Protein 5VN4 (pdb70)

Sequence (468 aa):
HHMSLVVEVLPNYFTLSKDSPLRKKFEKVVYKWYSPAFSSSPHDDVPRFAEVGNITENPEVMRGIRDFFVDDRYKNLQQPITHILGFDDSSRGFLLGPMIAVVELNVPFVLIRKAANNKKIAGVIIKSEPYTKEYAAESEECMTVRRFGSFDKNSRRVVLIDDVIATGGTMLAGVQLVDACGATLVEVAGILGLTFLKKGTQQPAHTFAGGRYSNVPFVTLVDETVLSDENCGDPLHHKGSRIISCAEAKKKLIMSLVEVLPNYFTLSKDSPLRKKFEKVVYKWYSSPAFSPHDVPRFAEVGNITENPEVMRGIRDFFVDDRYKNLQQPITHIILGFDSSRGFLLGPMIAVVELNVPFVLIIRKKAANNKKIAGVIIKKSEPYTKEYEECMTVRFGSSFDKNSRVVLIDDVIATGGTMLAGVQLVDACGATLVEVAGILGLTFLKGTQPAHTFAGGRRYSNNVPFVTLVDETVLSDENCGDPLHHKGSRIISCAEAKKKLI

B-factor: mean 21.16, std 9.77, range [7.42, 69.48]

GO terms:
  GO:0005737 cytoplasm (C, HTP)
  GO:0031981 nuclear lumen (C, IDA)
  GO:0097014 ciliary plasm (C, IDA)
  GO:0005737 cytoplasm (C, IDA)
  GO:0020015 glycosome (C, IDA)

Organism: Trypanosoma brucei brucei (strain 927/4 GUTat10.1) (NCBI:txid185431)

InterPro domains:
  IPR000836 Phosphoribosyltransferase domain [PF00156] (45-173)
  IPR000836 Phosphoribosyltransferase domain [cd06223] (60-183)
  IPR029057 Phosphoribosyltransferase-like [G3DSA:3.40.50.2020] (1-235)
  IPR029057 Phosphoribosyltransferase-like [SSF53271] (11-213)
  IPR050120 Adenine pho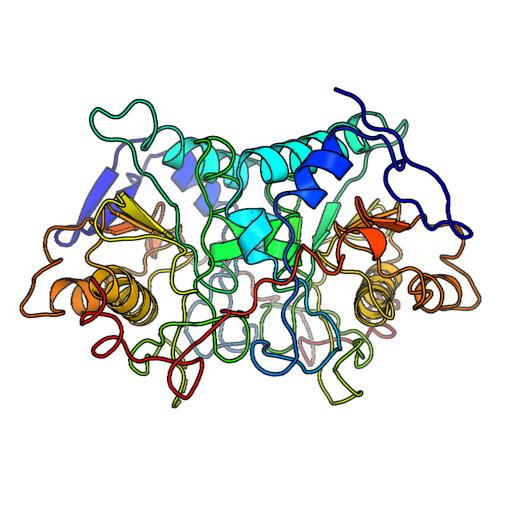sphoribosyltransferase [PTHR11776] (32-186)

Nearest PDB structures (foldseek):
  5vn4-assembly1_B  TM=1.004E+00  e=3.340E-50  Trypanosoma brucei brucei TREU927
  5vn4-assembly1_A  TM=9.985E-01  e=5.752E-47  Trypanosoma brucei brucei TREU927
  4x45-assembly1_A  TM=8.970E-01  e=2.352E-16  Homo sapiens
  5vjn-assembly1_A  TM=8.859E-01  e=2.498E-16  Saccharomyces cerevisiae
  5yw5-assembly1_D  TM=8.803E-01  e=6.807E-15  Francisella tularensis

Foldseek 3Di:
DAFDWDCPDQLEIATDPPTPLVVVLLVQWFWAAPQQDPFHDGTHTDCVSQLVDVVSLVVLLVHLLVVQVPDPDHFAEEEEEPDQRVSRPPSNCVSVVHYYWYWYKDCPDDDDKDWFQFFADPRGDGDRITIITHPPSDALAGEYEYEGAEQELLRVVLSVLRRCVVRNHHDAEYEYAEYACVNVNVVSSCPPPNRPCVVHHYYHHYYCVSHDPVRHPDDPDDPDHPDDDPVRVVVVD/DDWDCPDQLEIADDPPDPLLVVLLVQWAWEAPQQDPFHDGTHTDCVSQLVDVVSLVVLLVVVLVVQPPDPQHAAEEEEEPDQRVSRRPSNCVSRVHYYWYWYKDPPDDDAKDWFPDFDDPGVIIIITHPPPDALAGEYEYEHAEQALLRVVLRVLRRCVVRNHHDAAYEYAEYACVNVNLVSNCPPPNRPCVPHHYYHHYYPVSHDPPRHPDPPPDDDHPDDDPVRVVVVD

Solvent-accessible surface area: 18808 Å² total; per-residue (Å²): 124,158,39,56,41,65,99,65,54,112,34,0,43,2,1,15,178,107,4,76,6,7,92,74,0,51,145,30,0,59,25,10,25,59,75,33,12,10,48,117,15,101,85,10,8,2,2,1,23,0,1,30,39,19,93,1,2,68,18,0,27,51,18,0,9,63,73,6,119,122,61,189,103,82,9,51,24,1,0,0,0,9,7,39,0,1,0,0,0,6,3,0,3,3,59,26,89,14,31,1,1,5,0,7,46,39,102,56,4,0,4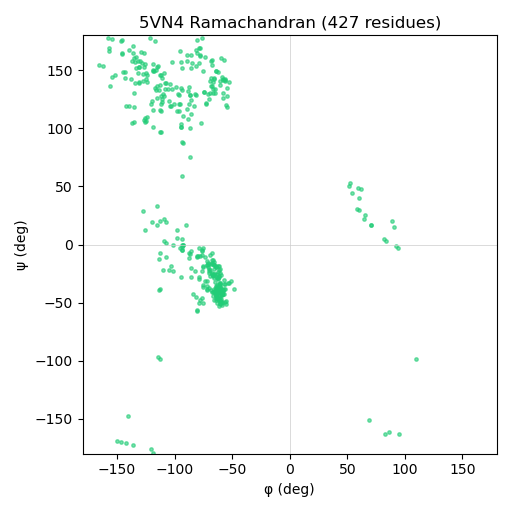,20,2,0,90,5,112,48,24,56,54,65,75,33,94,116,65,164,80,13,0,5,0,48,78,54,8,9,76,104,116,5,57,0,0,0,3,12,5,34,4,13,47,4,6,16,3,45,1,0,0,18,0,0,7,1,9,37,7,65,11,26,9,0,0,0,0,1,0,11,17,123,58,114,0,12,109,36,1,25,85,50,45,86,24,137,17,58,122,4,32,0,0,0,0,0,15,46,90,0,14,30,110,142,12,48,24,30,40,186,169,59,195,70,71,27,81,15,41,28,66,91,2,98,176,112,100,81,74,46,69,96,58,46,109,38,0,43,3,2,16,83,107,2,88,23,10,100,70,0,64,174,26,0,65,25,11,30,61,83,36,10,25,41,124,6,102,85,11,8,2,1,3,18,0,2,29,42,19,92,0,4,71,19,0,28,65,24,1,23,91,86,14,98,141,64,176,106,83,9,48,24,1,0,0,1,10,10,38,0,0,1,0,0,4,2,1,1,5,73,29,88,16,32,1,1,6,0,4,60,70,80,61,3,0,3,19,3,0,80,5,109,79,24,104,67,55,97,135,50,14,0,6,0,29,80,59,8,9,76,116,115,4,70,0,0,0,2,13,5,31,4,16,43,4,11,16,3,41,0,0,0,18,0,0,18,1,11,35,7,56,13,40,10,0,0,0,0,1,0,12,17,122,55,116,0,13,49,38,2,24,95,50,61,87,22,151,11,54,104,7,33,0,0,0,0,0,12,41,100,2,11,46,110,150,6,42,23,23,38,157,156,60,167,71,77,30,69,15,33,23,64,92,1,82,176,113,96

Radius of gyration: 21.44 Å; Cα contacts (8 Å, |Δi|>4): 1131; chains: 2; bounding box: 55×48×58 Å

Secondary structure (DSSP, 8-state):
----EEEEETTEEEE-TT-HHHHHHHHH--EE-GGGSSS-SSSEE-THHHHT-HHHHHHHHHHHHHHHHT-SS---EEEEETTTGGGTHHHHHHHHT--EEEEB-SS---SSEEE-SPP-BTTB---S---EEETTSS-TT-EEEEE-SEESSSHHHHHHHHHHHHTT-EEEEEEEEEE-GGG-THHHHHHGGGGTTTT--EEEEEEGGGS-GGGB-S-SS--S-SEEEHHHHHTT-/--EEEEETTEEEE-TT-HHHHHHHHH--EE-GGGSSS-SSSEE-THHHHT-HHHHHHHHHHHHHHHSS-SS---EEEEETTTGGGTHHHHHHHHT--EEEEB-SS---SSEEE------------EEETTSS-TT-EEEEE-SEESSSHHHHHHHHHHHHTT-EEEEEEEEEE-GGG-THHHHHHGGGGTTTTPPEEEEEEGGG--GGGB---TT--S-SEEEHHHHHTT-

Structure (mmCIF, N/CA/C/O backbone):
data_5VN4
#
_entry.id   5VN4
#
_cell.length_a   72.840
_cell.length_b   72.850
_cell.length_c   85.610
_cell.angle_alpha   90.000
_cell.angle_beta   90.000
_cell.angle_gamma   90.000
#
_symmetry.space_group_name_H-M   'P 21 21 21'
#
loop_
_entity.id
_entity.type
_entity.pdbx_description
1 polymer 'Adenine phosphoribosyltransferase, putative'
2 non-polymer ADENINE
3 non-polymer 5-O-phosphono-alpha-D-ribofuranose
4 non-polymer PYROPHOSPHATE
5 non-polymer 'MAGNESIUM ION'
6 water water
#
loop_
_atom_site.group_PDB
_atom_site.id
_atom_site.type_symbol
_atom_site.label_atom_id
_atom_site.label_alt_id
_atom_site.label_comp_id
_atom_site.label_asym_id
_atom_site.label_entity_id
_atom_site.label_seq_id
_atom_site.pdbx_PDB_ins_code
_atom_site.Cartn_x
_atom_site.Cartn_y
_atom_site.Cartn_z
_atom_site.occupancy
_atom_site.B_iso_or_equiv
_atom_site.auth_seq_id
_atom_site.auth_comp_id
_atom_site.auth_asym_id
_atom_site.auth_atom_id
_atom_site.pdbx_PDB_model_num
ATOM 1 N N . HIS A 1 7 ? 13.958 -11.352 27.536 1.00 36.23 -1 HIS A N 1
ATOM 2 C CA . HIS A 1 7 ? 13.512 -9.980 27.733 1.00 35.05 -1 HIS A CA 1
ATOM 3 C C . HIS A 1 7 ? 12.683 -9.518 26.545 1.00 32.39 -1 HIS A C 1
ATOM 4 O O . HIS A 1 7 ? 12.460 -8.323 26.368 1.00 32.05 -1 HIS A O 1
ATOM 6 N N . HIS A 1 8 ? 12.235 -10.468 25.727 1.00 30.29 0 HIS A N 1
ATOM 7 C CA . HIS A 1 8 ? 11.427 -10.125 24.565 1.00 27.77 0 HIS A CA 1
ATOM 8 C C . HIS A 1 8 ? 10.060 -9.608 24.999 1.00 26.40 0 HIS A C 1
ATOM 9 O O . HIS A 1 8 ? 9.424 -10.169 25.895 1.00 27.79 0 HIS A O 1
ATOM 16 N N . MET A 1 9 ? 9.617 -8.526 24.358 1.00 23.77 1 MET A N 1
ATOM 17 C CA . MET A 1 9 ? 8.281 -7.972 24.534 1.00 21.07 1 MET A CA 1
ATOM 18 C C . MET A 1 9 ? 7.484 -8.140 23.245 1.00 20.53 1 MET A C 1
ATOM 19 O O . MET A 1 9 ? 8.033 -8.049 22.145 1.00 22.12 1 MET A O 1
ATOM 24 N N . SER A 1 10 ? 6.180 -8.369 23.388 1.00 17.24 2 SER A N 1
ATOM 25 C CA . SER A 1 10 ? 5.324 -8.778 22.278 1.00 16.43 2 SER A CA 1
ATOM 26 C C . SER A 1 10 ? 4.398 -7.658 21.830 1.00 14.88 2 SER A C 1
ATOM 27 O O . SER A 1 10 ? 3.810 -6.947 22.656 1.00 15.28 2 SER A O 1
ATOM 30 N N . LEU A 1 11 ? 4.251 -7.536 20.517 1.00 14.75 3 LEU A N 1
ATOM 31 C CA . LEU A 1 11 ? 3.391 -6.549 19.888 1.00 13.22 3 LEU A CA 1
ATOM 32 C C . LEU A 1 11 ? 2.099 -7.192 19.415 1.00 13.91 3 LEU A C 1
ATOM 33 O O . LEU A 1 11 ? 2.027 -8.399 19.172 1.00 17.37 3 LEU A O 1
ATOM 38 N N . VAL A 1 12 ? 1.076 -6.351 19.276 1.00 13.38 4 VAL A N 1
ATOM 39 C CA A VAL A 1 12 ? -0.181 -6.739 18.657 0.55 13.73 4 VAL A CA 1
ATOM 40 C CA B VAL A 1 12 ? -0.210 -6.717 18.695 0.45 13.77 4 VAL A CA 1
ATOM 41 C C . VAL A 1 12 ? -0.541 -5.693 17.617 1.00 12.34 4 VAL A C 1
ATOM 42 O O . VAL A 1 12 ? -0.294 -4.492 17.799 1.00 12.30 4 VAL A O 1
ATOM 49 N N . GLU A 1 13 ? -1.092 -6.160 16.504 1.00 12.48 5 GLU A N 1
ATOM 50 C CA . GLU A 1 13 ? -1.484 -5.284 15.408 1.00 12.95 5 GLU A CA 1
ATOM 51 C C . GLU A 1 13 ? -2.910 -4.816 15.670 1.00 13.36 5 GLU A C 1
ATOM 52 O O . GLU A 1 13 ? -3.859 -5.598 15.545 1.00 15.40 5 GLU A O 1
ATOM 58 N N . VAL A 1 14 ? -3.065 -3.545 16.040 1.00 13.69 6 VAL A N 1
ATOM 59 C CA . VAL A 1 14 ? -4.379 -3.046 16.451 1.00 14.21 6 VAL A CA 1
ATOM 60 C C . VAL A 1 14 ? -5.151 -2.398 15.298 1.00 15.33 6 VAL A C 1
ATOM 61 O O . VAL A 1 14 ? -6.386 -2.381 15.318 1.00 17.96 6 VAL A O 1
ATOM 65 N N . LEU A 1 15 ? -4.450 -1.848 14.304 1.00 14.27 7 LEU A N 1
ATOM 66 C CA . LEU A 1 15 ? -4.989 -1.388 13.030 1.00 13.65 7 LEU A CA 1
ATOM 67 C C . LEU A 1 15 ? -4.015 -1.895 11.973 1.00 12.55 7 LEU A C 1
ATOM 68 O O . LEU A 1 15 ? -2.900 -2.308 12.323 1.00 12.30 7 LEU A O 1
ATOM 73 N N . PRO A 1 16 ? -4.375 -1.899 10.689 1.00 12.19 8 PRO A N 1
ATOM 74 C CA . PRO A 1 16 ? -3.437 -2.412 9.672 1.00 11.39 8 PRO A CA 1
ATOM 75 C C . PRO A 1 16 ? -2.094 -1.693 9.723 1.00 11.09 8 PRO A C 1
ATOM 76 O O . PRO A 1 16 ? -2.010 -0.470 9.575 1.00 12.93 8 PRO A O 1
ATOM 80 N N . ASN A 1 17 ? -1.038 -2.474 9.967 1.00 10.46 9 ASN A N 1
ATOM 81 C CA . ASN A 1 17 ? 0.331 -1.972 10.088 1.00 11.09 9 ASN A CA 1
ATOM 82 C C . ASN A 1 17 ? 0.497 -0.928 11.195 1.00 10.83 9 ASN A C 1
ATOM 83 O O . ASN A 1 17 ? 1.364 -0.056 11.117 1.00 11.51 9 ASN A O 1
ATOM 88 N N . TYR A 1 18 ? -0.307 -1.028 12.252 1.00 10.57 10 TYR A N 1
ATOM 89 C CA . TYR A 1 18 ? -0.161 -0.197 13.448 1.00 10.30 10 TYR A CA 1
ATOM 90 C C . TYR A 1 18 ? -0.050 -1.153 14.627 1.00 10.95 10 TYR A C 1
ATOM 91 O O . TYR A 1 18 ? -1.043 -1.779 15.012 1.00 11.79 10 TYR A O 1
ATOM 100 N N . PHE A 1 19 ? 1.161 -1.290 15.167 1.00 10.56 11 PHE A N 1
ATOM 101 C CA . PHE A 1 19 ? 1.477 -2.253 16.215 1.00 10.82 11 PHE A CA 1
ATOM 102 C C . PHE A 1 19 ? 1.776 -1.536 17.524 1.00 10.93 11 PHE A C 1
ATOM 103 O O . PHE A 1 19 ? 2.396 -0.470 17.525 1.00 11.33 11 PHE A O 1
ATOM 111 N N . THR A 1 20 ? 1.352 -2.143 18.633 1.00 11.00 12 THR A N 1
ATOM 112 C CA . THR A 1 20 ? 1.641 -1.626 19.961 1.00 11.02 12 THR A CA 1
ATOM 113 C C . THR A 1 20 ? 1.826 -2.815 20.899 1.00 10.89 12 THR A C 1
ATOM 114 O O . THR A 1 20 ? 1.471 -3.944 20.565 1.00 11.73 12 THR A O 1
ATOM 118 N N . LEU A 1 21 ? 2.413 -2.574 22.070 1.00 11.04 13 LEU A N 1
ATOM 119 C CA . LEU A 1 21 ? 2.643 -3.687 22.983 1.00 11.84 13 LEU A CA 1
ATOM 120 C C . LEU A 1 21 ? 1.321 -4.322 23.406 1.00 12.01 13 LEU A C 1
ATOM 121 O O . LEU A 1 21 ? 0.290 -3.651 23.511 1.00 12.58 13 LEU A O 1
ATOM 126 N N . SER A 1 22 ? 1.360 -5.630 23.661 1.00 13.20 14 SER A N 1
ATOM 127 C CA . SER A 1 22 ? 0.189 -6.316 24.190 1.00 13.91 14 SER A CA 1
ATOM 128 C C . SER A 1 22 ? -0.259 -5.672 25.504 1.00 14.22 14 SER A C 1
ATOM 129 O O . SER A 1 22 ? 0.506 -4.992 26.190 1.00 13.75 14 SER A O 1
ATOM 132 N N . LYS A 1 23 ? -1.526 -5.898 25.853 1.00 14.92 15 LYS A N 1
ATOM 133 C CA . LYS A 1 23 ? -2.084 -5.282 27.055 1.00 15.40 15 LYS A CA 1
ATOM 134 C C . LYS A 1 23 ? -1.356 -5.728 28.316 1.00 15.89 15 LYS A C 1
ATOM 135 O O . LYS A 1 23 ? -1.218 -4.943 29.265 1.00 16.75 15 LYS A O 1
ATOM 141 N N . ASP A 1 24 ? -0.894 -6.975 28.348 1.00 15.95 16 ASP A N 1
ATOM 142 C CA . ASP A 1 24 ? -0.263 -7.560 29.521 1.00 16.66 16 ASP A CA 1
ATOM 143 C C . ASP A 1 24 ? 1.253 -7.405 29.531 1.00 16.07 16 ASP A C 1
ATOM 144 O O . ASP A 1 24 ? 1.889 -7.855 30.487 1.00 17.76 16 ASP A O 1
ATOM 149 N N . SER A 1 25 ? 1.842 -6.789 28.505 1.00 14.21 17 SER A N 1
ATOM 150 C CA . SER A 1 25 ? 3.296 -6.743 28.384 1.00 13.78 17 SER A CA 1
ATOM 151 C C . SER A 1 25 ? 3.922 -6.079 29.608 1.00 13.82 17 SER A C 1
ATOM 152 O O . SER A 1 25 ? 3.490 -4.990 30.006 1.00 13.72 17 SER A O 1
ATOM 155 N N . PRO A 1 26 ? 4.941 -6.689 30.223 1.00 14.70 18 PRO A N 1
ATOM 156 C CA . PRO A 1 26 ? 5.595 -6.038 31.369 1.00 14.43 18 PRO A CA 1
ATOM 157 C C . PRO A 1 26 ? 6.120 -4.646 31.063 1.00 13.83 18 PRO A C 1
ATOM 158 O O . PRO A 1 26 ? 6.079 -3.774 31.941 1.00 14.68 18 PRO A O 1
ATOM 162 N N . LEU A 1 27 ? 6.589 -4.397 29.838 1.00 13.75 19 LEU A N 1
ATOM 163 C CA . LEU A 1 27 ? 7.080 -3.064 29.509 1.00 13.99 19 LEU A CA 1
ATOM 164 C C . LEU A 1 27 ? 5.934 -2.062 29.446 1.00 12.57 19 LEU A C 1
ATOM 165 O O . LEU A 1 27 ? 6.086 -0.912 29.879 1.00 12.86 19 LEU A O 1
ATOM 170 N N . ARG A 1 28 ? 4.773 -2.482 28.930 1.00 12.62 20 ARG A N 1
ATOM 171 C CA . ARG A 1 28 ? 3.601 -1.612 28.983 1.00 11.66 20 ARG A CA 1
ATOM 172 C C . ARG A 1 28 ? 3.236 -1.262 30.425 1.00 11.80 20 ARG A C 1
ATOM 173 O O . ARG A 1 28 ? 2.925 -0.107 30.729 1.00 12.26 20 ARG A O 1
ATOM 181 N N . LYS A 1 29 ? 3.264 -2.248 31.325 1.00 12.32 21 LYS A N 1
ATOM 182 C CA . LYS A 1 29 ? 2.928 -1.976 32.719 1.00 13.23 21 LYS A CA 1
ATOM 183 C C . LYS A 1 29 ? 3.881 -0.954 33.331 1.00 12.86 21 LYS A C 1
ATOM 184 O O . LYS A 1 29 ? 3.464 -0.117 34.140 1.00 14.44 21 LYS A O 1
ATOM 190 N N . LYS A 1 30 ? 5.167 -1.006 32.965 1.00 13.32 22 LYS A N 1
ATOM 191 C CA . LYS A 1 30 ? 6.105 0.007 33.448 1.00 13.16 22 LYS A CA 1
ATOM 192 C C . LYS A 1 30 ? 5.749 1.397 32.926 1.00 12.14 22 LYS A C 1
ATOM 193 O O . LYS A 1 30 ? 5.784 2.376 33.679 1.00 12.89 22 LYS A O 1
ATOM 199 N N . PHE A 1 31 ? 5.418 1.508 31.632 1.00 11.54 23 PHE A N 1
ATOM 200 C CA . PHE A 1 31 ? 4.965 2.784 31.080 1.00 11.30 23 PHE A CA 1
ATOM 201 C C . PHE A 1 31 ? 3.732 3.293 31.817 1.00 11.62 23 PHE A C 1
ATOM 202 O O . PHE A 1 31 ? 3.596 4.500 32.055 1.00 12.85 23 PHE A O 1
ATOM 210 N N . GLU A 1 32 ? 2.811 2.390 32.172 1.00 11.09 24 GLU A N 1
ATOM 211 C CA . GLU A 1 32 ? 1.565 2.819 32.804 1.00 12.24 24 GLU A CA 1
ATOM 212 C C . GLU A 1 32 ? 1.811 3.493 34.145 1.00 12.63 24 GLU A C 1
ATOM 213 O O . GLU A 1 32 ? 0.998 4.313 34.580 1.00 14.10 24 GLU A O 1
ATOM 219 N N . LYS A 1 33 ? 2.920 3.176 34.810 1.00 12.35 25 LYS A N 1
ATOM 220 C CA . LYS A 1 33 ? 3.212 3.784 36.100 1.00 13.29 25 LYS A CA 1
ATOM 221 C C . LYS A 1 33 ? 3.972 5.099 35.993 1.00 14.02 25 LYS A C 1
ATOM 222 O O . LYS A 1 33 ? 4.066 5.819 36.992 1.00 18.38 25 LYS A O 1
ATOM 228 N N . VAL A 1 34 ? 4.491 5.448 34.815 1.00 12.28 26 VAL A N 1
ATOM 229 C CA A VAL A 1 34 ? 5.333 6.630 34.699 0.59 13.14 26 VAL A CA 1
ATOM 230 C CA B VAL A 1 34 ? 5.376 6.595 34.651 0.41 12.56 26 VAL A CA 1
ATOM 231 C C . VAL A 1 34 ? 4.800 7.654 33.711 1.00 11.22 26 VAL A C 1
ATOM 232 O O . VAL A 1 34 ? 4.994 8.856 33.923 1.00 11.59 26 VAL A O 1
ATOM 239 N N . TYR A 1 35 ? 4.113 7.230 32.646 1.00 11.03 27 TYR A N 1
ATOM 240 C CA . TYR A 1 35 ? 3.617 8.200 31.673 1.00 11.16 27 TYR A CA 1
ATOM 241 C C . TYR A 1 35 ? 2.495 9.008 32.317 1.00 12.78 27 TYR A C 1
ATOM 242 O O . TYR A 1 35 ? 1.552 8.439 32.880 1.00 16.45 27 TYR A O 1
ATOM 251 N N . LYS A 1 36 ? 2.638 10.325 32.310 1.00 11.11 28 LYS A N 1
ATOM 252 C CA . LYS A 1 36 ? 1.600 11.228 32.784 1.00 11.73 28 LYS A CA 1
ATOM 253 C C . LYS A 1 36 ? 1.131 12.116 31.642 1.00 11.33 28 LYS A C 1
ATOM 254 O O . LYS A 1 36 ? 1.899 12.466 30.735 1.00 12.44 28 LYS A O 1
ATOM 260 N N . TRP A 1 37 ? -0.134 12.498 31.703 1.00 11.60 29 TRP A N 1
ATOM 261 C CA . TRP A 1 37 ? -0.670 13.467 30.766 1.00 11.92 29 TRP A CA 1
ATOM 262 C C . TRP A 1 37 ? -1.070 14.740 31.494 1.00 11.22 29 TRP A C 1
ATOM 263 O O . TRP A 1 37 ? -1.388 14.730 32.689 1.00 11.89 29 TRP A O 1
ATOM 274 N N . TYR A 1 38 ? -1.055 15.840 30.756 1.00 10.63 30 TYR A N 1
ATOM 275 C CA . TYR A 1 38 ? -1.369 17.145 31.307 1.00 10.92 30 TYR A CA 1
ATOM 276 C C . TYR A 1 38 ? -2.499 17.767 30.506 1.00 10.86 30 TYR A C 1
ATOM 277 O O . TYR A 1 38 ? -2.552 17.641 29.277 1.00 11.23 30 TYR A O 1
ATOM 286 N N . SER A 1 39 ? -3.410 18.423 31.208 1.00 11.19 31 SER A N 1
ATOM 287 C CA . SER A 1 39 ? -4.524 19.093 30.561 1.00 11.80 31 SER A CA 1
ATOM 288 C C . SER A 1 39 ? -4.036 20.409 29.968 1.00 12.27 31 SER A C 1
ATOM 289 O O . SER A 1 39 ? -2.915 20.853 30.237 1.00 12.69 31 SER A O 1
ATOM 292 N N . PRO A 1 40 ? -4.855 21.065 29.148 1.00 14.31 32 PRO A N 1
ATOM 293 C CA . PRO A 1 40 ? -4.408 22.333 28.550 1.00 14.38 32 PRO A CA 1
ATOM 294 C C . PRO A 1 40 ? -3.914 23.350 29.562 1.00 15.41 32 PRO A C 1
ATOM 295 O O . PRO A 1 40 ? -2.970 24.093 29.266 1.00 17.05 32 PRO A O 1
ATOM 299 N N . ALA A 1 41 ? -4.492 23.374 30.765 1.00 15.71 33 ALA A N 1
ATOM 300 C CA . ALA A 1 41 ? -4.061 24.316 31.793 1.00 15.43 33 ALA A CA 1
ATOM 301 C C . ALA A 1 41 ? -2.606 24.118 32.203 1.00 15.47 33 ALA A C 1
ATOM 302 O O . ALA A 1 41 ? -1.986 25.049 32.730 1.00 15.76 33 ALA A O 1
ATOM 304 N N . PHE A 1 42 ? -2.042 22.939 31.972 1.00 14.54 34 PHE A N 1
ATOM 305 C CA . PHE A 1 42 ? -0.670 22.675 32.390 1.00 12.24 34 PHE A CA 1
ATOM 306 C C . PHE A 1 42 ? 0.185 22.153 31.246 1.00 11.99 34 PHE A C 1
ATOM 307 O O . PHE A 1 42 ? 1.156 21.434 31.476 1.00 14.09 34 PHE A O 1
ATOM 315 N N . SER A 1 43 ? -0.130 22.524 30.014 1.00 11.98 35 SER A N 1
ATOM 316 C CA A SER A 1 43 ? 0.541 21.962 28.854 0.62 12.33 35 SER A CA 1
ATOM 317 C CA B SER A 1 43 ? 0.576 21.968 28.873 0.28 12.12 35 SER A CA 1
ATOM 318 C CA C SER A 1 43 ? 0.535 21.961 28.847 0.10 12.51 35 SER A CA 1
ATOM 319 C C . SER A 1 43 ? 0.935 23.062 27.884 1.00 12.26 35 SER A C 1
ATOM 320 O O . SER A 1 43 ? 0.280 24.110 27.825 1.00 13.55 35 SER A O 1
ATOM 327 N N . PRO A 1 44 ? 1.990 22.844 27.091 1.00 12.01 36 PRO A N 1
ATOM 328 C CA . PRO A 1 44 ? 2.351 23.813 26.050 1.00 13.68 36 PRO A CA 1
ATOM 329 C C . PRO A 1 44 ? 1.450 23.765 24.823 1.00 14.82 36 PRO A C 1
ATOM 330 O O . PRO A 1 44 ? 1.551 24.661 23.973 1.00 16.21 36 PRO A O 1
ATOM 334 N N . HIS A 1 45 ? 0.562 22.775 24.705 1.00 15.77 37 HIS A N 1
ATOM 335 C CA . HIS A 1 45 ? -0.344 22.674 23.558 1.00 18.19 37 HIS A CA 1
ATOM 336 C C . HIS A 1 45 ? -1.688 22.132 24.010 1.00 18.54 37 HIS A C 1
ATOM 337 O O . HIS A 1 45 ? -1.734 21.087 24.662 1.00 16.89 37 HIS A O 1
ATOM 344 N N A ASP A 1 46 ? -2.790 22.768 23.615 0.53 21.14 38 ASP A N 1
ATOM 345 N N B ASP A 1 46 ? -2.762 22.861 23.670 0.47 18.55 38 ASP A N 1
ATOM 346 C CA A ASP A 1 46 ? -4.052 22.464 24.307 0.53 22.28 38 ASP A CA 1
ATOM 347 C CA B ASP A 1 46 ? -4.112 22.467 24.069 0.47 17.64 38 ASP A CA 1
ATOM 348 C C A ASP A 1 46 ? -4.836 21.260 23.743 0.53 18.91 38 ASP A C 1
ATOM 349 C C B ASP A 1 46 ? -4.595 21.338 23.161 0.47 17.71 38 ASP A C 1
ATOM 350 O O A ASP A 1 46 ? -6.057 21.265 23.587 0.53 18.43 38 ASP A O 1
ATOM 351 O O B ASP A 1 46 ? -5.276 21.509 22.145 0.47 19.54 38 ASP A O 1
ATOM 360 N N . VAL A 1 47 ? -4.128 20.155 23.513 1.00 16.05 39 VAL A N 1
ATOM 361 C CA . VAL A 1 47 ? -4.766 18.891 23.175 1.00 15.86 39 VAL A CA 1
ATOM 362 C C . VAL A 1 47 ? -5.393 18.421 24.485 1.00 15.97 39 VAL A C 1
ATOM 363 O O . VAL A 1 47 ? -5.015 18.915 25.554 1.00 14.99 39 VAL A O 1
ATOM 367 N N . PRO A 1 48 ? -6.356 17.498 24.470 1.00 16.91 40 PRO A N 1
ATOM 368 C CA . PRO A 1 48 ? -6.954 17.075 25.749 1.00 17.11 40 PRO A CA 1
ATOM 369 C C . PRO A 1 48 ? -5.950 16.492 26.727 1.00 16.08 40 PRO A C 1
ATOM 370 O O . PRO A 1 48 ? -5.993 16.800 27.928 1.00 16.51 40 PRO A O 1
ATOM 374 N N . ARG A 1 49 ? -5.036 15.655 26.244 1.00 14.71 41 ARG A N 1
ATOM 375 C CA . ARG A 1 49 ? -4.111 14.930 27.117 1.00 14.51 41 ARG A CA 1
ATOM 376 C C . ARG A 1 49 ? -2.726 14.976 26.478 1.00 14.11 41 ARG A C 1
ATOM 377 O O . ARG A 1 49 ? -2.458 14.276 25.496 1.00 15.51 41 ARG A O 1
ATOM 385 N N . PHE A 1 50 ? -1.854 15.810 27.031 1.00 11.56 42 PHE A N 1
ATOM 386 C CA . PHE A 1 50 ? -0.503 15.983 26.515 1.00 10.65 42 PHE A CA 1
ATOM 387 C C . PHE A 1 50 ? 0.455 15.086 27.288 1.00 9.53 42 PHE A C 1
ATOM 388 O O . PHE A 1 50 ? 0.617 15.243 28.504 1.00 9.81 42 PHE A O 1
ATOM 396 N N . ALA A 1 51 ? 1.130 14.192 26.571 1.00 9.97 43 ALA A N 1
ATOM 397 C CA . ALA A 1 51 ? 2.003 13.189 27.182 1.00 10.72 43 ALA A CA 1
ATOM 398 C C . ALA A 1 51 ? 3.434 13.722 27.205 1.00 9.79 43 ALA A C 1
ATOM 399 O O . ALA A 1 51 ? 4.151 13.672 26.200 1.00 11.99 43 ALA A O 1
ATOM 401 N N . GLU A 1 52 ? 3.860 14.211 28.369 1.00 9.63 44 GLU A N 1
ATOM 402 C CA . GLU A 1 52 ? 5.172 14.837 28.514 1.00 9.24 44 GLU A CA 1
ATOM 403 C C . GLU A 1 52 ? 6.284 13.788 28.467 1.00 8.51 44 GLU A C 1
ATOM 404 O O . GLU A 1 52 ? 6.338 12.875 29.297 1.00 9.91 44 GLU A O 1
ATOM 410 N N . VAL A 1 53 ? 7.202 13.935 27.510 1.00 8.58 45 VAL A N 1
ATOM 411 C CA . VAL A 1 53 ? 8.265 12.942 27.355 1.00 8.42 45 VAL A CA 1
ATOM 412 C C . VAL A 1 53 ? 9.263 12.966 28.514 1.00 8.27 45 VAL A C 1
ATOM 413 O O . VAL A 1 53 ? 9.949 11.960 28.758 1.00 9.11 45 VAL A O 1
ATOM 417 N N . GLY A 1 54 ? 9.358 14.080 29.247 1.00 8.67 46 GLY A N 1
ATOM 418 C CA . GLY A 1 54 ? 10.332 14.153 30.325 1.00 9.72 46 GLY A CA 1
ATOM 419 C C . GLY A 1 54 ? 10.096 13.148 31.437 1.00 10.25 46 GLY A C 1
ATOM 420 O O . GLY A 1 54 ? 11.046 12.706 32.083 1.00 10.65 46 GLY A O 1
ATOM 421 N N . ASN A 1 55 ? 8.841 12.751 31.671 1.00 9.38 47 ASN A N 1
ATOM 422 C CA . ASN A 1 55 ? 8.612 11.718 32.679 1.00 9.85 47 ASN A CA 1
ATOM 423 C C . ASN A 1 55 ? 9.121 10.357 32.224 1.00 9.65 47 ASN A C 1
ATOM 424 O O . ASN A 1 55 ? 9.396 9.494 33.064 1.00 12.29 47 ASN A O 1
ATOM 429 N N . ILE A 1 56 ? 9.280 10.161 30.917 1.00 9.23 48 ILE A N 1
ATOM 430 C CA . ILE A 1 56 ? 9.899 8.943 30.404 1.00 9.15 48 ILE A CA 1
ATOM 431 C C . ILE A 1 56 ? 11.415 9.014 30.542 1.00 8.91 48 ILE A C 1
ATOM 432 O O . ILE A 1 56 ? 12.050 8.077 31.041 1.00 10.08 48 ILE A O 1
ATOM 437 N N . THR A 1 57 ? 12.022 10.117 30.083 1.00 8.84 49 THR A N 1
ATOM 438 C CA . THR A 1 57 ? 13.480 10.203 30.139 1.00 9.12 49 THR A CA 1
ATOM 439 C C . THR A 1 57 ? 13.984 10.220 31.576 1.00 8.92 49 THR A C 1
ATOM 440 O O . THR A 1 57 ? 15.123 9.813 31.834 1.00 9.93 49 THR A O 1
ATOM 444 N N . GLU A 1 58 ? 13.158 10.671 32.521 1.00 9.43 50 GLU A N 1
ATOM 445 C CA . GLU A 1 58 ? 13.524 10.658 33.927 1.00 9.15 50 GLU A CA 1
ATOM 446 C C . GLU A 1 58 ? 13.442 9.279 34.562 1.00 10.30 50 GLU A C 1
ATOM 447 O O . GLU A 1 58 ? 13.837 9.139 35.729 1.00 11.43 50 GLU A O 1
ATOM 453 N N . ASN A 1 59 ? 12.974 8.262 33.834 1.00 10.34 51 ASN A N 1
ATOM 454 C CA . ASN A 1 59 ? 12.900 6.910 34.375 1.00 11.03 51 ASN A CA 1
ATOM 455 C C . ASN A 1 59 ? 13.887 6.019 33.637 1.00 10.13 51 ASN A C 1
ATOM 456 O O . ASN A 1 59 ? 13.574 5.519 32.545 1.00 11.19 51 ASN A O 1
ATOM 461 N N . PRO A 1 60 ? 15.090 5.790 34.176 1.00 10.78 52 PRO A N 1
ATOM 462 C CA . PRO A 1 60 ? 16.077 5.007 33.416 1.00 11.50 52 PRO A CA 1
ATOM 463 C C . PRO A 1 60 ? 15.637 3.583 33.129 1.00 11.71 52 PRO A C 1
ATOM 464 O O . PRO A 1 60 ? 16.044 3.026 32.103 1.00 12.18 52 PRO A O 1
ATOM 468 N N . GLU A 1 61 ? 14.821 2.970 33.994 1.00 12.11 53 GLU A N 1
ATOM 469 C CA . GLU A 1 61 ? 14.340 1.619 33.711 1.00 12.87 53 GLU A CA 1
ATOM 470 C C . GLU A 1 61 ? 13.508 1.579 32.430 1.00 12.29 53 GLU A C 1
ATOM 471 O O . GLU A 1 61 ? 13.692 0.693 31.587 1.00 12.74 53 GLU A O 1
ATOM 477 N N . VAL A 1 62 ? 12.578 2.527 32.265 1.00 11.34 54 VAL A N 1
ATOM 478 C CA . VAL A 1 62 ? 11.789 2.562 31.033 1.00 11.39 54 VAL A CA 1
ATOM 479 C C . VAL A 1 62 ? 12.664 2.922 29.834 1.00 10.86 54 VAL A C 1
ATOM 480 O O . VAL A 1 62 ? 12.509 2.350 28.748 1.00 11.41 54 VAL A O 1
ATOM 484 N N . MET A 1 63 ? 13.590 3.873 30.002 1.00 10.37 55 MET A N 1
ATOM 485 C CA . MET A 1 63 ? 14.492 4.206 28.900 1.00 9.94 55 MET A CA 1
ATOM 486 C C . MET A 1 63 ? 15.296 2.991 28.456 1.00 11.24 55 MET A C 1
ATOM 487 O O . MET A 1 63 ? 15.449 2.741 27.253 1.00 12.06 55 MET A O 1
ATOM 492 N N . ARG A 1 64 ? 15.804 2.217 29.417 1.00 11.39 56 ARG A N 1
ATOM 493 C CA . ARG A 1 64 ? 16.508 0.983 29.085 1.00 13.81 56 ARG A CA 1
ATOM 494 C C . ARG A 1 64 ? 15.583 -0.014 28.392 1.00 13.27 56 ARG A C 1
ATOM 495 O O . ARG A 1 64 ? 16.006 -0.722 27.473 1.00 13.92 56 ARG A O 1
ATOM 503 N N . GLY A 1 65 ? 14.317 -0.092 28.820 1.00 12.36 57 GLY A N 1
ATOM 504 C CA . GLY A 1 65 ? 13.386 -0.990 28.156 1.00 13.03 57 GLY A CA 1
ATOM 505 C C . GLY A 1 65 ? 13.114 -0.581 26.719 1.00 12.57 57 GLY A C 1
ATOM 506 O O . GLY A 1 65 ? 13.033 -1.433 25.828 1.00 13.29 57 GLY A O 1
ATOM 507 N N . ILE A 1 66 ? 12.986 0.729 26.473 1.00 11.49 58 ILE A N 1
ATOM 508 C CA . ILE A 1 66 ? 12.831 1.235 25.108 1.00 11.43 58 ILE A CA 1
ATOM 509 C C . ILE A 1 66 ? 14.050 0.873 24.272 1.00 12.16 58 ILE A C 1
ATOM 510 O O . ILE A 1 66 ? 13.937 0.340 23.159 1.00 13.12 58 ILE A O 1
ATOM 515 N N . ARG A 1 67 ? 15.237 1.215 24.779 1.00 12.45 59 ARG A N 1
ATOM 516 C CA . ARG A 1 67 ? 16.477 0.909 24.079 1.00 13.28 59 ARG A CA 1
ATOM 517 C C . ARG A 1 67 ? 16.567 -0.579 23.773 1.00 13.65 59 ARG A C 1
ATOM 518 O O . ARG A 1 67 ? 16.817 -0.980 22.628 1.00 14.98 59 ARG A O 1
ATOM 526 N N . ASP A 1 68 ? 16.357 -1.415 24.791 1.00 13.77 60 ASP A N 1
ATOM 527 C CA . ASP A 1 68 ? 16.519 -2.855 24.617 1.00 15.44 60 ASP A CA 1
ATOM 528 C C . ASP A 1 68 ? 15.520 -3.401 23.611 1.00 14.66 60 ASP A C 1
ATOM 529 O O . ASP A 1 68 ? 15.860 -4.266 22.797 1.00 15.76 60 ASP A O 1
ATOM 534 N N . PHE A 1 69 ? 14.278 -2.912 23.657 1.00 14.06 61 PHE A N 1
ATOM 535 C CA . PHE A 1 69 ? 13.267 -3.392 22.719 1.00 13.94 61 PHE A CA 1
ATOM 536 C C . PHE A 1 69 ? 13.699 -3.158 21.277 1.00 14.15 61 PHE A C 1
ATOM 537 O O . PHE A 1 69 ? 13.691 -4.084 20.453 1.00 14.66 61 PHE A O 1
ATOM 545 N N . PHE A 1 70 ? 14.080 -1.920 20.951 1.00 13.58 62 PHE A N 1
ATOM 546 C CA . PHE A 1 70 ? 14.382 -1.605 19.557 1.00 13.78 62 PHE A CA 1
ATOM 547 C C . PHE A 1 70 ? 15.732 -2.152 19.103 1.00 14.64 62 PHE A C 1
ATOM 548 O O . PHE A 1 70 ? 15.864 -2.575 17.949 1.00 15.27 62 PHE A O 1
ATOM 556 N N . VAL A 1 71 ? 16.734 -2.177 19.982 1.00 15.39 63 VAL A N 1
ATOM 557 C CA . VAL A 1 71 ? 18.001 -2.802 19.618 1.00 16.51 63 VAL A CA 1
ATOM 558 C C . VAL A 1 71 ? 17.791 -4.276 19.299 1.00 17.88 63 VAL A C 1
ATOM 559 O O . VAL A 1 71 ? 18.238 -4.771 18.258 1.00 18.62 63 VAL A O 1
ATOM 563 N N . ASP A 1 72 ? 17.075 -4.993 20.174 1.00 18.51 64 ASP 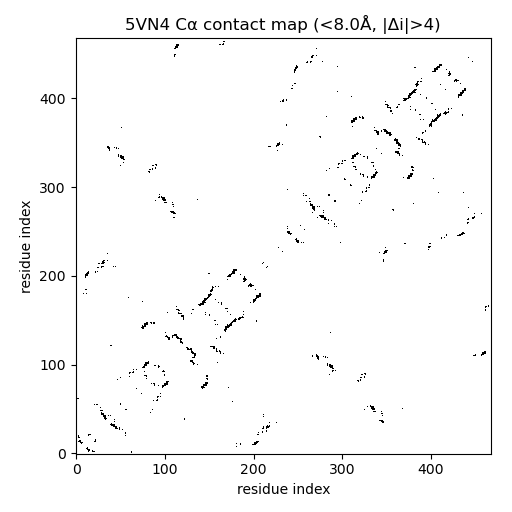A N 1
ATOM 564 C CA A ASP A 1 72 ? 16.817 -6.411 19.936 0.41 19.70 64 ASP A CA 1
ATOM 565 C CA B ASP A 1 72 ? 16.826 -6.411 19.928 0.59 19.95 64 ASP A CA 1
ATOM 566 C C . ASP A 1 72 ? 16.019 -6.619 18.656 1.00 19.27 64 ASP A C 1
ATOM 567 O O . ASP A 1 72 ? 16.290 -7.549 17.887 1.00 20.73 64 ASP A O 1
ATOM 576 N N . ARG A 1 73 ? 15.019 -5.766 18.423 1.00 18.47 65 ARG A N 1
ATOM 577 C CA . ARG A 1 73 ? 14.161 -5.911 17.254 1.00 17.87 65 ARG A CA 1
ATOM 578 C C . ARG A 1 73 ? 14.966 -5.782 15.970 1.00 18.66 65 ARG A C 1
ATOM 579 O O . ARG A 1 73 ? 14.835 -6.602 15.052 1.00 20.21 65 ARG A O 1
ATOM 587 N N . TYR A 1 74 ? 15.808 -4.752 15.889 1.00 18.92 66 TYR A N 1
ATOM 588 C CA . TYR A 1 74 ? 16.537 -4.504 14.655 1.00 19.86 66 TYR A CA 1
ATOM 589 C C . TYR A 1 74 ? 17.783 -5.370 14.523 1.00 22.43 66 TYR A C 1
ATOM 590 O O . TYR A 1 74 ? 18.230 -5.608 13.399 1.00 23.49 66 TYR A O 1
ATOM 599 N N . LYS A 1 75 ? 18.330 -5.868 15.637 1.00 23.60 67 LYS A N 1
ATOM 600 C CA . LYS A 1 75 ? 19.419 -6.836 15.552 1.00 28.63 67 LYS A CA 1
ATOM 601 C C . LYS A 1 75 ? 18.950 -8.153 14.954 1.00 31.89 67 LYS A C 1
ATOM 602 O O . LYS A 1 75 ? 19.755 -8.892 14.377 1.00 33.31 67 LYS A O 1
ATOM 608 N N . ASN A 1 76 ? 17.669 -8.477 15.104 1.00 34.34 68 ASN A N 1
ATOM 609 C CA . ASN A 1 76 ? 17.151 -9.778 14.709 1.00 37.21 68 ASN A CA 1
ATOM 610 C C . ASN A 1 76 ? 16.491 -9.770 13.334 1.00 37.03 68 ASN A C 1
ATOM 611 O O . ASN A 1 76 ? 15.934 -10.792 12.917 1.00 37.29 68 ASN A O 1
ATOM 616 N N . LEU A 1 77 ? 16.559 -8.653 12.615 1.00 36.42 69 LEU A N 1
ATOM 617 C CA . LEU A 1 77 ? 16.121 -8.633 11.227 1.00 36.55 69 LEU A CA 1
ATOM 618 C C . LEU A 1 77 ? 17.064 -9.470 10.373 1.00 38.97 69 LEU A C 1
ATOM 619 O O . LEU A 1 77 ? 18.277 -9.490 10.598 1.00 38.98 69 LEU A O 1
ATOM 624 N N . GLN A 1 78 ? 16.495 -10.167 9.386 1.00 41.49 70 GLN A N 1
ATOM 625 C CA . GLN A 1 78 ? 17.322 -10.915 8.444 1.00 43.12 70 GLN A CA 1
ATOM 626 C C . GLN A 1 78 ? 18.194 -9.986 7.610 1.00 41.89 70 GLN A C 1
ATOM 627 O O . GLN A 1 78 ? 19.310 -10.357 7.230 1.00 42.47 70 GLN A O 1
ATOM 633 N N . GLN A 1 79 ? 17.708 -8.782 7.322 1.00 40.40 71 GLN A N 1
ATOM 634 C CA . GLN A 1 79 ? 18.474 -7.776 6.599 1.00 38.97 71 GLN A CA 1
ATOM 635 C C . GLN A 1 79 ? 18.636 -6.556 7.495 1.00 35.31 71 GLN A C 1
ATOM 636 O O . GLN A 1 79 ? 17.632 -5.910 7.841 1.00 34.92 71 GLN A O 1
ATOM 642 N N . PRO A 1 80 ? 19.855 -6.205 7.895 1.00 31.91 72 PRO A N 1
ATOM 643 C CA . PRO A 1 80 ? 20.028 -5.145 8.897 1.00 29.43 72 PRO A CA 1
ATOM 644 C C . PRO A 1 80 ? 19.618 -3.780 8.368 1.00 26.79 72 PRO A C 1
ATOM 645 O O . PRO A 1 80 ? 19.632 -3.511 7.166 1.00 27.16 72 PRO A O 1
ATOM 649 N N . ILE A 1 81 ? 19.248 -2.907 9.302 1.00 22.96 73 ILE A N 1
ATOM 650 C CA . ILE A 1 81 ? 19.060 -1.500 8.972 1.00 20.84 73 ILE A CA 1
ATOM 651 C C . ILE A 1 81 ? 20.420 -0.810 8.886 1.00 19.67 73 ILE A C 1
ATOM 652 O O . ILE A 1 81 ? 21.410 -1.253 9.472 1.00 21.26 73 ILE A O 1
ATOM 657 N N . THR A 1 82 ? 20.468 0.294 8.135 1.00 18.16 74 THR A N 1
ATOM 658 C CA . THR A 1 82 ? 21.700 1.047 7.944 1.00 17.55 74 THR A CA 1
ATOM 659 C C . THR A 1 82 ? 21.708 2.406 8.633 1.00 15.95 74 THR A C 1
ATOM 660 O O . THR A 1 82 ? 22.792 2.938 8.893 1.00 17.42 74 THR A O 1
ATOM 664 N N . HIS A 1 83 ? 20.540 2.978 8.931 1.00 16.44 75 HIS A N 1
ATOM 665 C CA . HIS A 1 83 ? 20.451 4.308 9.517 1.00 16.32 75 HIS A CA 1
ATOM 666 C C . HIS A 1 83 ? 19.186 4.401 10.354 1.00 14.04 75 HIS A C 1
ATOM 667 O O . HIS A 1 83 ? 18.158 3.816 10.010 1.00 14.26 75 HIS A O 1
ATOM 674 N N . ILE A 1 84 ? 19.265 5.167 11.441 1.00 13.56 76 ILE A N 1
ATOM 675 C CA . ILE A 1 84 ? 18.088 5.625 12.174 1.00 13.32 76 ILE A CA 1
ATOM 676 C C . ILE A 1 84 ? 17.984 7.130 11.984 1.00 13.41 76 ILE A C 1
ATOM 677 O O . ILE A 1 84 ? 18.963 7.857 12.198 1.00 14.09 76 ILE A O 1
ATOM 682 N N . LEU A 1 85 ? 16.810 7.590 11.551 1.00 12.98 77 LEU A N 1
ATOM 683 C CA . LEU A 1 85 ? 16.518 9.003 11.332 1.00 11.83 77 LEU A CA 1
ATOM 684 C C . LEU A 1 85 ? 15.522 9.419 12.402 1.00 11.29 77 LEU A C 1
ATOM 685 O O . LEU A 1 85 ? 14.453 8.811 12.506 1.00 12.50 77 LEU A O 1
ATOM 690 N N . GLY A 1 86 ? 15.863 10.432 13.196 1.00 10.99 78 GLY A N 1
ATOM 691 C CA . GLY A 1 86 ? 15.014 10.867 14.291 1.00 10.89 78 GLY A CA 1
ATOM 692 C C . GLY A 1 86 ? 14.662 12.340 14.211 1.00 10.16 78 GLY A C 1
ATOM 693 O O . GLY A 1 86 ? 15.464 13.163 13.762 1.00 11.65 78 GLY A O 1
ATOM 694 N N . PHE A 1 87 ? 13.456 12.672 14.681 1.00 10.97 79 PHE A N 1
ATOM 695 C CA . PHE A 1 87 ? 12.923 14.025 14.559 1.00 10.72 79 PHE A CA 1
ATOM 696 C C . PHE A 1 87 ? 13.318 14.929 15.724 1.00 11.06 79 PHE A C 1
ATOM 697 O O . PHE A 1 87 ? 13.183 14.560 16.894 1.00 11.75 79 PHE A O 1
ATOM 705 N N . ASP A 1 88 ? 13.787 16.120 15.377 1.00 11.82 80 ASP A N 1
ATOM 706 C CA A ASP A 1 88 ? 13.908 17.207 16.337 0.14 12.18 80 ASP A CA 1
ATOM 707 C CA B ASP A 1 88 ? 13.906 17.236 16.306 0.86 12.88 80 ASP A CA 1
ATOM 708 C C . ASP A 1 88 ? 12.524 17.512 16.896 1.00 12.19 80 ASP A C 1
ATOM 709 O O . ASP A 1 88 ? 11.547 17.599 16.147 1.00 13.68 80 ASP A O 1
ATOM 718 N N . SER A 1 89 ? 12.402 17.640 18.232 1.00 12.12 81 SER A N 1
ATOM 719 C CA A SER A 1 89 ? 13.497 17.480 19.182 0.36 12.73 81 SER A CA 1
ATOM 720 C CA B SER A 1 89 ? 13.464 17.516 19.229 0.64 11.76 81 SER A CA 1
ATOM 721 C C . SER A 1 89 ? 13.338 16.241 20.063 1.00 11.81 81 SER A C 1
ATOM 722 O O . SER A 1 89 ? 14.309 15.760 20.635 1.00 13.23 81 SER A O 1
ATOM 727 N N . ARG A 1 90 ? 12.122 15.713 20.185 1.00 11.24 82 ARG A N 1
ATOM 728 C CA . ARG A 1 90 ? 11.913 14.603 21.106 1.00 11.33 82 ARG A CA 1
ATOM 729 C C . ARG A 1 90 ? 12.386 13.268 20.543 1.00 11.09 82 ARG A C 1
ATOM 730 O O . ARG A 1 90 ? 12.814 12.402 21.311 1.00 11.61 82 ARG A O 1
ATOM 738 N N . GLY A 1 91 ? 12.358 13.087 19.219 1.00 11.82 83 GLY A N 1
ATOM 739 C CA . GLY A 1 91 ? 12.971 11.903 18.641 1.00 11.94 83 GLY A CA 1
ATOM 740 C C . GLY A 1 91 ? 14.464 11.821 18.914 1.00 11.14 83 GLY A C 1
ATOM 741 O O . GLY A 1 91 ? 15.033 10.721 18.969 1.00 11.60 83 GLY A O 1
ATOM 742 N N . PHE A 1 92 ? 15.113 12.979 19.099 1.00 10.65 84 PHE A N 1
ATOM 743 C CA . PHE A 1 92 ? 16.529 13.022 19.455 1.00 10.30 84 PHE A CA 1
ATOM 744 C C . PHE A 1 92 ? 16.806 12.310 20.769 1.00 10.46 84 PHE A C 1
ATOM 745 O O . PHE A 1 92 ? 17.933 11.864 20.999 1.00 11.55 84 PHE A O 1
ATOM 753 N N . LEU A 1 93 ? 15.810 12.230 21.656 1.00 10.51 85 LEU A N 1
ATOM 754 C CA . LEU A 1 93 ? 15.981 11.615 22.968 1.00 10.14 85 LEU A CA 1
ATOM 755 C C . LEU A 1 93 ? 16.037 10.097 22.908 1.00 9.75 85 LEU A C 1
ATOM 756 O O . LEU A 1 93 ? 16.517 9.467 23.863 1.00 11.70 85 LEU A O 1
ATOM 761 N N . LEU A 1 94 ? 15.564 9.499 21.817 1.00 10.78 86 LEU A N 1
ATOM 762 C CA . LEU A 1 94 ? 15.378 8.058 21.727 1.00 11.30 86 LEU A CA 1
ATOM 763 C C . LEU A 1 94 ? 16.303 7.388 20.721 1.00 11.90 86 LEU A C 1
ATOM 764 O O . LEU A 1 94 ? 16.772 6.278 20.969 1.00 12.64 86 LEU A O 1
ATOM 769 N N . GLY A 1 95 ? 16.554 8.016 19.573 1.00 11.89 87 GLY A N 1
ATOM 770 C CA . GLY A 1 95 ? 17.321 7.401 18.510 1.00 12.48 87 GLY A CA 1
ATOM 771 C C . GLY A 1 95 ? 18.768 7.066 18.837 1.00 12.43 87 GLY A C 1
ATOM 772 O O . GLY A 1 95 ? 19.228 5.946 18.586 1.00 12.32 87 GLY A O 1
ATOM 773 N N . PRO A 1 96 ? 19.525 8.029 19.382 1.00 12.65 88 PRO A N 1
ATOM 774 C CA . PRO A 1 96 ? 20.966 7.784 19.578 1.00 12.49 88 PRO A CA 1
ATOM 775 C C . PRO A 1 96 ? 21.295 6.579 20.440 1.00 12.46 88 PRO A C 1
ATOM 776 O O . PRO A 1 96 ? 22.240 5.847 20.117 1.00 14.14 88 PRO A O 1
ATOM 780 N N . MET A 1 97 ? 20.556 6.342 21.527 1.00 12.99 89 MET A N 1
ATOM 781 C CA . MET A 1 97 ? 20.889 5.201 22.379 1.00 13.70 89 MET A CA 1
ATOM 782 C C . MET A 1 97 ? 20.642 3.877 21.667 1.00 13.55 89 MET A C 1
ATOM 783 O O . MET A 1 97 ? 21.281 2.873 21.996 1.00 15.71 89 MET A O 1
ATOM 788 N N . ILE A 1 98 ? 19.727 3.855 20.699 1.00 13.08 90 ILE A N 1
ATOM 789 C CA . ILE A 1 98 ? 19.511 2.662 19.885 1.00 13.25 90 ILE A CA 1
ATOM 790 C C . ILE A 1 98 ? 20.595 2.538 18.825 1.00 14.06 90 ILE A C 1
ATOM 791 O O . ILE A 1 98 ? 21.206 1.474 18.658 1.00 14.98 90 ILE A O 1
ATOM 796 N N . ALA A 1 99 ? 20.869 3.643 18.123 1.00 14.70 91 ALA A N 1
ATOM 797 C CA . ALA A 1 99 ? 21.834 3.630 17.029 1.00 14.85 91 ALA A CA 1
ATOM 798 C C . ALA A 1 99 ? 23.228 3.227 17.498 1.00 15.55 91 ALA A C 1
ATOM 799 O O . ALA A 1 99 ? 23.951 2.529 16.778 1.00 16.55 91 ALA A O 1
ATOM 801 N N . VAL A 1 100 ? 23.638 3.666 18.694 1.00 16.33 92 VAL A N 1
ATOM 802 C CA A VAL A 1 100 ? 24.982 3.335 19.148 0.58 17.65 92 VAL A CA 1
ATOM 803 C CA B VAL A 1 100 ? 24.973 3.337 19.193 0.42 17.67 92 VAL A CA 1
ATOM 804 C C . VAL A 1 100 ? 25.132 1.831 19.353 1.00 18.63 92 VAL A C 1
ATOM 805 O O . VAL A 1 100 ? 26.174 1.257 19.018 1.00 20.17 92 VAL A O 1
ATOM 812 N N . GLU A 1 101 ? 24.099 1.164 19.873 1.00 18.27 93 GLU A N 1
ATOM 813 C CA . GLU A 1 101 ? 24.204 -0.278 20.082 1.00 20.51 93 GLU A CA 1
ATOM 814 C C . GLU A 1 101 ? 24.131 -1.049 18.774 1.00 19.97 93 GLU A C 1
ATOM 815 O O . GLU A 1 101 ? 24.715 -2.132 18.661 1.00 21.77 93 GLU A O 1
ATOM 821 N N . LEU A 1 102 ? 23.396 -0.532 17.792 1.00 20.23 94 LEU A N 1
ATOM 822 C CA . LEU A 1 102 ? 23.349 -1.151 16.477 1.00 19.59 94 LEU A CA 1
ATOM 823 C C . LEU A 1 102 ? 24.549 -0.784 15.621 1.00 20.89 94 LEU A C 1
ATOM 824 O O . LEU A 1 102 ? 24.724 -1.370 14.548 1.00 22.41 94 LEU A O 1
ATOM 829 N N . ASN A 1 103 ? 25.363 0.171 16.069 1.00 19.54 95 ASN A N 1
ATOM 830 C CA . ASN A 1 103 ? 26.515 0.651 15.310 1.00 20.45 95 ASN A CA 1
ATOM 831 C C . ASN A 1 103 ? 26.097 1.210 13.952 1.00 19.52 95 ASN A C 1
ATOM 832 O O . ASN A 1 103 ? 26.670 0.870 12.912 1.00 21.27 95 ASN A O 1
ATOM 837 N N . VAL A 1 104 ? 25.085 2.072 13.968 1.00 17.58 96 VAL A N 1
ATOM 838 C CA . VAL A 1 104 ? 24.623 2.721 12.743 1.00 16.60 96 VAL A CA 1
ATOM 839 C C . VAL A 1 104 ? 24.562 4.223 12.981 1.00 15.38 96 VAL A C 1
ATOM 840 O O . VAL A 1 104 ? 24.428 4.686 14.128 1.00 16.20 96 VAL A O 1
ATOM 844 N N . PRO A 1 105 ? 24.650 5.011 11.907 1.00 15.89 97 PRO A N 1
ATOM 845 C CA . PRO A 1 105 ? 24.441 6.458 12.029 1.00 15.43 97 PRO A CA 1
ATOM 846 C C . PRO A 1 105 ? 23.070 6.792 12.593 1.00 14.66 97 PRO A C 1
ATOM 847 O O . PRO A 1 105 ? 22.065 6.143 12.280 1.00 15.16 97 PRO A O 1
ATOM 851 N N . PHE A 1 106 ? 23.039 7.834 13.418 1.00 13.07 98 PHE A N 1
ATOM 852 C CA . PHE A 1 106 ? 21.804 8.522 13.761 1.00 12.66 98 PHE A CA 1
ATOM 853 C C . PHE A 1 106 ? 21.763 9.825 12.974 1.00 13.53 98 PHE A C 1
ATOM 854 O O . PHE A 1 106 ? 22.654 10.670 13.113 1.00 13.72 98 PHE A O 1
ATOM 862 N N . VAL A 1 107 ? 20.745 9.971 12.132 1.00 13.20 99 VAL A N 1
ATOM 863 C CA . VAL A 1 107 ? 20.612 11.089 11.203 1.00 12.84 99 VAL A CA 1
ATOM 864 C C . VAL A 1 107 ? 19.527 12.027 11.723 1.00 12.79 99 VAL A C 1
ATOM 865 O O . VAL A 1 107 ? 18.437 11.578 12.103 1.00 12.67 99 VAL A O 1
ATOM 869 N N . LEU A 1 108 ? 19.815 13.326 11.728 1.00 13.24 100 LEU A N 1
ATOM 870 C CA . LEU A 1 108 ? 18.903 14.321 12.280 1.00 13.42 100 LEU A CA 1
ATOM 871 C C . LEU A 1 108 ? 17.895 14.783 11.237 1.00 13.66 100 LEU A C 1
ATOM 872 O O . LEU A 1 108 ? 18.272 15.197 10.138 1.00 15.61 100 LEU A O 1
ATOM 877 N N . ILE A 1 109 ? 16.617 14.746 11.591 1.00 12.55 101 ILE A N 1
ATOM 878 C CA . ILE A 1 109 ? 15.583 15.437 10.829 1.00 12.44 101 ILE A CA 1
ATOM 879 C C . ILE A 1 109 ? 15.222 16.680 11.626 1.00 12.53 101 ILE A C 1
ATOM 880 O O . ILE A 1 109 ? 14.799 16.577 12.787 1.00 13.24 101 ILE A O 1
ATOM 885 N N . ARG A 1 110 ? 15.422 17.859 11.036 1.00 13.30 102 ARG A N 1
ATOM 886 C CA . ARG A 1 110 ? 15.373 19.086 11.813 1.00 14.65 102 ARG A CA 1
ATOM 887 C C . ARG A 1 110 ? 14.412 20.100 11.223 1.00 16.84 102 ARG A C 1
ATOM 888 O O . ARG A 1 110 ? 14.169 20.136 10.012 1.00 17.41 102 ARG A O 1
ATOM 896 N N . LYS A 1 111 ? 13.885 20.945 12.105 1.00 20.87 103 LYS A N 1
ATOM 897 C CA . LYS A 1 111 ? 13.071 22.064 11.678 1.00 26.03 103 LYS A CA 1
ATOM 898 C C . LYS A 1 111 ? 13.941 23.039 10.881 1.00 28.89 103 LYS A C 1
ATOM 899 O O . LYS A 1 111 ? 15.157 22.854 10.739 1.00 28.64 103 LYS A O 1
ATOM 905 N N A ALA A 1 112 ? 13.333 24.082 10.326 0.56 29.61 104 ALA A N 1
ATOM 906 N N B ALA A 1 112 ? 13.275 24.090 10.395 0.44 30.47 104 ALA A N 1
ATOM 907 C CA A ALA A 1 112 ? 14.093 24.938 9.419 0.56 29.58 104 ALA A CA 1
ATOM 908 C CA B ALA A 1 112 ? 13.753 25.001 9.365 0.44 31.23 104 ALA A CA 1
ATOM 909 C C A ALA A 1 112 ? 15.191 25.709 10.158 0.56 28.66 104 ALA A C 1
ATOM 910 C C B ALA A 1 112 ? 15.255 25.212 9.402 0.44 30.77 104 ALA A C 1
ATOM 911 O O A ALA A 1 112 ? 15.124 25.934 11.370 0.56 28.57 104 ALA A O 1
ATOM 912 O O B ALA A 1 112 ? 15.754 26.143 10.043 0.44 30.89 104 ALA A O 1
ATOM 915 N N A ASN A 1 113 ? 16.222 26.104 9.400 0.49 27.97 105 ASN A N 1
ATOM 916 N N B ASN A 1 113 ? 15.977 24.302 8.757 0.51 30.37 105 ASN A N 1
ATOM 917 C CA A ASN A 1 113 ? 17.336 26.914 9.908 0.49 27.44 105 ASN A CA 1
ATOM 918 C CA B ASN A 1 113 ? 17.331 24.536 8.285 0.51 29.24 105 ASN A CA 1
ATOM 919 C C A ASN A 1 113 ? 18.109 26.204 11.023 0.49 25.95 105 ASN A C 1
ATOM 920 C C B ASN A 1 113 ? 18.348 24.706 9.406 0.51 28.10 105 ASN A C 1
ATOM 921 O O A ASN A 1 113 ? 18.424 26.795 12.058 0.49 25.44 105 ASN A O 1
ATOM 922 O O B ASN A 1 113 ? 19.394 25.322 9.198 0.51 28.49 105 ASN A O 1
ATOM 931 N N A LYS A 1 114 ? 18.441 24.926 10.798 0.56 25.02 106 LYS A N 1
ATOM 932 N N B LYS A 1 114 ? 18.081 24.141 10.584 0.44 26.69 106 LYS A N 1
ATOM 933 C CA A LYS A 1 114 ? 19.117 24.145 11.835 0.56 24.66 106 LYS A CA 1
ATOM 934 C CA B LYS A 1 114 ? 19.046 24.142 11.679 0.44 25.96 106 LYS A CA 1
ATOM 935 C C A LYS A 1 114 ? 20.271 23.267 11.353 0.56 23.62 106 LYS A C 1
ATOM 936 C C B LYS A 1 114 ? 20.265 23.305 11.318 0.44 24.21 106 LYS A C 1
ATOM 937 O O A LYS A 1 114 ? 21.232 23.100 12.111 0.56 25.44 106 LYS A O 1
ATOM 938 O O B LYS A 1 114 ? 21.222 23.213 12.094 0.44 25.62 106 LYS A O 1
ATOM 949 N N . ILE A 1 115 ? 20.228 22.690 10.143 1.00 21.78 107 ILE A N 1
ATOM 950 C CA . ILE A 1 115 ? 21.284 21.813 9.646 1.00 21.05 107 ILE A CA 1
ATOM 951 C C . ILE A 1 115 ? 22.138 22.591 8.660 1.00 20.09 107 ILE A C 1
ATOM 952 O O . ILE A 1 115 ? 21.610 23.326 7.815 1.00 20.95 107 ILE A O 1
ATOM 957 N N . ALA A 1 116 ? 23.454 22.403 8.738 1.00 19.87 108 ALA A N 1
ATOM 958 C CA . ALA A 1 116 ? 24.397 23.046 7.835 1.00 20.49 108 ALA A CA 1
ATOM 959 C C . ALA A 1 116 ? 24.638 22.199 6.585 1.00 21.12 108 ALA A C 1
ATOM 960 O O . ALA A 1 116 ? 24.348 21.001 6.548 1.00 23.12 108 ALA A O 1
ATOM 962 N N . GLY A 1 117 ? 25.200 22.839 5.557 1.00 19.78 109 GLY A N 1
ATOM 963 C CA . GLY A 1 117 ? 25.467 22.167 4.294 1.00 19.61 109 GLY A CA 1
ATOM 964 C C . GLY A 1 117 ? 24.271 22.179 3.356 1.00 18.83 109 GLY A C 1
ATOM 965 O O . GLY A 1 117 ? 23.335 22.975 3.491 1.00 19.97 109 GLY A O 1
ATOM 966 N N . VAL A 1 118 ? 24.309 21.275 2.381 1.00 18.43 110 VAL A N 1
ATOM 967 C CA . VAL A 1 118 ? 23.187 21.102 1.463 1.00 17.70 110 VAL A CA 1
ATOM 968 C C . VAL A 1 118 ? 22.143 20.233 2.145 1.00 17.52 110 VAL A C 1
ATOM 969 O O . VAL A 1 118 ? 22.462 19.164 2.675 1.00 18.55 110 VAL A O 1
ATOM 973 N N . ILE A 1 119 ? 20.896 20.699 2.158 1.00 16.01 111 ILE A N 1
ATOM 974 C CA . ILE A 1 119 ? 19.837 20.012 2.884 1.00 16.35 111 ILE A CA 1
ATOM 975 C C . ILE A 1 119 ? 18.601 19.898 2.005 1.00 16.40 111 ILE A C 1
ATOM 976 O O . ILE A 1 119 ? 18.369 20.723 1.117 1.00 18.86 111 ILE A O 1
ATOM 981 N N . ILE A 1 120 ? 17.812 18.851 2.256 1.00 15.75 112 ILE A N 1
ATOM 982 C CA . ILE A 1 120 ? 16.556 18.600 1.556 1.00 16.07 112 ILE A CA 1
ATOM 983 C C . ILE A 1 120 ? 15.422 19.020 2.478 1.00 15.85 112 ILE A C 1
ATOM 984 O O . ILE A 1 120 ? 15.423 18.666 3.660 1.00 15.92 112 ILE A O 1
ATOM 989 N N . LYS A 1 121 ? 14.445 19.750 1.945 1.00 16.12 113 LYS A N 1
ATOM 990 C CA . LYS A 1 121 ? 13.299 20.196 2.729 1.00 16.90 113 LYS A CA 1
ATOM 991 C C . LYS A 1 121 ? 12.040 19.441 2.322 1.00 15.91 113 LYS A C 1
ATOM 992 O O . LYS A 1 121 ? 11.800 19.198 1.132 1.00 18.03 113 LYS A O 1
ATOM 998 N N . SER A 1 122 ? 11.245 19.063 3.319 1.00 15.53 114 SER A N 1
ATOM 999 C CA . SER A 1 122 ? 9.960 18.416 3.099 1.00 15.39 114 SER A CA 1
ATOM 1000 C C . SER A 1 122 ? 8.922 19.447 2.659 1.00 16.08 114 SER A C 1
ATOM 1001 O O . SER A 1 122 ? 9.186 20.649 2.596 1.00 17.75 114 SER A O 1
ATOM 1004 N N . GLU A 1 123 ? 7.710 18.975 2.371 1.00 16.55 115 GLU A N 1
ATOM 1005 C CA . GLU A 1 123 ? 6.580 19.883 2.299 1.00 16.81 115 GLU A CA 1
ATOM 1006 C C . GLU A 1 123 ? 6.263 20.419 3.696 1.00 15.99 115 GLU A C 1
ATOM 1007 O O . GLU A 1 123 ? 6.609 19.796 4.704 1.00 14.74 115 GLU A O 1
ATOM 1013 N N . PRO A 1 124 ? 5.596 21.569 3.789 1.00 16.11 116 PRO A N 1
ATOM 1014 C CA . PRO A 1 124 ? 5.207 22.071 5.115 1.00 17.41 116 PRO A CA 1
ATOM 1015 C C . PRO A 1 124 ? 4.408 21.027 5.885 1.00 17.98 116 PRO A C 1
ATOM 1016 O O . PRO A 1 124 ? 3.520 20.364 5.338 1.00 19.09 116 PRO A O 1
ATOM 1020 N N . TYR A 1 125 ? 4.747 20.852 7.157 1.00 17.33 117 TYR A N 1
ATOM 1021 C CA . TYR A 1 125 ? 4.157 19.785 7.951 1.00 17.30 117 TYR A CA 1
ATOM 1022 C C . TYR A 1 125 ? 2.960 20.282 8.756 1.00 16.24 117 TYR A C 1
ATOM 1023 O O . TYR A 1 125 ? 2.711 21.482 8.892 1.00 16.91 117 TYR A O 1
ATOM 1032 N N . THR A 1 126 ? 2.203 19.321 9.276 1.00 16.05 118 THR A N 1
ATOM 1033 C CA . THR A 1 126 ? 1.172 19.572 10.268 1.00 15.27 118 THR A CA 1
ATOM 1034 C C . THR A 1 126 ? 1.370 18.592 11.418 1.00 14.89 118 THR A C 1
ATOM 1035 O O . THR A 1 126 ? 2.011 17.547 11.264 1.00 15.45 118 THR A O 1
ATOM 1039 N N . LYS A 1 127 ? 0.841 18.954 12.589 1.00 14.53 119 LYS A N 1
ATOM 1040 C CA . LYS A 1 127 ? 0.860 18.092 13.766 1.00 13.91 119 LYS A CA 1
ATOM 1041 C C . LYS A 1 127 ? -0.516 18.145 14.413 1.00 14.05 119 LYS A C 1
ATOM 1042 O O . LYS A 1 127 ? -1.343 18.993 14.069 1.00 14.30 119 LYS A O 1
ATOM 1048 N N . GLU A 1 128 ? -0.749 17.264 15.400 1.00 14.58 120 GLU A N 1
ATOM 1049 C CA . GLU A 1 128 ? -2.020 17.293 16.128 1.00 15.28 120 GLU A CA 1
ATOM 1050 C C . GLU A 1 128 ? -2.370 18.710 16.570 1.00 16.11 120 GLU A C 1
ATOM 1051 O O . GLU A 1 128 ? -3.539 19.123 16.521 1.00 16.89 120 GLU A O 1
ATOM 1057 N N . TYR A 1 129 ? -1.362 19.482 16.978 1.00 15.50 121 TYR A N 1
ATOM 1058 C CA . TYR A 1 129 ? -1.584 20.818 17.513 1.00 16.14 121 TYR A CA 1
ATOM 1059 C C . TYR A 1 129 ? -0.988 21.927 16.653 1.00 16.92 121 TYR A C 1
ATOM 1060 O O . TYR A 1 129 ? -0.860 23.062 17.123 1.00 17.97 121 TYR A O 1
ATOM 1069 N N . ALA A 1 130 ? -0.644 21.646 15.397 1.00 16.00 122 ALA A N 1
ATOM 1070 C CA . ALA A 1 130 ? -0.027 22.661 14.547 1.00 16.38 122 ALA A CA 1
ATOM 1071 C C . ALA A 1 130 ? -0.678 22.632 13.174 1.00 17.00 122 ALA A C 1
ATOM 1072 O O . ALA A 1 130 ? -0.621 21.615 12.474 1.00 17.03 122 ALA A O 1
ATOM 1074 N N . ALA A 1 131 ? -1.302 23.745 12.797 1.00 17.51 123 ALA A N 1
ATOM 1075 C CA . ALA A 1 131 ? -1.768 23.917 11.435 1.00 18.31 123 ALA A CA 1
ATOM 1076 C C . ALA A 1 131 ? -0.580 24.176 10.513 1.00 19.42 123 ALA A C 1
ATOM 1077 O O . ALA A 1 131 ? 0.514 24.542 10.954 1.00 19.22 123 ALA A O 1
ATOM 1079 N N . GLU A 1 132 ? -0.804 23.970 9.219 1.00 22.05 124 GLU A N 1
ATOM 1080 C CA . GLU A 1 132 ? 0.250 24.185 8.238 1.00 24.38 124 GLU A CA 1
ATOM 1081 C C . GLU A 1 132 ? 0.723 25.637 8.258 1.00 25.08 124 GLU A C 1
ATOM 1082 O O . GLU A 1 132 ? -0.076 26.572 8.357 1.00 25.35 124 GLU A O 1
ATOM 1088 N N . SER A 1 133 ? 2.041 25.818 8.186 1.00 25.31 125 SER A N 1
ATOM 1089 C CA . SER A 1 133 ? 2.644 27.138 8.037 1.00 27.29 125 SER A CA 1
ATOM 1090 C C . SER A 1 133 ? 3.815 27.029 7.068 1.00 29.09 125 SER A C 1
ATOM 1091 O O . SER A 1 133 ? 3.773 26.220 6.135 1.00 28.77 125 SER A O 1
ATOM 1094 N N . GLU A 1 134 ? 4.860 27.831 7.266 1.00 30.82 126 GLU A N 1
ATOM 1095 C CA . GLU A 1 134 ? 6.054 27.711 6.440 1.00 32.27 126 GLU A CA 1
ATOM 1096 C C . GLU A 1 134 ? 7.037 26.671 6.964 1.00 29.56 126 GLU A C 1
ATOM 1097 O O . GLU A 1 134 ? 7.999 26.342 6.264 1.00 29.17 126 GLU A O 1
ATOM 1103 N N . GLU A 1 135 ? 6.802 26.127 8.156 1.00 27.15 127 GLU A N 1
ATOM 1104 C CA . GLU A 1 135 ? 7.750 25.200 8.763 1.00 25.81 127 GLU A CA 1
ATOM 1105 C C . GLU A 1 135 ? 7.760 23.862 8.032 1.00 21.74 127 GLU A C 1
ATOM 1106 O O . GLU A 1 135 ? 6.710 23.253 7.808 1.00 20.03 127 GLU A O 1
ATOM 1112 N N . CYS A 1 136 ? 8.958 23.406 7.673 1.00 19.60 128 CYS A N 1
ATOM 1113 C CA . CYS A 1 136 ? 9.181 22.107 7.059 1.00 18.37 128 CYS A CA 1
ATOM 1114 C C . CYS A 1 136 ? 10.240 21.374 7.869 1.00 17.27 128 CYS A C 1
ATOM 1115 O O . CYS A 1 136 ? 10.953 21.970 8.682 1.00 19.72 128 CYS A O 1
ATOM 1118 N N . MET A 1 137 ? 10.342 20.065 7.644 1.00 14.45 129 MET A N 1
ATOM 1119 C CA . MET A 1 137 ? 11.469 19.291 8.148 1.00 13.61 129 MET A CA 1
ATOM 1120 C C . MET A 1 137 ? 12.547 19.201 7.078 1.00 14.43 129 MET A C 1
ATOM 1121 O O . MET A 1 137 ? 12.264 19.252 5.876 1.00 15.77 129 MET A O 1
ATOM 1126 N N . THR A 1 138 ? 13.792 19.068 7.528 1.00 13.83 130 THR A N 1
ATOM 1127 C CA . THR A 1 138 ? 14.932 18.986 6.627 1.00 13.70 130 THR A CA 1
ATOM 1128 C C . THR A 1 138 ? 15.863 17.864 7.070 1.00 13.36 130 THR A C 1
ATOM 1129 O O . THR A 1 138 ? 15.840 17.425 8.221 1.00 13.99 130 THR A O 1
ATOM 1133 N N . VAL A 1 139 ? 16.698 17.415 6.134 1.00 13.89 131 VAL A N 1
ATOM 1134 C CA . VAL A 1 139 ? 17.721 16.406 6.400 1.00 14.53 131 VAL A CA 1
ATOM 1135 C C . VAL A 1 139 ? 18.936 16.734 5.544 1.00 14.71 131 VAL A C 1
ATOM 1136 O O . VAL A 1 139 ? 18.813 17.295 4.450 1.00 15.98 131 VAL A O 1
ATOM 1140 N N . ARG A 1 140 ? 20.123 16.403 6.049 1.00 15.86 132 ARG A N 1
ATOM 1141 C CA A ARG A 1 140 ? 21.356 16.682 5.324 0.66 17.30 132 ARG A CA 1
ATOM 1142 C CA B ARG A 1 140 ? 21.331 16.709 5.301 0.34 17.56 132 ARG A CA 1
ATOM 1143 C C . ARG A 1 140 ? 21.418 15.823 4.067 1.00 17.48 132 ARG A C 1
ATOM 1144 O O . ARG A 1 140 ? 21.216 14.608 4.134 1.00 17.81 132 ARG A O 1
ATOM 1159 N N . PHE A 1 141 ? 21.701 16.445 2.927 1.00 17.40 133 PHE A N 1
ATOM 1160 C CA . PHE A 1 141 ? 21.934 15.678 1.715 1.00 18.20 133 PHE A CA 1
ATOM 1161 C C . PHE A 1 141 ? 23.219 14.875 1.867 1.00 18.25 133 PHE A C 1
ATOM 1162 O O . PHE A 1 141 ? 24.237 15.392 2.340 1.00 19.92 133 PHE A O 1
ATOM 1170 N N . GLY A 1 142 ? 23.162 13.603 1.497 1.00 18.95 134 GLY A N 1
ATOM 1171 C CA . GLY A 1 142 ? 24.305 12.725 1.602 1.00 20.56 134 GLY A CA 1
ATOM 1172 C C . GLY A 1 142 ? 24.395 11.938 2.889 1.00 20.76 134 GLY A C 1
ATOM 1173 O O . GLY A 1 142 ? 25.335 11.145 3.047 1.00 23.11 134 GLY A O 1
ATOM 1174 N N . SER A 1 143 ? 23.458 12.129 3.819 1.00 19.74 135 SER A N 1
ATOM 1175 C CA . SER A 1 143 ? 23.466 11.359 5.057 1.00 18.86 135 SER A CA 1
ATOM 1176 C C . SER A 1 143 ? 22.962 9.936 4.866 1.00 17.85 135 SER A C 1
ATOM 1177 O O . SER A 1 143 ? 23.280 9.065 5.682 1.00 18.54 135 SER A O 1
ATOM 1180 N N . PHE A 1 144 ? 22.172 9.692 3.823 1.00 17.92 136 PHE A N 1
ATOM 1181 C CA . PHE A 1 144 ? 21.729 8.355 3.452 1.00 17.70 136 PHE A CA 1
ATOM 1182 C C . PHE A 1 144 ? 21.367 8.418 1.973 1.00 18.60 136 PHE A C 1
ATOM 1183 O O . PHE A 1 144 ? 21.306 9.501 1.385 1.00 19.02 136 PHE A O 1
ATOM 1191 N N . ASP A 1 145 ? 21.150 7.255 1.362 1.00 18.69 137 ASP A N 1
ATOM 1192 C CA . ASP A 1 145 ? 20.937 7.241 -0.089 1.00 19.21 137 ASP A CA 1
ATOM 1193 C C . ASP A 1 145 ? 20.031 6.074 -0.473 1.00 18.73 137 ASP A C 1
ATOM 1194 O O . ASP A 1 145 ? 19.425 5.423 0.382 1.00 18.88 137 ASP A O 1
ATOM 1199 N N . LYS A 1 146 ? 19.943 5.805 -1.781 1.00 18.74 138 LYS A N 1
ATOM 1200 C CA . LYS A 1 146 ? 18.981 4.822 -2.264 1.00 21.06 138 LYS A CA 1
ATOM 1201 C C . LYS A 1 146 ? 19.298 3.404 -1.810 1.00 21.26 138 LYS A C 1
ATOM 1202 O O . LYS A 1 146 ? 18.418 2.539 -1.866 1.00 22.66 138 LYS A O 1
ATOM 1208 N N . ASN A 1 147 ? 20.518 3.148 -1.352 1.00 20.67 139 ASN A N 1
ATOM 1209 C CA . ASN A 1 147 ? 20.891 1.831 -0.864 1.00 20.75 139 ASN A CA 1
ATOM 1210 C C . ASN A 1 147 ? 20.713 1.694 0.640 1.00 20.80 139 ASN A C 1
ATOM 1211 O O . ASN A 1 147 ? 21.058 0.650 1.205 1.00 22.46 139 ASN A O 1
ATOM 1216 N N . SER A 1 148 ? 20.171 2.712 1.297 1.00 18.39 140 SER A N 1
ATOM 1217 C CA . SER A 1 148 ? 20.000 2.692 2.738 1.00 18.24 140 SER A CA 1
ATOM 1218 C C . SER A 1 148 ? 18.696 2.002 3.122 1.00 17.91 140 SER A C 1
ATOM 1219 O O . SER A 1 148 ? 17.722 1.987 2.362 1.00 18.65 140 SER A O 1
ATOM 1222 N N . ARG A 1 149 ? 18.699 1.416 4.316 1.00 18.16 141 ARG A N 1
ATOM 1223 C CA A ARG A 1 149 ? 17.512 0.825 4.925 0.61 17.40 141 ARG A CA 1
ATOM 1224 C CA B ARG A 1 149 ? 17.515 0.820 4.929 0.39 17.91 141 ARG A CA 1
ATOM 1225 C C . ARG A 1 149 ? 17.299 1.550 6.246 1.00 16.81 141 ARG A C 1
ATOM 1226 O O . ARG A 1 149 ? 18.073 1.365 7.193 1.00 17.53 141 ARG A O 1
ATOM 1241 N N . VAL A 1 150 ? 16.266 2.387 6.305 1.00 16.37 142 VAL A N 1
ATOM 1242 C CA . VAL A 1 150 ? 16.151 3.340 7.400 1.00 15.28 142 VAL A CA 1
ATOM 1243 C C . VAL A 1 150 ? 14.937 3.079 8.286 1.00 13.67 142 VAL A C 1
ATOM 1244 O O . VAL A 1 150 ? 13.911 2.536 7.861 1.00 14.16 142 VAL A O 1
ATOM 1248 N N . VAL A 1 151 ? 15.071 3.497 9.540 1.00 13.36 143 VAL A N 1
ATOM 1249 C CA . VAL A 1 151 ? 13.969 3.559 10.493 1.00 13.06 143 VAL A CA 1
ATOM 1250 C C . VAL A 1 151 ? 13.770 5.021 10.857 1.00 11.88 143 VAL A C 1
ATOM 1251 O O . VAL A 1 151 ? 14.745 5.721 11.144 1.00 12.32 143 VAL A O 1
ATOM 1255 N N . LEU A 1 152 ? 12.518 5.483 10.832 1.00 11.49 144 LEU A N 1
ATOM 1256 C CA . LEU A 1 152 ? 12.148 6.798 11.352 1.00 10.94 144 LEU A CA 1
ATOM 1257 C C . LEU A 1 152 ? 11.697 6.640 12.798 1.00 10.28 144 LEU A C 1
ATOM 1258 O O . LEU A 1 152 ? 10.904 5.743 13.100 1.00 12.23 144 LEU A O 1
ATOM 1263 N N . ILE A 1 153 ? 12.194 7.499 13.697 1.00 10.30 145 ILE A N 1
ATOM 1264 C CA . ILE A 1 153 ? 11.837 7.407 15.110 1.00 10.36 145 ILE A CA 1
ATOM 1265 C C . ILE A 1 153 ? 11.414 8.766 15.662 1.00 9.76 145 ILE A C 1
ATOM 1266 O O . ILE A 1 153 ? 12.015 9.802 15.349 1.00 10.04 145 ILE A O 1
ATOM 1271 N N . ASP A 1 154 ? 10.360 8.750 16.479 1.00 10.20 146 ASP A N 1
ATOM 1272 C CA . ASP A 1 154 ? 9.883 9.917 17.209 1.00 9.36 146 ASP A CA 1
ATOM 1273 C C . ASP A 1 154 ? 9.343 9.428 18.547 1.00 10.23 146 ASP A C 1
ATOM 1274 O O . ASP A 1 154 ? 9.278 8.223 18.798 1.00 10.63 146 ASP A O 1
ATOM 1279 N N . ASP A 1 155 ? 8.935 10.362 19.413 1.00 10.10 147 ASP A N 1
ATOM 1280 C CA . ASP A 1 155 ? 8.288 9.914 20.645 1.00 10.31 147 ASP A CA 1
ATOM 1281 C C . ASP A 1 155 ? 6.814 9.570 20.421 1.00 8.94 147 ASP A C 1
ATOM 1282 O O . ASP A 1 155 ? 6.388 8.436 20.666 1.00 10.03 147 ASP A O 1
ATOM 1287 N N . VAL A 1 156 ? 6.029 10.525 19.923 1.00 9.25 148 VAL A N 1
ATOM 1288 C CA . VAL A 1 156 ? 4.585 10.373 19.763 1.00 10.09 148 VAL A CA 1
ATOM 1289 C C . VAL A 1 156 ? 4.256 10.349 18.279 1.00 10.16 148 VAL A C 1
ATOM 1290 O O . VAL A 1 156 ? 4.789 11.150 17.505 1.00 11.03 148 VAL A O 1
ATOM 1294 N N . ILE A 1 157 ? 3.360 9.447 17.891 1.00 8.99 149 ILE A N 1
ATOM 1295 C CA . ILE A 1 157 ? 2.691 9.490 16.593 1.00 9.62 149 ILE A CA 1
ATOM 1296 C C . ILE A 1 157 ? 1.221 9.774 16.858 1.00 9.47 149 ILE A C 1
ATOM 1297 O O . ILE A 1 157 ? 0.536 8.979 17.517 1.00 10.13 149 ILE A O 1
ATOM 1302 N N . ALA A 1 158 ? 0.753 10.934 16.387 1.00 9.77 150 ALA A N 1
ATOM 1303 C CA . ALA A 1 158 ? -0.611 11.373 16.622 1.00 10.53 150 ALA A CA 1
ATOM 1304 C C . ALA A 1 158 ? -1.307 11.403 15.267 1.00 10.55 150 ALA A C 1
ATOM 1305 O O . ALA A 1 158 ? -1.757 10.348 14.789 1.00 10.85 150 ALA A O 1
ATOM 1307 N N . THR A 1 159 ? -1.389 12.555 14.595 1.00 10.35 151 THR A N 1
ATOM 1308 C CA . THR A 1 159 ? -1.988 12.593 13.265 1.00 10.78 151 THR A CA 1
ATOM 1309 C C . THR A 1 159 ? -1.109 11.939 12.206 1.00 10.93 151 THR A C 1
ATOM 1310 O O . THR A 1 159 ? -1.606 11.630 11.115 1.00 12.20 151 THR A O 1
ATOM 1314 N N . GLY A 1 160 ? 0.180 11.742 12.473 1.00 10.92 152 GLY A N 1
ATOM 1315 C CA . GLY A 1 160 ? 1.077 11.244 11.453 1.00 10.90 152 GLY A CA 1
ATOM 1316 C C . GLY A 1 160 ? 1.597 12.298 10.504 1.00 10.20 152 GLY A C 1
ATOM 1317 O O . GLY A 1 160 ? 2.320 11.952 9.556 1.00 10.95 152 GLY A O 1
ATOM 1318 N N . GLY A 1 161 ? 1.281 13.573 10.737 1.00 10.86 153 GLY A N 1
ATOM 1319 C CA . GLY A 1 161 ? 1.834 14.626 9.897 1.00 11.55 153 GLY A CA 1
ATOM 1320 C C . GLY A 1 161 ? 3.346 14.720 9.983 1.00 11.35 153 GLY A C 1
ATOM 1321 O O . GLY A 1 161 ? 4.027 14.897 8.971 1.00 11.54 153 GLY A O 1
ATOM 1322 N N . THR A 1 162 ? 3.897 14.606 11.187 1.00 10.97 154 THR A N 1
ATOM 1323 C CA . THR A 1 162 ? 5.349 14.660 11.314 1.00 10.70 154 THR A CA 1
ATOM 1324 C C . THR A 1 162 ? 5.991 13.484 10.591 1.00 10.40 154 THR A C 1
ATOM 1325 O O . THR A 1 162 ? 6.950 13.658 9.830 1.00 11.40 154 THR A O 1
ATOM 1329 N N . MET A 1 163 ? 5.451 12.281 10.789 1.00 10.39 155 MET A N 1
ATOM 1330 C CA . MET A 1 163 ? 5.996 11.118 10.093 1.00 10.72 155 MET A CA 1
ATOM 1331 C C . MET A 1 163 ? 5.929 11.286 8.582 1.00 10.53 155 MET A C 1
ATOM 1332 O O . MET A 1 163 ? 6.854 10.876 7.873 1.00 12.30 155 MET A O 1
ATOM 1337 N N . LEU A 1 164 ? 4.847 11.889 8.069 1.00 11.19 156 LEU A N 1
ATOM 1338 C CA . LEU A 1 164 ? 4.744 12.135 6.634 1.00 12.16 156 LEU A CA 1
ATOM 1339 C C . LEU A 1 164 ? 5.912 12.975 6.131 1.00 12.58 156 LEU A C 1
ATOM 1340 O O . LEU A 1 164 ? 6.467 12.701 5.061 1.00 12.45 156 LEU A O 1
ATOM 1345 N N . ALA A 1 165 ? 6.295 14.007 6.884 1.00 12.17 157 ALA A N 1
ATOM 1346 C CA . ALA A 1 165 ? 7.441 14.817 6.492 1.00 12.26 157 ALA A CA 1
ATOM 1347 C C . ALA A 1 165 ? 8.709 13.970 6.415 1.00 11.51 157 ALA A C 1
ATOM 1348 O O . ALA A 1 165 ? 9.513 14.119 5.486 1.00 12.89 157 ALA A O 1
ATOM 1350 N N . GLY A 1 166 ? 8.896 13.060 7.374 1.00 12.53 158 GLY A N 1
ATOM 1351 C CA . GLY A 1 166 ? 10.037 12.163 7.310 1.00 13.45 158 GLY A CA 1
ATOM 1352 C C . GLY A 1 166 ? 9.968 11.224 6.124 1.00 12.47 158 GLY A C 1
ATOM 1353 O O . GLY A 1 166 ? 10.979 10.990 5.455 1.00 13.55 158 GLY A O 1
ATOM 1354 N N . VAL A 1 167 ? 8.773 10.694 5.831 1.00 12.70 159 VAL A N 1
ATOM 1355 C CA . VAL A 1 167 ? 8.601 9.828 4.664 1.00 12.95 159 VAL A CA 1
ATOM 1356 C C . VAL A 1 167 ? 8.968 10.568 3.385 1.00 13.27 159 VAL A C 1
ATOM 1357 O O . VAL A 1 167 ? 9.629 10.013 2.502 1.00 14.01 159 VAL A O 1
ATOM 1361 N N . GLN A 1 168 ? 8.560 11.835 3.271 1.00 13.09 160 GLN A N 1
ATOM 1362 C CA . GLN A 1 168 ? 8.917 12.630 2.095 1.00 13.18 160 GLN A CA 1
ATOM 1363 C C . GLN A 1 168 ? 10.428 12.747 1.941 1.00 13.37 160 GLN A C 1
ATOM 1364 O O . GLN A 1 168 ? 10.955 12.651 0.825 1.00 14.28 160 GLN A O 1
ATOM 1370 N N . LEU A 1 169 ? 11.150 12.929 3.051 1.00 12.81 161 LEU A N 1
ATOM 1371 C CA . LEU A 1 169 ? 12.602 13.064 2.988 1.00 13.20 161 LEU A CA 1
ATOM 1372 C C . LEU A 1 169 ? 13.276 11.734 2.659 1.00 13.31 161 LEU A C 1
ATOM 1373 O O . LEU A 1 169 ? 14.262 11.704 1.911 1.00 14.75 161 LEU A O 1
ATOM 1378 N N . VAL A 1 170 ? 12.766 10.626 3.207 1.00 13.56 162 VAL A N 1
ATOM 1379 C CA . VAL A 1 170 ? 13.286 9.309 2.842 1.00 13.37 162 VAL A CA 1
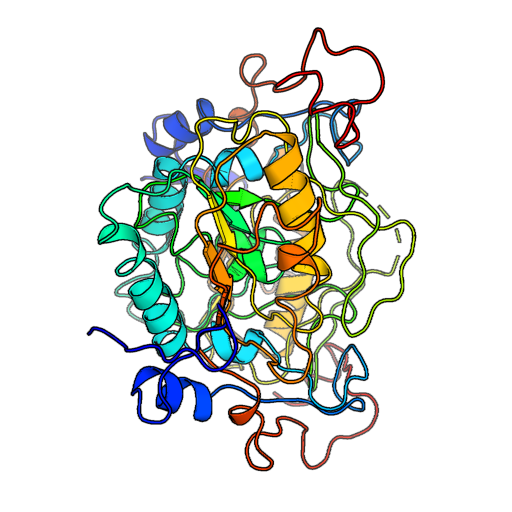ATOM 1380 C C . VAL A 1 170 ? 13.061 9.055 1.358 1.00 13.64 162 VAL A C 1
ATOM 1381 O O . VAL A 1 170 ? 13.962 8.600 0.639 1.00 15.01 162 VAL A O 1
ATOM 1385 N N . ASP A 1 171 ? 11.855 9.366 0.884 1.00 14.33 163 ASP A N 1
ATOM 1386 C CA . ASP A 1 171 ? 11.497 9.210 -0.518 1.00 14.68 163 ASP A CA 1
ATOM 1387 C C . ASP A 1 171 ? 12.387 10.058 -1.421 1.00 14.56 163 ASP A C 1
ATOM 1388 O O . ASP A 1 171 ? 12.718 9.646 -2.541 1.00 15.87 163 ASP A O 1
ATOM 1393 N N . ALA A 1 172 ? 12.801 11.233 -0.944 1.00 14.76 164 ALA A N 1
ATOM 1394 C CA . ALA A 1 172 ? 13.638 12.127 -1.737 1.00 15.70 164 ALA A CA 1
ATOM 1395 C C . ALA A 1 172 ? 15.005 11.537 -2.048 1.00 16.02 164 ALA A C 1
ATOM 1396 O O . ALA A 1 172 ? 15.664 12.007 -2.982 1.00 17.92 164 ALA A O 1
ATOM 1398 N N . CYS A 1 173 ? 15.449 10.534 -1.291 1.00 16.14 165 CYS A N 1
ATOM 1399 C CA . CYS A 1 173 ? 16.705 9.853 -1.564 1.00 17.44 165 CYS A CA 1
ATOM 1400 C C . CYS A 1 173 ? 16.512 8.435 -2.079 1.00 17.25 165 CYS A C 1
ATOM 1401 O O . CYS A 1 173 ? 17.507 7.733 -2.312 1.00 18.66 165 CYS A O 1
ATOM 1404 N N . GLY A 1 174 ? 15.270 7.998 -2.275 1.00 16.80 166 GLY A N 1
ATOM 1405 C CA . GLY A 1 174 ? 15.021 6.680 -2.824 1.00 17.32 166 GLY A CA 1
ATOM 1406 C C . GLY A 1 174 ? 15.341 5.538 -1.891 1.00 17.29 166 GLY A C 1
ATOM 1407 O O . GLY A 1 174 ? 15.458 4.397 -2.337 1.00 19.00 166 GLY A O 1
ATOM 1408 N N . ALA A 1 175 ? 15.476 5.809 -0.599 1.00 16.71 167 ALA A N 1
ATOM 1409 C CA . ALA A 1 175 ? 15.884 4.791 0.354 1.00 16.86 167 ALA A CA 1
ATOM 1410 C C . ALA A 1 175 ? 14.716 3.874 0.707 1.00 16.81 167 ALA A C 1
ATOM 1411 O O . ALA A 1 175 ? 13.544 4.189 0.476 1.00 17.39 167 ALA A O 1
ATOM 1413 N N . THR A 1 176 ? 15.050 2.722 1.281 1.00 16.52 168 THR A N 1
ATOM 1414 C CA . THR A 1 176 ? 14.040 1.792 1.771 1.00 17.17 168 THR A CA 1
ATOM 1415 C C . THR A 1 176 ? 13.652 2.184 3.190 1.00 16.69 168 THR A C 1
ATOM 1416 O O . THR A 1 176 ? 14.518 2.308 4.065 1.00 17.26 168 THR A O 1
ATOM 1420 N N . LEU A 1 177 ? 12.358 2.400 3.414 1.00 15.26 169 LEU A N 1
ATOM 1421 C CA . LEU A 1 177 ? 11.844 2.689 4.747 1.00 14.41 169 LEU A CA 1
ATOM 1422 C C . LEU A 1 177 ? 11.420 1.364 5.369 1.00 14.83 169 LEU A C 1
ATOM 1423 O O . LEU A 1 177 ? 10.459 0.732 4.915 1.00 15.57 169 LEU A O 1
ATOM 1428 N N . VAL A 1 178 ? 12.161 0.928 6.387 1.00 14.94 170 VAL A N 1
ATOM 1429 C CA . VAL A 1 178 ? 11.908 -0.374 6.994 1.00 15.48 170 VAL A CA 1
ATOM 1430 C C . VAL A 1 178 ? 10.756 -0.305 7.986 1.00 15.25 170 VAL A C 1
ATOM 1431 O O . VAL A 1 178 ? 9.877 -1.174 7.995 1.00 16.87 170 VAL A O 1
ATOM 1435 N N . GLU A 1 179 ? 10.743 0.714 8.840 1.00 13.56 171 GLU A N 1
ATOM 1436 C CA . GLU A 1 179 ? 9.785 0.770 9.927 1.00 13.12 171 GLU A CA 1
ATOM 1437 C C . GLU A 1 179 ? 9.732 2.196 10.433 1.00 11.79 171 GLU A C 1
ATOM 1438 O O . GLU A 1 179 ? 10.701 2.956 10.312 1.00 12.61 171 GLU A O 1
ATOM 1444 N N . VAL A 1 180 ? 8.584 2.534 11.009 1.00 11.34 172 VAL A N 1
ATOM 1445 C CA . VAL A 1 180 ? 8.360 3.765 11.749 1.00 11.14 172 VAL A CA 1
ATOM 1446 C C . VAL A 1 180 ? 8.214 3.377 13.215 1.00 11.54 172 VAL A C 1
ATOM 1447 O O . VAL A 1 180 ? 7.444 2.465 13.539 1.00 12.64 172 VAL A O 1
ATOM 1451 N N . ALA A 1 181 ? 8.968 4.044 14.093 1.00 11.05 173 ALA A N 1
ATOM 1452 C CA . ALA A 1 181 ? 9.055 3.674 15.504 1.00 11.33 173 ALA A CA 1
ATOM 1453 C C . ALA A 1 181 ? 8.694 4.849 16.405 1.00 10.69 173 ALA A C 1
ATOM 1454 O O . ALA A 1 181 ? 9.068 5.994 16.136 1.00 10.92 173 ALA A O 1
ATOM 1456 N N . GLY A 1 182 ? 8.002 4.550 17.505 1.00 10.72 174 GLY A N 1
ATOM 1457 C CA . GLY A 1 182 ? 7.730 5.547 18.524 1.00 10.68 174 GLY A CA 1
ATOM 1458 C C . GLY A 1 182 ? 7.444 4.886 19.856 1.00 9.60 174 GLY A C 1
ATOM 1459 O O . GLY A 1 182 ? 7.398 3.659 19.968 1.00 10.48 174 GLY A O 1
ATOM 1460 N N . ILE A 1 183 ? 7.229 5.716 20.878 1.00 9.62 175 ILE A N 1
ATOM 1461 C CA . ILE A 1 183 ? 6.840 5.179 22.178 1.00 9.61 175 ILE A CA 1
ATOM 1462 C C . ILE A 1 183 ? 5.356 5.334 22.498 1.00 9.74 175 ILE A C 1
ATOM 1463 O O . ILE A 1 183 ? 4.850 4.606 23.366 1.00 10.76 175 ILE A O 1
ATOM 1468 N N . LEU A 1 184 ? 4.641 6.230 21.809 1.00 9.87 176 LEU A N 1
ATOM 1469 C CA . LEU A 1 184 ? 3.223 6.462 22.075 1.00 9.47 176 LEU A CA 1
ATOM 1470 C C . LEU A 1 184 ? 2.508 6.701 20.755 1.00 9.99 176 LEU A C 1
ATOM 1471 O O . LEU A 1 184 ? 2.831 7.649 20.034 1.00 10.39 176 LEU A O 1
ATOM 1476 N N . GLY A 1 185 ? 1.541 5.845 20.445 1.00 9.85 177 GLY A N 1
ATOM 1477 C CA . GLY A 1 185 ? 0.727 6.013 19.255 1.00 10.63 177 GLY A CA 1
ATOM 1478 C C . GLY A 1 185 ? -0.706 6.268 19.657 1.00 11.18 177 GLY A C 1
ATOM 1479 O O . GLY A 1 185 ? -1.275 5.499 20.440 1.00 12.21 177 GLY A O 1
ATOM 1480 N N . LEU A 1 186 ? -1.299 7.358 19.171 1.00 10.32 178 LEU A N 1
ATOM 1481 C CA . LEU A 1 186 ? -2.693 7.666 19.492 1.00 11.04 178 LEU A CA 1
ATOM 1482 C C . LEU A 1 186 ? -3.514 7.071 18.356 1.00 11.37 178 LEU A C 1
ATOM 1483 O O . LEU A 1 186 ? -3.783 7.720 17.342 1.00 11.09 178 LEU A O 1
ATOM 1488 N N . THR A 1 187 ? -3.895 5.798 18.510 1.00 12.27 179 THR A N 1
ATOM 1489 C CA . THR A 1 187 ? -4.383 5.054 17.348 1.00 12.70 179 THR A CA 1
ATOM 1490 C C . THR A 1 187 ? -5.711 5.588 16.836 1.00 12.96 179 THR A C 1
ATOM 1491 O O . THR A 1 187 ? -6.012 5.433 15.650 1.00 13.36 179 THR A O 1
ATOM 1495 N N . PHE A 1 188 ? -6.501 6.234 17.697 1.00 13.20 180 PHE A N 1
ATOM 1496 C CA . PHE A 1 188 ? -7.771 6.791 17.243 1.00 14.46 180 PHE A CA 1
ATOM 1497 C C . PHE A 1 188 ? -7.581 7.887 16.201 1.00 13.61 180 PHE A C 1
ATOM 1498 O O . PHE A 1 188 ? -8.524 8.193 15.464 1.00 15.20 180 PHE A O 1
ATOM 1506 N N . LEU A 1 189 ? -6.385 8.474 16.115 1.00 12.31 181 LEU A N 1
ATOM 1507 C CA . LEU A 1 189 ? -6.075 9.465 15.092 1.00 12.62 181 LEU A CA 1
ATOM 1508 C C . LEU A 1 189 ? -5.606 8.847 13.780 1.00 12.77 181 LEU A C 1
ATOM 1509 O O . LEU A 1 189 ? -5.407 9.581 12.806 1.00 13.74 181 LEU A O 1
ATOM 1514 N N . LYS A 1 190 ? -5.414 7.528 13.735 1.00 12.72 182 LYS A N 1
ATOM 1515 C CA A LYS A 1 190 ? -5.069 6.821 12.500 0.33 13.11 182 LYS A CA 1
ATOM 1516 C CA B LYS A 1 190 ? -5.073 6.823 12.499 0.67 12.91 182 LYS A CA 1
ATOM 1517 C C . LYS A 1 190 ? -3.879 7.473 11.795 1.00 12.09 182 LYS A C 1
ATOM 1518 O O . LYS A 1 190 ? -3.914 7.785 10.601 1.00 12.87 182 LYS A O 1
ATOM 1529 N N . GLY A 1 191 ? -2.803 7.670 12.559 1.00 11.48 183 GLY A N 1
ATOM 1530 C CA . GLY A 1 191 ? -1.608 8.349 12.076 1.00 11.56 183 GLY A CA 1
ATOM 1531 C C . GLY A 1 191 ? -0.805 7.582 11.049 1.00 11.38 183 GLY A C 1
ATOM 1532 O O . GLY A 1 191 ? 0.121 8.155 10.468 1.00 11.17 183 GLY A O 1
ATOM 1533 N N . THR A 1 192 ? -1.131 6.312 10.806 1.00 11.15 184 THR A N 1
ATOM 1534 C CA . THR A 1 192 ? -0.558 5.596 9.672 1.00 11.16 184 THR A CA 1
ATOM 1535 C C . THR A 1 192 ? -1.038 6.153 8.341 1.00 12.06 184 THR A C 1
ATOM 1536 O O . THR A 1 192 ? -0.348 5.989 7.333 1.00 13.45 184 THR A O 1
ATOM 1540 N N . GLN A 1 193 ? -2.205 6.798 8.309 1.00 13.49 185 GLN A N 1
ATOM 1541 C CA A GLN A 1 193 ? -2.834 7.108 7.026 0.55 14.64 185 GLN A CA 1
ATOM 1542 C CA B GLN A 1 193 ? -2.836 7.109 7.028 0.45 15.01 185 GLN A CA 1
ATOM 1543 C C . GLN A 1 193 ? -1.989 7.993 6.122 1.00 14.31 185 GLN A C 1
ATOM 1544 O O . GLN A 1 193 ? -1.844 7.657 4.934 1.00 14.86 185 GLN A O 1
ATOM 1555 N N . PRO A 1 194 ? -1.425 9.120 6.583 1.00 13.76 186 PRO A N 1
ATOM 1556 C CA . PRO A 1 194 ? -0.652 9.956 5.644 1.00 13.57 186 PRO A CA 1
ATOM 1557 C C . PRO A 1 194 ? 0.522 9.220 5.020 1.00 13.80 186 PRO A C 1
ATOM 1558 O O . PRO A 1 194 ? 0.665 9.221 3.791 1.00 15.21 186 PRO A O 1
ATOM 1562 N N . ALA A 1 195 ? 1.335 8.539 5.832 1.00 13.44 187 ALA A N 1
ATOM 1563 C CA . ALA A 1 195 ? 2.479 7.803 5.302 1.00 14.05 187 ALA A CA 1
ATOM 1564 C C . ALA A 1 195 ? 2.037 6.685 4.370 1.00 14.61 187 ALA A C 1
ATOM 1565 O O . ALA A 1 195 ? 2.701 6.412 3.363 1.00 14.96 187 ALA A O 1
ATOM 1567 N N . HIS A 1 196 ? 0.927 6.014 4.696 1.00 13.76 188 HIS A N 1
ATOM 1568 C CA . HIS A 1 196 ? 0.486 4.856 3.926 1.00 13.84 188 HIS A CA 1
ATOM 1569 C C . HIS A 1 196 ? -0.258 5.225 2.654 1.00 15.26 188 HIS A C 1
ATOM 1570 O O . HIS A 1 196 ? -0.502 4.342 1.824 1.00 17.97 188 HIS A O 1
ATOM 1577 N N . THR A 1 197 ? -0.627 6.487 2.476 1.00 15.80 189 THR A N 1
ATOM 1578 C CA . THR A 1 197 ? -1.314 6.902 1.264 1.00 16.75 189 THR A CA 1
ATOM 1579 C C . THR A 1 197 ? -0.485 7.857 0.415 1.00 16.63 189 THR A C 1
ATOM 1580 O O . THR A 1 197 ? -0.812 8.055 -0.759 1.00 18.31 189 THR A O 1
ATOM 1584 N N . PHE A 1 198 ? 0.606 8.399 0.962 1.00 16.07 190 PHE A N 1
ATOM 1585 C CA . PHE A 1 198 ? 1.540 9.225 0.201 1.00 16.09 190 PHE A CA 1
ATOM 1586 C C . PHE A 1 198 ? 2.005 8.507 -1.063 1.00 17.86 190 PHE A C 1
ATOM 1587 O O . PHE A 1 198 ? 2.259 7.299 -1.056 1.00 18.21 190 PHE A O 1
ATOM 1595 N N . ALA A 1 199 ? 2.117 9.265 -2.157 1.00 18.84 191 ALA A N 1
ATOM 1596 C CA . ALA A 1 199 ? 2.672 8.751 -3.411 1.00 21.66 191 ALA A CA 1
ATOM 1597 C C . ALA A 1 199 ? 1.953 7.484 -3.867 1.00 23.66 191 ALA A C 1
ATOM 1598 O O . ALA A 1 199 ? 2.576 6.490 -4.251 1.00 24.78 191 ALA A O 1
ATOM 1600 N N . GLY A 1 200 ? 0.627 7.511 -3.786 1.00 23.41 192 GLY A N 1
ATOM 1601 C CA . GLY A 1 200 ? -0.181 6.399 -4.259 1.00 23.63 192 GLY A CA 1
ATOM 1602 C C . GLY A 1 200 ? -0.000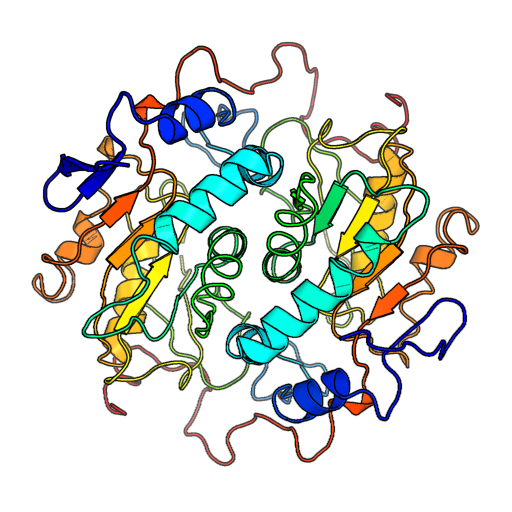 5.110 -3.489 1.00 23.44 192 GLY A C 1
ATOM 1603 O O . GLY A 1 200 ? -0.244 4.031 -4.039 1.00 25.25 192 GLY A O 1
ATOM 1604 N N . GLY A 1 201 ? 0.416 5.186 -2.227 1.00 20.80 193 GLY A N 1
ATOM 1605 C CA . GLY A 1 201 ? 0.565 3.996 -1.413 1.00 20.65 193 GLY A CA 1
ATOM 1606 C C . GLY A 1 201 ? 1.931 3.355 -1.454 1.00 19.95 193 GLY A C 1
ATOM 1607 O O . GLY A 1 201 ? 2.069 2.204 -1.022 1.00 20.96 193 GLY A O 1
ATOM 1608 N N . ARG A 1 202 ? 2.947 4.073 -1.951 1.00 19.01 194 ARG A N 1
ATOM 1609 C CA . ARG A 1 202 ? 4.312 3.557 -2.043 1.00 19.25 194 ARG A CA 1
ATOM 1610 C C . ARG A 1 202 ? 4.827 2.975 -0.727 1.00 18.73 194 ARG A C 1
ATOM 1611 O O . ARG A 1 202 ? 5.639 2.041 -0.742 1.00 20.02 194 ARG A O 1
ATOM 1619 N N . TYR A 1 203 ? 4.379 3.504 0.414 1.00 16.75 195 TYR A N 1
ATOM 1620 C CA . TYR A 1 203 ? 4.873 3.076 1.718 1.00 16.18 195 TYR A CA 1
ATOM 1621 C C . TYR A 1 203 ? 3.820 2.351 2.553 1.00 15.61 195 TYR A C 1
ATOM 1622 O O . TYR A 1 203 ? 3.959 2.259 3.774 1.00 15.11 195 TYR A O 1
ATOM 1631 N N . SER A 1 204 ? 2.766 1.822 1.921 1.00 16.07 196 SER A N 1
ATOM 1632 C CA . SER A 1 204 ? 1.713 1.162 2.685 1.00 17.50 196 SER A CA 1
ATOM 1633 C C . SER A 1 204 ? 2.184 -0.116 3.374 1.00 17.00 196 SER A C 1
ATOM 1634 O O . SER A 1 204 ? 1.517 -0.576 4.309 1.00 18.20 196 SER A O 1
ATOM 1637 N N . ASN A 1 205 ? 3.312 -0.695 2.957 1.00 16.35 197 ASN A N 1
ATOM 1638 C CA . ASN A 1 205 ? 3.830 -1.894 3.604 1.00 16.62 197 ASN A CA 1
ATOM 1639 C C . ASN A 1 205 ? 4.791 -1.597 4.762 1.00 16.41 197 ASN A C 1
ATOM 1640 O O . ASN A 1 205 ? 5.494 -2.510 5.216 1.00 19.19 197 ASN A O 1
ATOM 1645 N N . VAL A 1 206 ? 4.804 -0.370 5.279 1.00 13.54 198 VAL A N 1
ATOM 1646 C CA . VAL A 1 206 ? 5.740 0.027 6.329 1.00 12.97 198 VAL A CA 1
ATOM 1647 C C . VAL A 1 206 ? 5.022 -0.078 7.674 1.00 12.73 198 VAL A C 1
ATOM 1648 O O . VAL A 1 206 ? 4.075 0.682 7.916 1.00 12.91 198 VAL A O 1
ATOM 1652 N N . PRO A 1 207 ? 5.443 -0.964 8.571 1.00 11.88 199 PRO A N 1
ATOM 1653 C CA . PRO A 1 207 ? 4.802 -1.019 9.893 1.00 11.94 199 PRO A CA 1
ATOM 1654 C C . PRO A 1 207 ? 5.113 0.216 10.727 1.00 10.41 199 PRO A C 1
ATOM 1655 O O . PRO A 1 207 ? 6.230 0.742 10.707 1.00 11.35 199 PRO A O 1
ATOM 1659 N N . PHE A 1 208 ? 4.098 0.685 11.454 1.00 10.30 200 PHE A N 1
ATOM 1660 C CA . PHE A 1 208 ? 4.268 1.630 12.551 1.00 10.11 200 PHE A CA 1
ATOM 1661 C C . PHE A 1 208 ? 4.289 0.827 13.843 1.00 10.22 200 PHE A C 1
ATOM 1662 O O . PHE A 1 208 ? 3.389 0.020 14.085 1.00 11.18 200 PHE A O 1
ATOM 1670 N N . VAL A 1 209 ? 5.297 1.062 14.678 1.00 10.38 201 VAL A N 1
ATOM 1671 C CA . VAL A 1 209 ? 5.444 0.367 15.951 1.00 10.97 201 VAL A CA 1
ATOM 1672 C C . VAL A 1 209 ? 5.556 1.422 17.044 1.00 10.10 201 VAL A C 1
ATOM 1673 O O . VAL A 1 209 ? 6.568 2.126 17.128 1.00 11.79 201 VAL A O 1
ATOM 1677 N N . THR A 1 210 ? 4.515 1.555 17.868 1.00 10.10 202 THR A N 1
ATOM 1678 C CA . THR A 1 210 ? 4.543 2.486 18.989 1.00 10.12 202 THR A CA 1
ATOM 1679 C C . THR A 1 210 ? 4.329 1.689 20.263 1.00 10.34 202 THR A C 1
ATOM 1680 O O . THR A 1 210 ? 3.299 1.027 20.415 1.00 11.35 202 THR A O 1
ATOM 1684 N N . LEU A 1 211 ? 5.295 1.754 21.178 1.00 10.66 203 LEU A N 1
ATOM 1685 C CA . LEU A 1 211 ? 5.309 0.818 22.302 1.00 10.97 203 LEU A CA 1
ATOM 1686 C C . LEU A 1 211 ? 4.012 0.857 23.105 1.00 10.45 203 LEU A C 1
ATOM 1687 O O . LEU A 1 211 ? 3.429 -0.194 23.400 1.00 11.26 203 LEU A O 1
ATOM 1692 N N . VAL A 1 212 ? 3.552 2.050 23.490 1.00 10.06 204 VAL A N 1
ATOM 1693 C CA . VAL A 1 212 ? 2.249 2.131 24.141 1.00 10.92 204 VAL A CA 1
ATOM 1694 C C . VAL A 1 212 ? 1.302 2.991 23.309 1.00 10.90 204 VAL A C 1
ATOM 1695 O O . VAL A 1 212 ? 1.660 3.458 22.214 1.00 10.82 204 VAL A O 1
ATOM 1699 N N . ASP A 1 213 ? 0.077 3.161 23.799 1.00 11.21 205 ASP A N 1
ATOM 1700 C CA . ASP A 1 213 ? -0.999 3.776 23.038 1.00 11.33 205 ASP A CA 1
ATOM 1701 C C . ASP A 1 213 ? -1.820 4.639 23.983 1.00 11.78 205 ASP A C 1
ATOM 1702 O O . ASP A 1 213 ? -1.457 4.845 25.147 1.00 12.17 205 ASP A O 1
ATOM 1707 N N . GLU A 1 214 ? -2.960 5.118 23.477 1.00 12.03 206 GLU A N 1
ATOM 1708 C CA . GLU A 1 214 ? -3.799 6.036 24.240 1.00 13.02 206 GLU A CA 1
ATOM 1709 C C . GLU A 1 214 ? -4.324 5.440 25.545 1.00 13.02 206 GLU A C 1
ATOM 1710 O O . GLU A 1 214 ? -4.743 6.197 26.429 1.00 14.29 206 GLU A O 1
ATOM 1716 N N . THR A 1 215 ? -4.324 4.112 25.696 1.00 13.24 207 THR A N 1
ATOM 1717 C CA . THR A 1 215 ? -4.807 3.545 26.953 1.00 13.84 207 THR A CA 1
ATOM 1718 C C . THR A 1 215 ? -3.881 3.866 28.117 1.00 14.78 207 THR A C 1
ATOM 1719 O O . THR A 1 215 ? -4.295 3.728 29.272 1.00 16.41 207 THR A O 1
ATOM 1723 N N . VAL A 1 216 ? -2.640 4.280 27.843 1.00 15.03 208 VAL A N 1
ATOM 1724 C CA . VAL A 1 216 ? -1.735 4.683 28.916 1.00 15.94 208 VAL A CA 1
ATOM 1725 C C . VAL A 1 216 ? -2.155 6.010 29.536 1.00 17.22 208 VAL A C 1
ATOM 1726 O O . VAL A 1 216 ? -1.750 6.320 30.663 1.00 18.68 208 VAL A O 1
ATOM 1730 N N . LEU A 1 217 ? -2.971 6.796 28.832 1.00 17.42 209 LEU A N 1
ATOM 1731 C CA . LEU A 1 217 ? -3.375 8.130 29.283 1.00 19.91 209 LEU A CA 1
ATOM 1732 C C . LEU A 1 217 ? -4.702 8.070 30.047 1.00 20.39 209 LEU A C 1
ATOM 1733 O O . LEU A 1 217 ? -5.693 8.722 29.714 1.00 21.37 209 LEU A O 1
ATOM 1738 N N . SER A 1 218 ? -4.686 7.283 31.114 1.00 18.69 210 SER A N 1
ATOM 1739 C CA . SER A 1 218 ? -5.864 7.004 31.917 1.00 19.66 210 SER A CA 1
ATOM 1740 C C . SER A 1 218 ? -6.144 8.152 32.884 1.00 20.18 210 SER A C 1
ATOM 1741 O O . SER A 1 218 ? -5.292 9.000 33.149 1.00 19.59 210 SER A O 1
ATOM 1744 N N . ASP A 1 219 ? -7.359 8.153 33.436 1.00 21.42 211 ASP A N 1
ATOM 1745 C CA . ASP A 1 219 ? -7.747 9.202 34.377 1.00 23.92 211 ASP A CA 1
ATOM 1746 C C . ASP A 1 219 ? -6.789 9.273 35.557 1.00 25.27 211 ASP A C 1
ATOM 1747 O O . ASP A 1 219 ? -6.466 10.366 36.040 1.00 27.97 211 ASP A O 1
ATOM 1752 N N . GLU A 1 220 ? -6.319 8.125 36.032 1.00 23.25 212 GLU A N 1
ATOM 1753 C CA . GLU A 1 220 ? -5.449 8.100 37.197 1.00 24.21 212 GLU A CA 1
ATOM 1754 C C . GLU A 1 220 ? -4.030 8.549 36.887 1.00 21.49 212 GLU A C 1
ATOM 1755 O O . GLU A 1 220 ? -3.217 8.629 37.814 1.00 23.13 212 GLU A O 1
ATOM 1761 N N . ASN A 1 221 ? -3.713 8.847 35.622 1.00 16.78 213 ASN A N 1
ATOM 1762 C CA . ASN A 1 221 ? -2.363 9.203 35.202 1.00 16.41 213 ASN A CA 1
ATOM 1763 C C . ASN A 1 221 ? -2.223 10.678 34.839 1.00 14.64 213 ASN A C 1
ATOM 1764 O O . ASN A 1 221 ? -1.304 11.045 34.103 1.00 14.19 213 ASN A O 1
ATOM 1769 N N . CYS A 1 222 ? -3.104 11.535 35.340 1.00 14.96 214 CYS A N 1
ATOM 1770 C CA . CYS A 1 222 ? -2.961 12.963 35.105 1.00 14.85 214 CYS A CA 1
ATOM 1771 C C . CYS A 1 222 ? -1.830 13.518 35.960 1.00 14.19 214 CYS A C 1
ATOM 1772 O O . CYS A 1 222 ? -1.770 13.271 37.170 1.00 16.75 214 CYS A O 1
ATOM 1775 N N . GLY A 1 223 ? -0.938 14.276 35.333 1.00 12.47 215 GLY A N 1
ATOM 1776 C CA . GLY A 1 223 ? 0.162 14.904 36.028 1.00 12.75 215 GLY A CA 1
ATOM 1777 C C . GLY A 1 223 ? -0.087 16.314 36.505 1.00 13.67 215 GLY A C 1
ATOM 1778 O O . GLY A 1 223 ? 0.799 16.894 37.145 1.00 13.91 215 GLY A O 1
ATOM 1779 N N . ASP A 1 224 ? -1.259 16.883 36.218 1.00 13.01 216 ASP A N 1
ATOM 1780 C CA . ASP A 1 224 ? -1.564 18.238 36.666 1.00 12.52 216 ASP A CA 1
ATOM 1781 C C . ASP A 1 224 ? -1.407 18.319 38.184 1.00 13.35 216 ASP A C 1
ATOM 1782 O O . ASP A 1 224 ? -1.800 17.390 38.898 1.00 13.33 216 ASP A O 1
ATOM 1787 N N . PRO A 1 225 ? -0.879 19.416 38.718 1.00 13.11 217 PRO A N 1
ATOM 1788 C CA . PRO A 1 225 ? -0.915 19.590 40.174 1.00 13.23 217 PRO A CA 1
ATOM 1789 C C . PRO A 1 225 ? -2.354 19.733 40.638 1.00 13.26 217 PRO A C 1
ATOM 1790 O O . PRO A 1 225 ? -3.186 20.341 39.962 1.00 14.68 217 PRO A O 1
ATOM 1794 N N . LEU A 1 226 ? -2.643 19.171 41.812 1.00 12.67 218 LEU A N 1
ATOM 1795 C CA . LEU A 1 226 ? -4.006 19.240 42.328 1.00 12.38 218 LEU A CA 1
ATOM 1796 C C . LEU A 1 226 ? -4.355 20.649 42.789 1.00 12.66 218 LEU A C 1
ATOM 1797 O O . LEU A 1 226 ? -5.521 21.057 42.712 1.00 12.53 218 LEU A O 1
ATOM 1802 N N . HIS A 1 227 ? -3.370 21.396 43.280 1.00 13.21 219 HIS A N 1
ATOM 1803 C CA . HIS A 1 227 ? -3.513 22.823 43.523 1.00 13.89 219 HIS A CA 1
ATOM 1804 C C . HIS A 1 227 ? -2.194 23.492 43.183 1.00 13.56 219 HIS A C 1
ATOM 1805 O O . HIS A 1 227 ? -1.123 22.914 43.398 1.00 14.23 219 HIS A O 1
ATOM 1812 N N . HIS A 1 228 ? -2.279 24.693 42.620 1.00 12.32 220 HIS A N 1
ATOM 1813 C CA . HIS A 1 228 ? -1.083 25.438 42.256 1.00 12.06 220 HIS A CA 1
ATOM 1814 C C . HIS A 1 228 ? -1.434 26.917 42.208 1.00 12.93 220 HIS A C 1
ATOM 1815 O O . HIS A 1 228 ? -2.467 27.287 41.656 1.00 13.46 220 HIS A O 1
ATOM 1822 N N . LYS A 1 229 ? -0.568 27.761 42.768 1.00 13.55 221 LYS A N 1
ATOM 1823 C CA . LYS A 1 229 ? -0.827 29.199 42.786 1.00 14.32 221 LYS A CA 1
ATOM 1824 C C . LYS A 1 229 ? -0.411 29.848 41.467 1.00 14.34 221 LYS A C 1
ATOM 1825 O O . LYS A 1 229 ? 0.770 29.824 41.096 1.00 16.64 221 LYS A O 1
ATOM 1831 N N . GLY A 1 230 ? -1.382 30.446 40.772 1.00 14.35 222 GLY A N 1
ATOM 1832 C CA . GLY A 1 230 ? -1.112 31.278 39.612 1.00 14.86 222 GLY A CA 1
ATOM 1833 C C . GLY A 1 230 ? -0.589 30.505 38.414 1.00 13.42 222 GLY A C 1
ATOM 1834 O O . GLY A 1 230 ? -0.892 29.322 38.208 1.00 14.08 222 GLY A O 1
ATOM 1835 N N . SER A 1 231 ? 0.203 31.204 37.603 1.00 12.81 223 SER A N 1
ATOM 1836 C CA . SER A 1 231 ? 0.762 30.619 36.392 1.00 11.43 223 SER A CA 1
ATOM 1837 C C . SER A 1 231 ? 1.604 29.395 36.712 1.00 10.64 223 SER A C 1
ATOM 1838 O O . SER A 1 231 ? 2.317 29.356 37.718 1.00 11.42 223 SER A O 1
ATOM 1841 N N . ARG A 1 232 ? 1.546 28.396 35.825 1.00 10.20 224 ARG A N 1
ATOM 1842 C CA . ARG A 1 232 ? 2.435 27.247 35.938 1.00 10.14 224 ARG A CA 1
ATOM 1843 C C . ARG A 1 232 ? 3.898 27.605 35.704 1.00 10.09 224 ARG A C 1
ATOM 1844 O O . ARG A 1 232 ? 4.758 26.767 35.974 1.00 11.09 224 ARG A O 1
ATOM 1852 N N . ILE A 1 233 ? 4.191 28.795 35.172 1.00 10.49 225 ILE A N 1
ATOM 1853 C CA . ILE A 1 233 ? 5.554 29.239 34.899 1.00 11.54 225 ILE A CA 1
ATOM 1854 C C . ILE A 1 233 ? 6.005 30.087 36.078 1.00 12.02 225 ILE A C 1
ATOM 1855 O O . ILE A 1 233 ? 5.452 31.166 36.311 1.00 13.98 225 ILE A O 1
ATOM 1860 N N . ILE A 1 234 ? 7.017 29.613 36.813 1.00 12.17 226 ILE A N 1
ATOM 1861 C CA . ILE A 1 234 ? 7.533 30.303 37.992 1.00 13.01 226 ILE A CA 1
ATOM 1862 C C . ILE A 1 234 ? 8.977 30.732 37.753 1.00 13.14 226 ILE A C 1
ATOM 1863 O O . ILE A 1 234 ? 9.723 30.093 37.003 1.00 13.17 226 ILE A O 1
ATOM 1868 N N . SER A 1 235 ? 9.366 31.829 38.397 1.00 14.41 227 SER A N 1
ATOM 1869 C CA . SER A 1 235 ? 10.715 32.344 38.246 1.00 14.86 227 SER A CA 1
ATOM 1870 C C . SER A 1 235 ? 11.687 31.579 39.143 1.00 15.54 227 SER A C 1
ATOM 1871 O O . SER A 1 235 ? 11.292 30.820 40.032 1.00 15.75 227 SER A O 1
ATOM 1874 N N . CYS A 1 236 ? 12.985 31.792 38.902 1.00 15.59 228 CYS A N 1
ATOM 1875 C CA . CYS A 1 236 ? 13.992 31.203 39.781 1.00 17.36 228 CYS A CA 1
ATOM 1876 C C . CYS A 1 236 ? 13.817 31.678 41.216 1.00 18.47 228 CYS A C 1
ATOM 1877 O O . CYS A 1 236 ? 13.907 30.877 42.153 1.00 19.07 228 CYS A O 1
ATOM 1880 N N . ALA A 1 237 ? 13.554 32.973 41.407 1.00 19.24 229 ALA A N 1
ATOM 1881 C CA . ALA A 1 237 ? 13.370 33.495 42.759 1.00 20.24 229 ALA A CA 1
ATOM 1882 C C . ALA A 1 237 ? 12.151 32.874 43.430 1.00 20.46 229 ALA A C 1
ATOM 1883 O O . ALA A 1 237 ? 12.189 32.541 44.621 1.00 22.17 229 ALA A O 1
ATOM 1885 N N . GLU A 1 238 ? 11.056 32.711 42.680 1.00 18.92 230 GLU A N 1
ATOM 1886 C CA . GLU A 1 238 ? 9.875 32.058 43.239 1.00 19.75 230 GLU A CA 1
ATOM 1887 C C . GLU A 1 238 ? 10.174 30.605 43.588 1.00 19.46 230 GLU A C 1
ATOM 1888 O O . GLU A 1 238 ? 9.800 30.127 44.665 1.00 20.53 230 GLU A O 1
ATOM 1894 N N . ALA A 1 239 ? 10.882 29.895 42.703 1.00 18.51 231 ALA A N 1
ATOM 1895 C CA . ALA A 1 239 ? 11.219 28.500 42.974 1.00 19.10 231 ALA A CA 1
ATOM 1896 C C . ALA A 1 239 ? 12.094 28.359 44.220 1.00 20.65 231 ALA A C 1
ATOM 1897 O O . ALA A 1 239 ? 11.930 27.409 44.996 1.00 20.02 231 ALA A O 1
ATOM 1899 N N . LYS A 1 240 ? 13.023 29.297 44.436 1.00 22.54 232 LYS A N 1
ATOM 1900 C CA A LYS A 1 240 ? 13.920 29.187 45.584 0.57 25.08 232 LYS A CA 1
ATOM 1901 C CA B LYS A 1 240 ? 13.920 29.198 45.585 0.43 24.81 232 LYS A CA 1
ATOM 1902 C C . LYS A 1 240 ? 13.165 29.232 46.905 1.00 26.01 232 LYS A C 1
ATOM 1903 O O . LYS A 1 240 ? 13.608 28.629 47.890 1.00 27.44 232 LYS A O 1
ATOM 1914 N N . LYS A 1 241 ? 12.035 29.937 46.955 1.00 26.15 233 LYS A N 1
ATOM 1915 C CA . LYS A 1 241 ? 11.263 29.991 48.191 1.00 28.95 233 LYS A CA 1
ATOM 1916 C C . LYS A 1 241 ? 10.656 28.643 48.548 1.00 30.23 233 LYS A C 1
ATOM 1917 O O . LYS A 1 241 ? 10.239 28.447 49.695 1.00 31.34 233 LYS A O 1
ATOM 1923 N N . LEU A 1 242 ? 10.606 27.714 47.596 1.00 29.43 234 LEU A N 1
ATOM 1924 C CA . LEU A 1 242 ? 10.026 26.396 47.801 1.00 29.80 234 LEU A CA 1
ATOM 1925 C C . LEU A 1 242 ? 11.061 25.341 48.167 1.00 30.25 234 LEU A C 1
ATOM 1926 O O . LEU A 1 242 ? 10.687 24.190 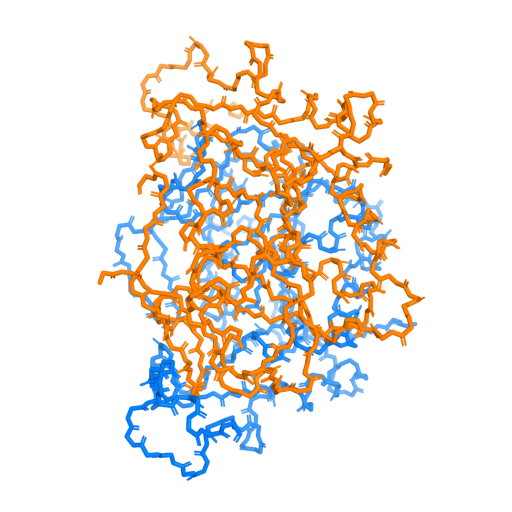48.417 1.00 30.50 234 LEU A O 1
ATOM 1931 N N . ILE A 1 243 ? 12.342 25.696 48.198 1.00 31.52 235 ILE A N 1
ATOM 1932 C CA . ILE A 1 243 ? 13.394 24.749 48.551 1.00 33.30 235 ILE A CA 1
ATOM 1933 C C . ILE A 1 243 ? 13.193 24.210 49.966 1.00 36.80 235 ILE A C 1
ATOM 1934 O O . ILE A 1 243 ? 12.883 24.961 50.891 1.00 37.92 235 ILE A O 1
ATOM 1940 N N . MET B 1 9 ? 40.205 9.435 28.173 1.00 49.57 1 MET B N 1
ATOM 1941 C CA . MET B 1 9 ? 41.641 9.606 28.382 1.00 49.32 1 MET B CA 1
ATOM 1942 C C . MET B 1 9 ? 41.936 10.812 29.275 1.00 48.00 1 MET B C 1
ATOM 1943 O O . MET B 1 9 ? 41.041 11.333 29.941 1.00 47.98 1 MET B O 1
ATOM 1945 N N . SER B 1 10 ? 43.192 11.256 29.279 1.00 46.03 2 SER B N 1
ATOM 1946 C CA . SER B 1 10 ? 43.618 12.319 30.178 1.00 43.83 2 SER B CA 1
ATOM 1947 C C . SER B 1 10 ? 43.120 13.681 29.702 1.00 39.64 2 SER B C 1
ATOM 1948 O O . SER B 1 10 ? 42.977 13.934 28.500 1.00 38.98 2 SER B O 1
ATOM 1951 N N . LEU B 1 11 ? 42.871 14.564 30.667 1.00 35.66 3 LEU B N 1
ATOM 1952 C CA . LEU B 1 11 ? 42.369 15.906 30.419 1.00 30.93 3 LEU B CA 1
ATOM 1953 C C . LEU B 1 11 ? 43.447 16.945 30.707 1.00 29.13 3 LEU B C 1
ATOM 1954 O O . LEU B 1 11 ? 44.289 16.773 31.595 1.00 30.19 3 LEU B O 1
ATOM 1959 N N . VAL B 1 12 ? 43.406 18.032 29.941 1.00 27.02 4 VAL B N 1
ATOM 1960 C CA . VAL B 1 12 ? 44.310 19.164 30.088 1.00 26.15 4 VAL B CA 1
ATOM 1961 C C . VAL B 1 12 ? 43.477 20.382 30.459 1.00 25.01 4 VAL B C 1
ATOM 1962 O O . VAL B 1 12 ? 42.424 20.625 29.855 1.00 24.12 4 VAL B O 1
ATOM 1966 N N . GLU B 1 13 ? 43.940 21.141 31.447 1.00 25.04 5 GLU B N 1
ATOM 1967 C CA . GLU B 1 13 ? 43.267 22.366 31.871 1.00 25.11 5 GLU B CA 1
ATOM 1968 C C . GLU B 1 13 ? 43.780 23.504 30.995 1.00 25.52 5 GLU B C 1
ATOM 1969 O O . GLU B 1 13 ? 44.872 24.031 31.218 1.00 27.95 5 GLU B O 1
ATOM 1975 N N . VAL B 1 14 ? 42.994 23.883 29.987 1.00 24.93 6 VAL B N 1
ATOM 1976 C CA . VAL B 1 14 ? 43.441 24.895 29.030 1.00 25.68 6 VAL B CA 1
ATOM 1977 C C . VAL B 1 14 ? 43.160 26.320 29.506 1.00 25.95 6 VAL B C 1
ATOM 1978 O O . VAL B 1 14 ? 43.872 27.252 29.118 1.00 27.61 6 VAL B O 1
ATOM 1982 N N . LEU B 1 15 ? 42.137 26.505 30.328 1.00 25.35 7 LEU B N 1
ATOM 1983 C CA . LEU B 1 15 ? 41.834 27.756 31.008 1.00 25.44 7 LEU B CA 1
ATOM 1984 C C . LEU B 1 15 ? 41.396 27.362 32.413 1.00 24.40 7 LEU B C 1
ATOM 1985 O O . LEU B 1 15 ? 41.147 26.173 32.657 1.00 23.91 7 LEU B O 1
ATOM 1990 N N . PRO B 1 16 ? 41.292 28.302 33.365 1.00 24.35 8 PRO B N 1
ATOM 1991 C CA . PRO B 1 16 ? 40.897 27.914 34.727 1.00 24.36 8 PRO B CA 1
ATOM 1992 C C . PRO B 1 16 ? 39.584 27.142 34.766 1.00 22.43 8 PRO B C 1
ATOM 1993 O O . PRO B 1 16 ? 38.529 27.639 34.350 1.00 22.54 8 PRO B O 1
ATOM 1997 N N . ASN B 1 17 ? 39.659 25.896 35.235 1.00 21.47 9 ASN B N 1
ATOM 1998 C CA . ASN B 1 17 ? 38.500 25.008 35.339 1.00 20.40 9 ASN B CA 1
ATOM 1999 C C . ASN B 1 17 ? 37.835 24.733 33.994 1.00 19.08 9 ASN B C 1
ATOM 2000 O O . ASN B 1 17 ? 36.631 24.478 33.933 1.00 19.15 9 ASN B O 1
ATOM 2005 N N . TYR B 1 18 ? 38.615 24.763 32.916 1.00 19.05 10 TYR B N 1
ATOM 2006 C CA . TYR B 1 18 ? 38.143 24.472 31.565 1.00 17.95 10 TYR B CA 1
ATOM 2007 C C . TYR B 1 18 ? 39.057 23.382 31.019 1.00 18.91 10 TYR B C 1
ATOM 2008 O O . TYR B 1 18 ? 40.218 23.650 30.693 1.00 19.96 10 TYR B O 1
ATOM 2017 N N . PHE B 1 19 ? 38.547 22.153 30.954 1.00 17.75 11 PHE B N 1
ATOM 2018 C CA . PHE B 1 19 ? 39.330 20.971 30.628 1.00 17.57 11 PHE B CA 1
ATOM 2019 C C . PHE B 1 19 ? 38.918 20.402 29.277 1.00 17.58 11 PHE B C 1
ATOM 2020 O O . PHE B 1 19 ? 37.740 20.420 28.912 1.00 17.36 11 PHE B O 1
ATOM 2028 N N . THR B 1 20 ? 39.897 19.854 28.556 1.00 18.28 12 THR B N 1
ATOM 2029 C CA . THR B 1 20 ? 39.640 19.196 27.283 1.00 19.86 12 THR B CA 1
ATOM 2030 C C . THR B 1 20 ? 40.603 18.024 27.148 1.00 20.56 12 THR B C 1
ATOM 2031 O O . THR B 1 20 ? 41.582 17.925 27.886 1.00 21.47 12 THR B O 1
ATOM 2035 N N . LEU B 1 21 ? 40.314 17.122 26.208 1.00 19.89 13 LEU B N 1
ATOM 2036 C CA . LEU B 1 21 ? 41.185 15.968 26.016 1.00 20.99 13 LEU B CA 1
ATOM 2037 C C . LEU B 1 21 ? 42.569 16.414 25.561 1.00 23.30 13 LEU B C 1
ATOM 2038 O O . LEU B 1 21 ? 42.728 17.428 24.875 1.00 24.36 13 LEU B O 1
ATOM 2043 N N . SER B 1 22 ? 43.578 15.638 25.951 1.00 24.71 14 SER B N 1
ATOM 2044 C CA . SER B 1 22 ? 44.938 15.901 25.512 1.00 26.48 14 SER B CA 1
ATOM 2045 C C . SER B 1 22 ? 45.037 15.843 23.989 1.00 27.04 14 SER B C 1
ATOM 2046 O O . SER B 1 22 ? 44.195 15.255 23.302 1.00 26.56 14 SER B O 1
ATOM 2049 N N . LYS B 1 23 ? 46.103 16.457 23.466 1.00 29.01 15 LYS B N 1
ATOM 2050 C CA . LYS B 1 23 ? 46.292 16.534 22.021 1.00 30.93 15 LYS B CA 1
ATOM 2051 C C . LYS B 1 23 ? 46.406 15.155 21.379 1.00 31.53 15 LYS B C 1
ATOM 2052 O O . LYS B 1 23 ? 45.963 14.966 20.241 1.00 31.97 15 LYS B O 1
ATOM 2054 N N . ASP B 1 24 ? 46.987 14.184 22.081 1.00 32.83 16 ASP B N 1
ATOM 2055 C CA . ASP B 1 24 ? 47.217 12.858 21.524 1.00 34.41 16 ASP B CA 1
ATOM 2056 C C . ASP B 1 24 ? 46.154 11.843 21.928 1.00 32.39 16 ASP B C 1
ATOM 2057 O O . ASP B 1 24 ? 46.346 10.644 21.712 1.00 33.00 16 ASP B O 1
ATOM 2062 N N . SER B 1 25 ? 45.043 12.289 22.500 1.00 30.26 17 SER B N 1
ATOM 2063 C CA . SER B 1 25 ? 43.997 11.362 22.904 1.00 29.58 17 SER B CA 1
ATOM 2064 C C . SER B 1 25 ? 43.411 10.677 21.674 1.00 28.22 17 SER B C 1
ATOM 2065 O O . SER B 1 25 ? 43.061 11.359 20.701 1.00 28.33 17 SER B O 1
ATOM 2068 N N . PRO B 1 26 ? 43.291 9.345 21.669 1.00 27.51 18 PRO B N 1
ATOM 2069 C CA . PRO B 1 26 ? 42.687 8.679 20.503 1.00 27.24 18 PRO B CA 1
ATOM 2070 C C . PRO B 1 26 ? 41.288 9.174 20.186 1.00 26.32 18 PRO B C 1
ATOM 2071 O O . PRO B 1 26 ? 40.911 9.237 19.010 1.00 26.82 18 PRO B O 1
ATOM 2075 N N . LEU B 1 27 ? 40.504 9.537 21.202 1.00 25.27 19 LEU B N 1
ATOM 2076 C CA . LEU B 1 27 ? 39.169 10.061 20.931 1.00 24.69 19 LEU B CA 1
ATOM 2077 C C . LEU B 1 27 ? 39.236 11.425 20.253 1.00 24.24 19 LEU B C 1
ATOM 2078 O O . LEU B 1 27 ? 38.446 11.705 19.344 1.00 23.74 19 LEU B O 1
ATOM 2083 N N . ARG B 1 28 ? 40.179 12.281 20.664 1.00 24.46 20 ARG B N 1
ATOM 2084 C CA . ARG B 1 28 ? 40.369 13.549 19.965 1.00 24.15 20 ARG B CA 1
ATOM 2085 C C . ARG B 1 28 ? 40.699 13.321 18.495 1.00 23.88 20 ARG B C 1
ATOM 2086 O O . ARG B 1 28 ? 40.161 14.005 17.615 1.00 24.12 20 ARG B O 1
ATOM 2094 N N . LYS B 1 29 ? 41.565 12.346 18.206 1.00 25.04 21 LYS B N 1
ATOM 2095 C CA . LYS B 1 29 ? 41.922 12.068 16.818 1.00 26.51 21 LYS B CA 1
ATOM 2096 C C . LYS B 1 29 ? 40.716 11.609 16.009 1.00 26.07 21 LYS B C 1
ATOM 2097 O O . LYS B 1 29 ? 40.600 11.946 14.824 1.00 27.17 21 LYS B O 1
ATOM 2103 N N . LYS B 1 30 ? 39.798 10.858 16.627 1.00 25.90 22 LYS B N 1
ATOM 2104 C CA . LYS B 1 30 ? 38.576 10.482 15.921 1.00 26.53 22 LYS B CA 1
ATOM 2105 C C . LYS B 1 30 ? 37.709 11.701 15.634 1.00 25.99 22 LYS B C 1
ATOM 2106 O O . LYS B 1 30 ? 37.184 11.844 14.522 1.00 26.46 22 LYS B O 1
ATOM 2112 N N . PHE B 1 31 ? 37.547 12.590 16.623 1.00 25.01 23 PHE B N 1
ATOM 2113 C CA . PHE B 1 31 ? 36.820 13.835 16.388 1.00 24.15 23 PHE B CA 1
ATOM 2114 C C . PHE B 1 31 ? 37.438 14.626 15.242 1.00 24.87 23 PHE B C 1
ATOM 2115 O O . PHE B 1 31 ? 36.721 15.242 14.446 1.00 25.12 23 PHE B O 1
ATOM 2123 N N . GLU B 1 32 ? 38.770 14.634 15.150 1.00 25.83 24 GLU B N 1
ATOM 2124 C CA . GLU B 1 32 ? 39.426 15.388 14.086 1.00 26.87 24 GLU B CA 1
ATOM 2125 C C . GLU B 1 32 ? 39.018 14.887 12.710 1.00 28.36 24 GLU B C 1
ATOM 2126 O O . GLU B 1 32 ? 38.924 15.678 11.766 1.00 30.58 24 GLU B O 1
ATOM 2132 N N . LYS B 1 33 ? 38.752 13.588 12.582 1.00 27.82 25 LYS B N 1
ATOM 2133 C CA . LYS B 1 33 ? 38.396 13.007 11.297 1.00 28.04 25 LYS B CA 1
ATOM 2134 C C . LYS B 1 33 ? 36.912 13.107 10.979 1.00 27.48 25 LYS B C 1
ATOM 2135 O O . LYS B 1 33 ? 36.542 13.032 9.801 1.00 29.48 25 LYS B O 1
ATOM 2141 N N . VAL B 1 34 ? 36.061 13.306 11.983 1.00 25.19 26 VAL B N 1
ATOM 2142 C CA A VAL B 1 34 ? 34.612 13.265 11.827 0.67 24.17 26 VAL B CA 1
ATOM 2143 C CA B VAL B 1 34 ? 34.621 13.272 11.788 0.33 24.57 26 VAL B CA 1
ATOM 2144 C C . VAL B 1 34 ? 33.993 14.659 11.857 1.00 22.70 26 VAL B C 1
ATOM 2145 O O . VAL B 1 34 ? 33.058 14.946 11.108 1.00 22.44 26 VAL B O 1
ATOM 2152 N N . TYR B 1 35 ? 34.479 15.532 12.737 1.00 23.15 27 TYR B N 1
ATOM 2153 C CA . TYR B 1 35 ? 33.865 16.849 12.864 1.00 21.66 27 TYR B CA 1
ATOM 2154 C C . TYR B 1 35 ? 34.108 17.644 11.590 1.00 23.17 27 TYR B C 1
ATOM 2155 O O . TYR B 1 35 ? 35.203 17.621 11.025 1.00 25.39 27 TYR B O 1
ATOM 2164 N N . LYS B 1 36 ? 33.070 18.320 11.115 1.00 22.44 28 LYS B N 1
ATOM 2165 C CA . LYS B 1 36 ? 33.191 19.246 10.001 1.00 22.87 28 LYS B CA 1
ATOM 2166 C C . LYS B 1 36 ? 32.594 20.583 10.406 1.00 22.45 28 LYS B C 1
ATOM 2167 O O . LYS B 1 36 ? 31.647 20.639 11.196 1.00 22.41 28 LYS B O 1
ATOM 2173 N N . TRP B 1 37 ? 33.163 21.664 9.887 1.00 22.16 29 TRP B N 1
ATOM 2174 C CA . TRP B 1 37 ? 32.643 22.998 10.137 1.00 21.90 29 TRP B CA 1
ATOM 2175 C C . TRP B 1 37 ? 32.223 23.659 8.830 1.00 21.43 29 TRP B C 1
ATOM 2176 O O . TRP B 1 37 ? 32.729 23.339 7.744 1.00 22.95 29 TRP B O 1
ATOM 2187 N N . TYR B 1 38 ? 31.304 24.615 8.950 1.00 21.58 30 TYR B N 1
ATOM 2188 C CA . TYR B 1 38 ? 30.671 25.245 7.801 1.00 22.18 30 TYR B CA 1
ATOM 2189 C C . TYR B 1 38 ? 30.716 26.757 7.950 1.00 23.74 30 TYR B C 1
ATOM 2190 O O . TYR B 1 38 ? 30.544 27.291 9.050 1.00 24.36 30 TYR B O 1
ATOM 2199 N N . SER B 1 39 ? 30.983 27.435 6.838 1.00 24.54 31 SER B N 1
ATOM 2200 C CA A SER B 1 39 ? 31.017 28.885 6.808 0.64 25.24 31 SER B CA 1
ATOM 2201 C CA B SER B 1 39 ? 31.017 28.889 6.802 0.36 25.80 31 SER B CA 1
ATOM 2202 C C . SER B 1 39 ? 29.596 29.440 6.804 1.00 26.21 31 SER B C 1
ATOM 2203 O O . SER B 1 39 ? 28.633 28.705 6.573 1.00 26.51 31 SER B O 1
ATOM 2208 N N . PRO B 1 40 ? 29.427 30.746 7.072 1.00 27.13 32 PRO B N 1
ATOM 2209 C CA . PRO B 1 40 ? 28.060 31.301 7.148 1.00 28.57 32 PRO B CA 1
ATOM 2210 C C . PRO B 1 40 ? 27.184 31.030 5.939 1.00 29.99 32 PRO B C 1
ATOM 2211 O O . PRO B 1 40 ? 25.966 30.864 6.095 1.00 31.45 32 PRO B O 1
ATOM 2215 N N . ALA B 1 41 ? 27.763 30.962 4.741 1.00 30.20 33 ALA B N 1
ATOM 2216 C CA . ALA B 1 41 ? 26.963 30.715 3.548 1.00 31.00 33 ALA B CA 1
ATOM 2217 C C . ALA B 1 41 ? 26.325 29.334 3.553 1.00 31.23 33 ALA B C 1
ATOM 2218 O O . ALA B 1 41 ? 25.338 29.117 2.841 1.00 31.99 33 ALA B O 1
ATOM 2220 N N . PHE B 1 42 ? 26.859 28.397 4.338 1.00 30.61 34 PHE B N 1
ATOM 2221 C CA . PHE B 1 42 ? 26.368 27.025 4.364 1.00 30.35 34 PHE B CA 1
ATOM 2222 C C . PHE B 1 42 ? 25.868 26.616 5.743 1.00 29.51 34 PHE B C 1
ATOM 2223 O O . PHE B 1 42 ? 25.750 25.420 6.028 1.00 30.13 34 PHE B O 1
ATOM 2231 N N . SER B 1 43 ? 25.562 27.576 6.603 1.00 28.76 35 SER B N 1
ATOM 2232 C CA . SER B 1 43 ? 25.182 27.273 7.973 1.00 28.02 35 SER B CA 1
ATOM 2233 C C . SER B 1 43 ? 23.962 28.093 8.354 1.00 28.73 35 SER B C 1
ATOM 2234 O O . SER B 1 43 ? 23.688 29.134 7.749 1.00 29.50 35 SER B O 1
ATOM 2237 N N . PRO B 1 44 ? 23.202 27.645 9.354 1.00 29.82 36 PRO B N 1
ATOM 2238 C CA . PRO B 1 44 ? 22.037 28.414 9.802 1.00 31.52 36 PRO B CA 1
ATOM 2239 C C . PRO B 1 44 ? 22.378 29.589 10.699 1.00 34.25 36 PRO B C 1
ATOM 2240 O O . PRO B 1 44 ? 21.470 30.339 11.076 1.00 35.11 36 PRO B O 1
ATOM 2244 N N . HIS B 1 45 ? 23.649 29.773 11.048 1.00 35.92 37 HIS B N 1
ATOM 2245 C CA . HIS B 1 45 ? 24.032 30.757 12.045 1.00 38.16 37 HIS B CA 1
ATOM 2246 C C . HIS B 1 45 ? 25.276 31.503 11.589 1.00 39.03 37 HIS B C 1
ATOM 2247 O O . HIS B 1 45 ? 26.182 30.918 10.988 1.00 39.59 37 HIS B O 1
ATOM 2254 N N . ASP B 1 46 ? 25.306 32.803 11.884 1.00 39.39 38 ASP B N 1
ATOM 2255 C CA . ASP B 1 46 ? 26.339 33.702 11.373 1.00 39.73 38 ASP B CA 1
ATOM 2256 C C . ASP B 1 46 ? 27.547 33.658 12.307 1.00 38.15 38 ASP B C 1
ATOM 2257 O O . ASP B 1 46 ? 27.805 34.569 13.095 1.00 39.10 38 ASP B O 1
ATOM 2262 N N . VAL B 1 47 ? 28.297 32.564 12.211 1.00 35.28 39 VAL B N 1
ATOM 2263 C CA . VAL B 1 47 ? 29.563 32.405 12.926 1.00 32.83 39 VAL B CA 1
ATOM 2264 C C . VAL B 1 47 ? 30.608 31.931 11.922 1.00 31.53 39 VAL B C 1
ATOM 2265 O O . VAL B 1 47 ? 30.247 31.307 10.913 1.00 30.76 39 VAL B O 1
ATOM 2269 N N . PRO B 1 48 ? 31.897 32.217 12.134 1.00 30.66 40 PRO B N 1
ATOM 2270 C CA . PRO B 1 48 ? 32.901 31.803 11.138 1.00 30.25 40 PRO B CA 1
ATOM 2271 C C . PRO B 1 48 ? 32.934 30.308 10.885 1.00 29.14 40 PRO B C 1
ATOM 2272 O O . PRO B 1 48 ? 33.049 29.881 9.730 1.00 29.43 40 PRO B O 1
ATOM 2276 N N . ARG B 1 49 ? 32.834 29.497 11.934 1.00 27.57 41 ARG B N 1
ATOM 2277 C CA . ARG B 1 49 ? 32.949 28.047 11.801 1.00 26.77 41 ARG B CA 1
ATOM 2278 C C . ARG B 1 49 ? 31.831 27.418 12.625 1.00 25.08 41 ARG B C 1
ATOM 2279 O O . ARG B 1 49 ? 31.898 27.390 13.857 1.00 25.39 41 ARG B O 1
ATOM 2287 N N . PHE B 1 50 ? 30.805 26.916 11.949 1.00 23.21 42 PHE B N 1
ATOM 2288 C CA . PHE B 1 50 ? 29.681 26.266 12.609 1.00 21.23 42 PHE B CA 1
ATOM 2289 C C . PHE B 1 50 ? 29.914 24.759 12.608 1.00 19.30 42 PHE B C 1
ATOM 2290 O O . PHE B 1 50 ? 30.033 24.147 11.543 1.00 19.68 42 PHE B O 1
ATOM 2298 N N . ALA B 1 51 ? 29.962 24.164 13.797 1.00 18.95 43 ALA B N 1
ATOM 2299 C CA . ALA B 1 51 ? 30.298 22.749 13.951 1.00 19.57 43 ALA B CA 1
ATOM 2300 C C . ALA B 1 51 ? 29.008 21.940 14.007 1.00 19.70 43 ALA B C 1
ATOM 2301 O O . ALA B 1 51 ? 28.356 21.855 15.049 1.00 20.62 43 ALA B O 1
ATOM 2303 N N . GLU B 1 52 ? 28.662 21.311 12.888 1.00 18.87 44 GLU B N 1
ATOM 2304 C CA . GLU B 1 52 ? 27.388 20.618 12.749 1.00 18.55 44 GLU B CA 1
ATOM 2305 C C . GLU B 1 52 ? 27.393 19.327 13.561 1.00 17.40 44 GLU B C 1
ATOM 2306 O O . GLU B 1 52 ? 28.219 18.440 13.331 1.00 18.37 44 GLU B O 1
ATOM 2312 N N . VAL B 1 53 ? 26.445 19.199 14.492 1.00 15.81 45 VAL B N 1
ATOM 2313 C CA . VAL B 1 53 ? 26.420 18.017 15.347 1.00 15.60 45 VAL B CA 1
ATOM 2314 C C . VAL B 1 53 ? 26.027 16.759 14.580 1.00 15.12 45 VAL B C 1
ATOM 2315 O O . VAL B 1 53 ? 26.357 15.649 15.012 1.00 14.85 45 VAL B O 1
ATOM 2319 N N . GLY B 1 54 ? 25.333 16.896 13.446 1.00 16.11 46 GLY B N 1
ATOM 2320 C CA . GLY B 1 54 ? 24.896 15.716 12.719 1.00 16.41 46 GLY B CA 1
ATOM 2321 C C . GLY B 1 54 ? 26.037 14.843 12.231 1.00 16.90 46 GLY B C 1
ATOM 2322 O O . GLY B 1 54 ? 25.875 13.630 12.081 1.00 17.88 46 GLY B O 1
ATOM 2323 N N . ASN B 1 55 ? 27.203 15.435 11.973 1.00 17.26 47 ASN B N 1
ATOM 2324 C CA . ASN B 1 55 ? 28.341 14.611 11.591 1.00 18.12 47 ASN B CA 1
ATOM 2325 C C . ASN B 1 55 ? 28.864 13.781 12.755 1.00 18.06 47 ASN B C 1
ATOM 2326 O O . ASN B 1 55 ? 29.462 12.725 12.526 1.00 19.00 47 ASN B O 1
ATOM 2331 N N . ILE B 1 56 ? 28.624 14.222 13.990 1.00 15.86 48 ILE B N 1
ATOM 2332 C CA . ILE B 1 56 ? 28.963 13.415 15.158 1.00 15.94 48 ILE B CA 1
ATOM 2333 C C . ILE B 1 56 ? 27.963 12.274 15.325 1.00 15.24 48 ILE B C 1
ATOM 2334 O O . ILE B 1 56 ? 28.347 11.107 15.473 1.00 15.55 48 ILE B O 1
ATOM 2339 N N . THR B 1 57 ? 26.661 12.589 15.295 1.00 14.91 49 THR B N 1
ATOM 2340 C CA . THR B 1 57 ? 25.666 11.547 15.541 1.00 14.03 49 THR B CA 1
ATOM 2341 C C . THR B 1 57 ? 25.666 10.497 14.440 1.00 14.39 49 THR B C 1
ATOM 2342 O O . THR B 1 57 ? 25.286 9.346 14.683 1.00 14.90 49 THR B O 1
ATOM 2346 N N . GLU B 1 58 ? 26.107 10.862 13.235 1.00 14.35 50 GLU B N 1
ATOM 2347 C CA . GLU B 1 58 ? 26.188 9.894 12.147 1.00 15.53 50 GLU B CA 1
ATOM 2348 C C . GLU B 1 58 ? 27.372 8.946 12.272 1.00 15.98 50 GLU B C 1
ATOM 2349 O O . GLU B 1 58 ? 27.477 8.008 11.474 1.00 17.93 50 GLU B O 1
ATOM 2355 N N . ASN B 1 59 ? 28.251 9.150 13.256 1.00 16.84 51 ASN B N 1
ATOM 2356 C CA . ASN B 1 59 ? 29.413 8.288 13.446 1.00 17.00 51 ASN B CA 1
ATOM 2357 C C . ASN B 1 59 ? 29.244 7.504 14.743 1.00 16.90 51 ASN B C 1
ATOM 2358 O O . ASN B 1 59 ? 29.540 8.027 15.831 1.00 17.36 51 ASN B O 1
ATOM 2363 N N . PRO B 1 60 ? 28.764 6.260 14.692 1.00 16.63 52 PRO B N 1
ATOM 2364 C CA . PRO B 1 60 ? 28.520 5.525 15.946 1.00 17.57 52 PRO B CA 1
ATOM 2365 C C . PRO B 1 60 ? 29.772 5.269 16.772 1.00 17.48 52 PRO B C 1
ATOM 2366 O O . PRO B 1 60 ? 29.675 5.174 18.003 1.00 17.06 52 PRO B O 1
ATOM 2370 N N . GLU B 1 61 ? 30.951 5.174 16.153 1.00 17.74 53 GLU B N 1
ATOM 2371 C CA . GLU B 1 61 ? 32.168 4.993 16.941 1.00 18.42 53 GLU B CA 1
ATOM 2372 C C . GLU B 1 61 ? 32.422 6.195 17.846 1.00 17.78 53 GLU B C 1
ATOM 2373 O O . GLU B 1 61 ? 32.727 6.037 19.036 1.00 18.10 53 GLU B O 1
ATOM 2379 N N . VAL B 1 62 ? 32.303 7.409 17.301 1.00 18.22 54 VAL B N 1
ATOM 2380 C CA . VAL B 1 62 ? 32.495 8.605 18.120 1.00 18.07 54 VAL B CA 1
ATOM 2381 C C . VAL B 1 62 ? 31.392 8.735 19.164 1.00 16.60 54 VAL B C 1
ATOM 2382 O O . VAL B 1 62 ? 31.654 9.103 20.313 1.00 16.69 54 VAL B O 1
ATOM 2386 N N . MET B 1 63 ? 30.139 8.448 18.789 1.00 16.04 55 MET B N 1
ATOM 2387 C CA . MET B 1 63 ? 29.063 8.494 19.778 1.00 15.31 55 MET B CA 1
ATOM 2388 C C . MET B 1 63 ? 29.340 7.532 20.928 1.00 15.56 55 MET B C 1
ATOM 2389 O O . MET B 1 63 ? 29.142 7.876 22.099 1.00 15.77 55 MET B O 1
ATOM 2394 N N . ARG B 1 64 ? 29.820 6.326 20.613 1.00 16.44 56 ARG B N 1
ATOM 2395 C CA . ARG B 1 64 ? 30.173 5.373 21.658 1.00 17.97 56 ARG B CA 1
ATOM 2396 C C . ARG B 1 64 ? 31.326 5.890 22.505 1.00 16.77 56 ARG B C 1
ATOM 2397 O O . ARG B 1 64 ? 31.337 5.706 23.727 1.00 17.02 56 ARG B O 1
ATOM 2405 N N . GLY B 1 65 ? 32.302 6.547 21.875 1.00 16.52 57 GLY B N 1
ATOM 2406 C CA . GLY B 1 65 ? 33.408 7.110 22.633 1.00 16.58 57 GLY B CA 1
ATOM 2407 C C . GLY B 1 65 ? 32.959 8.207 23.579 1.00 15.91 57 GLY B C 1
ATOM 2408 O O . GLY B 1 65 ? 33.419 8.277 24.721 1.00 16.17 57 GLY B O 1
ATOM 2409 N N . ILE B 1 66 ? 32.053 9.076 23.118 1.00 15.68 58 ILE B N 1
ATOM 2410 C CA . ILE B 1 66 ? 31.496 10.114 23.981 1.00 15.17 58 ILE B CA 1
ATOM 2411 C C . ILE B 1 66 ? 30.781 9.480 25.162 1.00 15.05 58 ILE B C 1
ATOM 2412 O O . ILE B 1 66 ? 31.012 9.837 26.327 1.00 15.34 58 ILE B O 1
ATOM 2417 N N . ARG B 1 67 ? 29.885 8.537 24.871 1.00 15.11 59 ARG B N 1
ATOM 2418 C CA . ARG B 1 67 ? 29.126 7.885 25.930 1.00 15.48 59 ARG B CA 1
ATOM 2419 C C . ARG B 1 67 ? 30.056 7.201 26.924 1.00 15.86 59 ARG B C 1
ATOM 2420 O O . ARG B 1 67 ? 29.930 7.384 28.139 1.00 16.43 59 ARG B O 1
ATOM 2428 N N . ASP B 1 68 ? 31.007 6.411 26.420 1.00 16.11 60 ASP B N 1
ATOM 2429 C CA . ASP B 1 68 ? 31.880 5.653 27.312 1.00 16.91 60 ASP B CA 1
ATOM 2430 C C . ASP B 1 68 ? 32.748 6.570 28.162 1.00 15.82 60 ASP B C 1
ATOM 2431 O O . ASP B 1 68 ? 33.013 6.269 29.333 1.00 16.67 60 ASP B O 1
ATOM 2436 N N . PHE B 1 69 ? 33.197 7.700 27.605 1.00 15.74 61 PHE B N 1
ATOM 2437 C CA . PHE B 1 69 ? 34.015 8.613 28.401 1.00 15.69 61 PHE B CA 1
ATOM 2438 C C . PHE B 1 69 ? 33.248 9.103 29.622 1.00 15.27 61 PHE B C 1
ATOM 2439 O O . PHE B 1 69 ? 33.752 9.060 30.749 1.00 16.18 61 PHE B O 1
ATOM 2447 N N . PHE B 1 70 ? 32.024 9.587 29.415 1.00 15.12 62 PHE B N 1
ATOM 2448 C CA . PHE B 1 70 ? 31.286 10.178 30.526 1.00 14.44 62 PHE B CA 1
ATOM 2449 C C . PHE B 1 70 ? 30.736 9.114 31.471 1.00 14.32 62 PHE B C 1
ATOM 2450 O O . PHE B 1 70 ? 30.731 9.312 32.693 1.00 15.17 62 PHE B O 1
ATOM 2458 N N . VAL B 1 71 ? 30.301 7.966 30.939 1.00 14.65 63 VAL B N 1
ATOM 2459 C CA . VAL B 1 71 ? 29.882 6.873 31.819 1.00 15.41 63 VAL B CA 1
ATOM 2460 C C . VAL B 1 71 ? 31.039 6.438 32.712 1.00 16.29 63 VAL B C 1
ATOM 2461 O O . VAL B 1 71 ? 30.885 6.277 33.929 1.00 16.59 63 VAL B O 1
ATOM 2465 N N . ASP B 1 72 ? 32.224 6.252 32.123 1.00 16.20 64 ASP B N 1
ATOM 2466 C CA A ASP B 1 72 ? 33.384 5.849 32.918 0.41 16.74 64 ASP B CA 1
ATOM 2467 C CA B ASP B 1 72 ? 33.374 5.842 32.923 0.59 16.10 64 ASP B CA 1
ATOM 2468 C C . ASP B 1 72 ? 33.740 6.906 33.951 1.00 16.39 64 ASP B C 1
ATOM 2469 O O . ASP B 1 72 ? 34.098 6.580 35.089 1.00 18.23 64 ASP B O 1
ATOM 2478 N N . ARG B 1 73 ? 33.655 8.179 33.569 1.00 15.11 65 ARG B N 1
ATOM 2479 C CA . ARG B 1 73 ? 33.999 9.262 34.480 1.00 15.47 65 ARG B CA 1
ATOM 2480 C C . ARG B 1 73 ? 33.060 9.301 35.681 1.00 16.04 65 ARG B C 1
ATOM 2481 O O . ARG B 1 73 ? 33.497 9.554 36.809 1.00 17.03 65 ARG B O 1
ATOM 2489 N N . TYR B 1 74 ? 31.772 9.038 35.468 1.00 15.56 66 TYR B N 1
ATOM 2490 C CA . TYR B 1 74 ? 30.756 9.289 36.484 1.00 15.75 66 TYR B CA 1
ATOM 2491 C C . TYR B 1 74 ? 30.302 8.045 37.246 1.00 15.79 66 TYR B C 1
ATOM 2492 O O . TYR B 1 74 ? 29.453 8.167 38.136 1.00 17.51 66 TYR B O 1
ATOM 2501 N N . LYS B 1 75 ? 30.831 6.865 36.938 1.00 16.38 67 LYS B N 1
ATOM 2502 C CA . LYS B 1 75 ? 30.367 5.648 37.597 1.00 17.56 67 LYS B CA 1
ATOM 2503 C C . LYS B 1 75 ? 31.156 5.358 38.881 1.00 16.81 67 LYS B C 1
ATOM 2504 O O . LYS B 1 75 ? 32.293 5.803 39.067 1.00 16.28 67 LYS B O 1
ATOM 2510 N N . ASN B 1 76 ? 30.533 4.578 39.769 1.00 19.02 68 ASN B N 1
ATOM 2511 C CA . ASN B 1 76 ? 31.204 4.028 40.956 1.00 19.89 68 ASN B CA 1
ATOM 2512 C C . ASN B 1 76 ? 31.744 5.119 41.879 1.00 17.23 68 ASN B C 1
ATOM 2513 O O . ASN B 1 76 ? 32.840 5.009 42.438 1.00 16.65 68 ASN B O 1
ATOM 2518 N N . LEU B 1 77 ? 30.969 6.181 42.044 1.00 15.33 69 LEU B N 1
ATOM 2519 C CA . LEU B 1 77 ? 31.406 7.306 42.847 1.00 14.68 69 LEU B CA 1
ATOM 2520 C C . LEU B 1 77 ? 31.097 7.074 44.318 1.00 15.59 69 LEU B C 1
ATOM 2521 O O . LEU B 1 77 ? 30.202 6.307 44.687 1.00 16.70 69 LEU B O 1
ATOM 2526 N N . GLN B 1 78 ? 31.853 7.762 45.170 1.00 15.47 70 GLN B N 1
ATOM 2527 C CA . GLN B 1 78 ? 31.509 7.775 46.582 1.00 17.24 70 GLN B CA 1
ATOM 2528 C C . GLN B 1 78 ? 30.163 8.449 46.809 1.00 16.63 70 GLN B C 1
ATOM 2529 O O . GLN B 1 78 ? 29.350 7.969 47.606 1.00 17.70 70 GLN B O 1
ATOM 2535 N N . GLN B 1 79 ? 29.926 9.573 46.136 1.00 15.53 71 GLN B N 1
ATOM 2536 C CA . GLN B 1 79 ? 28.638 10.265 46.148 1.00 14.73 71 GLN B CA 1
ATOM 2537 C C . GLN B 1 79 ? 28.140 10.279 44.715 1.00 14.46 71 GLN B C 1
ATOM 2538 O O . GLN B 1 79 ? 28.623 11.076 43.890 1.00 13.56 71 GLN B O 1
ATOM 2544 N N . PRO B 1 80 ? 27.216 9.392 44.360 1.00 15.72 72 PRO B N 1
ATOM 2545 C CA . PRO B 1 80 ? 26.815 9.265 42.954 1.00 15.17 72 PRO B CA 1
ATOM 2546 C C . PRO B 1 80 ? 26.146 10.521 42.416 1.00 14.70 72 PRO B C 1
ATOM 2547 O O . PRO B 1 80 ? 25.494 11.277 43.141 1.00 16.22 72 PRO B O 1
ATOM 2551 N N . ILE B 1 81 ? 26.332 10.743 41.116 1.00 13.46 73 ILE B N 1
ATOM 2552 C CA . ILE B 1 81 ? 25.496 11.690 40.393 1.00 13.82 73 ILE B CA 1
ATOM 2553 C C . ILE B 1 81 ? 24.078 11.134 40.362 1.00 14.19 73 ILE B C 1
ATOM 2554 O O . ILE B 1 81 ? 23.878 9.916 40.242 1.00 16.34 73 ILE B O 1
ATOM 2559 N N . THR B 1 82 ? 23.087 12.010 40.543 1.00 12.78 74 THR B N 1
ATOM 2560 C CA . THR B 1 82 ? 21.691 11.585 40.612 1.00 12.63 74 THR B CA 1
ATOM 2561 C C . THR B 1 82 ? 20.890 11.903 39.353 1.00 11.76 74 THR B C 1
ATOM 2562 O O . THR B 1 82 ? 19.850 11.272 39.126 1.00 13.35 74 THR B O 1
ATOM 2566 N N . HIS B 1 83 ? 21.332 12.864 38.540 1.00 11.21 75 HIS B N 1
ATOM 2567 C CA . HIS B 1 83 ? 20.580 13.297 37.367 1.00 10.76 75 HIS B CA 1
ATOM 2568 C C . HIS B 1 83 ? 21.547 13.880 36.349 1.00 11.02 75 HIS B C 1
ATOM 2569 O O . HIS B 1 83 ? 22.519 14.544 36.720 1.00 12.14 75 HIS B O 1
ATOM 2576 N N . ILE B 1 84 ? 21.251 13.648 35.069 1.00 10.79 76 ILE B N 1
ATOM 2577 C CA A ILE B 1 84 ? 21.891 14.333 33.949 0.55 11.16 76 ILE B CA 1
ATOM 2578 C CA B ILE B 1 84 ? 21.892 14.350 33.966 0.45 11.09 76 ILE B CA 1
ATOM 2579 C C . ILE B 1 84 ? 20.855 15.276 33.355 1.00 10.74 76 ILE B C 1
ATOM 2580 O O . ILE B 1 84 ? 19.747 14.842 33.021 1.00 11.84 76 ILE B O 1
ATOM 2589 N N . LEU B 1 85 ? 21.207 16.556 33.232 1.00 10.45 77 LEU B N 1
ATOM 2590 C CA . LEU B 1 85 ? 20.329 17.599 32.705 1.00 10.97 77 LEU B CA 1
ATOM 2591 C C . LEU B 1 85 ? 20.895 18.043 31.364 1.00 10.49 77 LEU B C 1
ATOM 2592 O O . LEU B 1 85 ? 22.039 18.505 31.301 1.00 12.06 77 LEU B O 1
ATOM 2597 N N . GLY B 1 86 ? 20.110 17.912 30.298 1.00 10.52 78 GLY B N 1
ATOM 2598 C CA . GLY B 1 86 ? 20.581 18.221 28.958 1.00 11.02 78 GLY B CA 1
ATOM 2599 C C . GLY B 1 86 ? 19.723 19.256 28.255 1.00 10.56 78 GLY B C 1
ATOM 2600 O O . GLY B 1 86 ? 18.498 19.288 28.417 1.00 11.22 78 GLY B O 1
ATOM 2601 N N . PHE B 1 87 ? 20.374 20.081 27.433 1.00 11.96 79 PHE B N 1
ATOM 2602 C CA . PHE B 1 87 ? 19.716 21.206 26.772 1.00 11.75 79 PHE B CA 1
ATOM 2603 C C . PHE B 1 87 ? 19.059 20.833 25.444 1.00 11.91 79 PHE B C 1
ATOM 2604 O O . PHE B 1 87 ? 19.633 20.132 24.609 1.00 12.71 79 PHE B O 1
ATOM 2612 N N . ASP B 1 88 ? 17.846 21.335 25.274 1.00 12.71 80 ASP B N 1
ATOM 2613 C CA . ASP B 1 88 ? 17.138 21.386 24.005 1.00 14.16 80 ASP B CA 1
ATOM 2614 C C . ASP B 1 88 ? 17.965 22.172 22.987 1.00 14.08 80 ASP B C 1
ATOM 2615 O O . ASP B 1 88 ? 18.350 23.307 23.262 1.00 15.78 80 ASP B O 1
ATOM 2620 N N . SER B 1 89 ? 18.261 21.597 21.808 1.00 15.68 81 SER B N 1
ATOM 2621 C CA A SER B 1 89 ? 17.882 20.270 21.324 0.50 15.59 81 SER B CA 1
ATOM 2622 C CA B SER B 1 89 ? 17.899 20.214 21.533 0.50 16.72 81 SER B CA 1
ATOM 2623 C C . SER B 1 89 ? 19.100 19.348 21.198 1.00 15.50 81 SER B C 1
ATOM 2624 O O . SER B 1 89 ? 18.972 18.130 21.110 1.00 16.29 81 SER B O 1
ATOM 2629 N N . ARG B 1 90 ? 20.285 19.945 21.075 1.00 14.70 82 ARG B N 1
ATOM 2630 C CA . ARG B 1 90 ? 21.453 19.124 20.770 1.00 15.70 82 ARG B CA 1
ATOM 2631 C C . ARG B 1 90 ? 21.991 18.396 21.997 1.00 15.03 82 ARG B C 1
ATOM 2632 O O . ARG B 1 90 ? 22.560 17.307 21.861 1.00 16.06 82 ARG B O 1
ATOM 2640 N N . GLY B 1 91 ? 21.802 18.955 23.195 1.00 14.87 83 GLY B N 1
ATOM 2641 C CA . GLY B 1 91 ? 22.125 18.210 24.401 1.00 15.27 83 GLY B CA 1
ATOM 2642 C C . GLY B 1 91 ? 21.292 16.952 24.541 1.00 13.47 83 GLY B C 1
ATOM 2643 O O . GLY B 1 91 ? 21.735 15.966 25.139 1.00 14.78 83 GLY B O 1
ATOM 2644 N N . PHE B 1 92 ? 20.073 16.964 23.987 1.00 12.75 84 PHE B N 1
ATOM 2645 C CA . PHE B 1 92 ? 19.218 15.782 23.987 1.00 11.47 84 PHE B CA 1
ATOM 2646 C C . PHE B 1 92 ? 19.857 14.609 23.260 1.00 11.61 84 PHE B C 1
ATOM 2647 O O . PHE B 1 92 ? 19.485 13.461 23.518 1.00 12.20 84 PHE B O 1
ATOM 2655 N N . LEU B 1 93 ? 20.778 14.871 22.325 1.00 11.82 85 LEU B N 1
ATOM 2656 C CA . LEU B 1 93 ? 21.418 13.812 21.550 1.00 12.39 85 LEU B CA 1
ATOM 2657 C C . LEU B 1 93 ? 22.468 13.052 22.342 1.00 13.43 85 LEU B C 1
ATOM 2658 O O . LEU B 1 93 ? 22.830 11.938 21.951 1.00 14.74 85 LEU B O 1
ATOM 2663 N N . LEU B 1 94 ? 22.966 13.627 23.433 1.00 13.24 86 LEU B N 1
ATOM 2664 C CA . LEU B 1 94 ? 24.106 13.084 24.162 1.00 13.07 86 LEU B CA 1
ATOM 2665 C C . LEU B 1 94 ? 23.748 12.565 25.546 1.00 13.08 86 LEU B C 1
ATOM 2666 O O . LEU B 1 94 ? 24.283 11.540 25.974 1.00 13.53 86 LEU B O 1
ATOM 2671 N N . GLY B 1 95 ? 22.857 13.244 26.259 1.00 13.01 87 GLY B N 1
ATOM 2672 C CA . GLY B 1 95 ? 22.581 12.917 27.638 1.00 13.87 87 GLY B CA 1
ATOM 2673 C C . GLY B 1 95 ? 21.941 11.560 27.869 1.00 13.62 87 GLY B C 1
ATOM 2674 O O . GLY B 1 95 ? 22.369 10.809 28.753 1.00 13.74 87 GLY B O 1
ATOM 2675 N N . PRO B 1 96 ? 20.884 11.224 27.108 1.00 12.79 88 PRO B N 1
ATOM 2676 C CA . PRO B 1 96 ? 20.188 9.949 27.366 1.00 13.25 88 PRO B CA 1
ATOM 2677 C C . PRO B 1 96 ? 21.071 8.713 27.293 1.00 14.47 88 PRO B C 1
ATOM 2678 O O . PRO B 1 96 ? 20.948 7.832 28.153 1.00 14.11 88 PRO B O 1
ATOM 2682 N N . MET B 1 97 ? 21.965 8.617 26.304 1.00 15.16 89 MET B N 1
ATOM 2683 C CA . MET B 1 97 ? 22.774 7.406 26.205 1.00 15.81 89 MET B CA 1
ATOM 2684 C C . MET B 1 97 ? 23.709 7.263 27.395 1.00 15.41 89 MET B C 1
ATOM 2685 O O . MET B 1 97 ? 24.040 6.138 27.786 1.00 17.66 89 MET B O 1
ATOM 2690 N N . ILE B 1 98 ? 24.121 8.382 27.993 1.00 13.87 90 ILE B N 1
ATOM 2691 C CA . ILE B 1 98 ? 24.933 8.338 29.205 1.00 13.38 90 ILE B CA 1
ATOM 2692 C C . ILE B 1 98 ? 24.067 7.990 30.411 1.00 12.91 90 ILE B C 1
ATOM 2693 O O . ILE B 1 98 ? 24.422 7.124 31.220 1.00 14.59 90 ILE B O 1
ATOM 2698 N N . ALA B 1 99 ? 22.906 8.649 30.531 1.00 12.94 91 ALA B N 1
ATOM 2699 C CA . ALA B 1 99 ? 22.035 8.444 31.687 1.00 12.48 91 ALA B CA 1
ATOM 2700 C C . ALA B 1 99 ? 21.551 7.000 31.786 1.00 14.02 91 ALA B C 1
ATOM 2701 O O . ALA B 1 99 ? 21.470 6.448 32.891 1.00 14.36 91 ALA B O 1
ATOM 2703 N N . VAL B 1 100 ? 21.223 6.366 30.649 1.00 14.93 92 VAL B N 1
ATOM 2704 C CA A VAL B 1 100 ? 20.742 4.987 30.701 0.66 16.62 92 VAL B CA 1
ATOM 2705 C CA B VAL B 1 100 ? 20.744 4.985 30.691 0.34 16.84 92 VAL B CA 1
ATOM 2706 C C . VAL B 1 100 ? 21.818 4.055 31.243 1.00 17.19 92 VAL B C 1
ATOM 2707 O O . VAL B 1 100 ? 21.525 3.138 32.015 1.00 19.11 92 VAL B O 1
ATOM 2714 N N . GLU B 1 101 ? 23.082 4.276 30.856 1.00 17.36 93 GLU B N 1
ATOM 2715 C CA . GLU B 1 101 ? 24.159 3.413 31.334 1.00 18.75 93 GLU B CA 1
ATOM 2716 C C . GLU B 1 101 ? 24.460 3.655 32.806 1.00 18.39 93 GLU B C 1
ATOM 2717 O O . GLU B 1 101 ? 24.793 2.715 33.536 1.00 19.53 93 GLU B O 1
ATOM 2723 N N . LEU B 1 102 ? 24.362 4.907 33.258 1.00 16.42 94 LEU B N 1
ATOM 2724 C CA . LEU B 1 102 ? 24.540 5.223 34.670 1.00 17.29 94 LEU B CA 1
ATOM 2725 C C . LEU B 1 102 ? 23.311 4.892 35.502 1.00 18.06 94 LEU B C 1
ATOM 2726 O O . LEU B 1 102 ? 23.381 4.950 36.735 1.00 19.16 94 LEU B O 1
ATOM 2731 N N . ASN B 1 103 ? 22.193 4.562 34.857 1.00 16.87 95 ASN B N 1
ATOM 2732 C CA . ASN B 1 103 ? 20.944 4.248 35.547 1.00 16.65 95 ASN B CA 1
ATOM 2733 C C . ASN B 1 103 ? 20.427 5.447 36.350 1.00 15.38 95 ASN B C 1
ATOM 2734 O O . ASN B 1 103 ? 20.058 5.321 37.518 1.00 16.75 95 ASN B O 1
ATOM 2739 N N . VAL B 1 104 ? 20.396 6.620 35.715 1.00 13.44 96 VAL B N 1
ATOM 2740 C CA . VAL B 1 104 ? 19.891 7.833 36.364 1.00 12.25 96 VAL B CA 1
ATOM 2741 C C . VAL B 1 104 ? 18.902 8.535 35.444 1.00 11.42 96 VAL B C 1
ATOM 2742 O O . VAL B 1 104 ? 18.948 8.370 34.215 1.00 12.05 96 VAL B O 1
ATOM 2746 N N . PRO B 1 105 ? 18.021 9.366 36.019 1.00 11.08 97 PRO B N 1
ATOM 2747 C CA . PRO B 1 105 ? 17.146 10.222 35.204 1.00 10.63 97 PRO B CA 1
ATOM 2748 C C . PRO B 1 105 ? 17.921 11.117 34.250 1.00 10.68 97 PRO B C 1
ATOM 2749 O O . PRO B 1 105 ? 18.989 11.642 34.587 1.00 10.88 97 PRO B O 1
ATOM 2753 N N . PHE B 1 106 ? 17.353 11.304 33.053 1.00 10.11 98 PHE B N 1
ATOM 2754 C CA . PHE B 1 106 ? 17.735 12.393 32.164 1.00 9.60 98 PHE B CA 1
ATOM 2755 C C . PHE B 1 106 ? 16.634 13.444 32.211 1.00 9.53 98 PHE B C 1
ATOM 2756 O O . PHE B 1 106 ? 15.470 13.139 31.931 1.00 10.02 98 PHE B O 1
ATOM 2764 N N . VAL B 1 107 ? 17.005 14.672 32.561 1.00 9.68 99 VAL B N 1
ATOM 2765 C CA . VAL B 1 107 ? 16.071 15.771 32.774 1.00 9.69 99 VAL B CA 1
ATOM 2766 C C . VAL B 1 107 ? 16.222 16.753 31.620 1.00 9.32 99 VAL B C 1
ATOM 2767 O O . VAL B 1 107 ? 17.342 17.138 31.270 1.00 10.43 99 VAL B O 1
ATOM 2771 N N . LEU B 1 108 ? 15.101 17.187 31.053 1.00 10.08 100 LEU B N 1
ATOM 2772 C CA . LEU B 1 108 ? 15.114 18.092 29.912 1.00 10.81 100 LEU B CA 1
ATOM 2773 C C . LEU B 1 108 ? 15.191 19.541 30.373 1.00 10.05 100 LEU B C 1
ATOM 2774 O O . LEU B 1 108 ? 14.395 19.974 31.208 1.00 12.61 100 LEU B O 1
ATOM 2779 N N . ILE B 1 109 ? 16.135 20.296 29.820 1.00 10.52 101 ILE B N 1
ATOM 2780 C CA A ILE B 1 109 ? 16.141 21.752 29.919 0.25 10.96 101 ILE B CA 1
ATOM 2781 C CA B ILE B 1 109 ? 16.117 21.750 29.925 0.75 11.41 101 ILE B CA 1
ATOM 2782 C C . ILE B 1 109 ? 15.667 22.278 28.571 1.00 10.69 101 ILE B C 1
ATOM 2783 O O . ILE B 1 109 ? 16.312 22.025 27.549 1.00 11.10 101 ILE B O 1
ATOM 2792 N N . ARG B 1 110 ? 14.546 22.992 28.546 1.00 11.45 102 ARG B N 1
ATOM 2793 C CA . ARG B 1 110 ? 13.906 23.260 27.266 1.00 12.25 102 ARG B CA 1
ATOM 2794 C C . ARG B 1 110 ? 13.662 24.736 27.008 1.00 12.87 102 ARG B C 1
ATOM 2795 O O . ARG B 1 110 ? 13.539 25.552 27.922 1.00 14.25 102 ARG B O 1
ATOM 2803 N N . LYS B 1 111 ? 13.581 25.053 25.719 1.00 14.34 103 LYS B N 1
ATOM 2804 C CA A LYS B 1 111 ? 13.169 26.382 25.295 0.53 17.48 103 LYS B CA 1
ATOM 2805 C CA B LYS B 1 111 ? 13.160 26.365 25.267 0.47 17.13 103 LYS B CA 1
ATOM 2806 C C . LYS B 1 111 ? 11.693 26.601 25.620 1.00 18.21 103 LYS B C 1
ATOM 2807 O O . LYS B 1 111 ? 10.990 25.717 26.133 1.00 18.58 103 LYS B O 1
ATOM 2818 N N A ALA B 1 112 ? 11.189 27.794 25.328 0.66 18.41 104 ALA B N 1
ATOM 2819 N N B ALA B 1 112 ? 11.265 27.823 25.279 0.34 20.06 104 ALA B N 1
ATOM 2820 C CA A ALA B 1 112 ? 9.853 28.154 25.790 0.66 18.42 104 ALA B CA 1
ATOM 2821 C CA B ALA B 1 112 ? 10.036 28.499 25.681 0.34 21.54 104 ALA B CA 1
ATOM 2822 C C A ALA B 1 112 ? 8.770 27.250 25.201 0.66 16.52 104 ALA B C 1
ATOM 2823 C C B ALA B 1 112 ? 8.918 27.579 26.134 0.34 21.05 104 ALA B C 1
ATOM 2824 O O A ALA B 1 112 ? 8.879 26.745 24.078 0.66 16.45 104 ALA B O 1
ATOM 2825 O O B ALA B 1 112 ? 7.981 27.297 25.379 0.34 21.44 104 ALA B O 1
ATOM 2828 N N A ASN B 1 113 ? 7.714 27.043 25.992 0.64 15.38 105 ASN B N 1
ATOM 2829 N N B ASN B 1 113 ? 9.024 27.107 27.370 0.36 20.53 105 ASN B N 1
ATOM 2830 C CA A ASN B 1 113 ? 6.506 26.334 25.566 0.64 14.65 105 ASN B CA 1
ATOM 2831 C CA B ASN B 1 113 ? 7.917 26.479 28.074 0.36 18.25 105 ASN B CA 1
ATOM 2832 C C A ASN B 1 113 ? 6.821 24.933 25.042 0.64 13.91 105 ASN B C 1
ATOM 2833 C C B ASN B 1 113 ? 7.413 25.208 27.384 0.36 16.19 105 ASN B C 1
ATOM 2834 O O A ASN B 1 113 ? 6.377 24.524 23.962 0.64 14.15 105 ASN B O 1
ATOM 2835 O O B ASN B 1 113 ? 6.259 24.823 27.571 0.36 16.82 105 ASN B O 1
ATOM 2844 N N A LYS B 1 114 ? 7.583 24.188 25.843 0.64 12.97 106 LYS B N 1
ATOM 2845 N N B LYS B 1 114 ? 8.270 24.536 26.601 0.34 14.55 106 LYS B N 1
ATOM 2846 C CA A LYS B 1 114 ? 8.014 22.831 25.542 0.64 13.92 106 LYS B CA 1
ATOM 2847 C CA B LYS B 1 114 ? 7.887 23.343 25.836 0.34 14.91 106 LYS B CA 1
ATOM 2848 C C A LYS B 1 114 ? 7.742 21.835 26.663 0.64 13.72 106 LYS B C 1
ATOM 2849 C C B LYS B 1 114 ? 7.508 22.164 26.722 0.34 14.37 106 LYS B C 1
ATOM 2850 O O A LYS B 1 114 ? 7.442 20.678 26.361 0.64 15.95 106 LYS B O 1
ATOM 2851 O O B LYS B 1 114 ? 6.925 21.189 26.235 0.34 15.36 106 LYS B O 1
ATOM 2862 N N . ILE B 1 115 ? 7.861 22.230 27.958 1.00 12.86 107 ILE B N 1
ATOM 2863 C CA . ILE B 1 115 ? 7.645 21.252 29.024 1.00 11.81 107 ILE B CA 1
ATOM 2864 C C . ILE B 1 115 ? 6.279 21.475 29.659 1.00 10.14 107 ILE B C 1
ATOM 2865 O O . ILE B 1 115 ? 5.906 22.615 29.962 1.00 11.49 107 ILE B O 1
ATOM 2870 N N . ALA B 1 116 ? 5.561 20.382 29.928 1.00 9.45 108 ALA B N 1
ATOM 2871 C CA . ALA B 1 116 ? 4.287 20.444 30.629 1.00 10.01 108 ALA B CA 1
ATOM 2872 C C . ALA B 1 116 ? 4.492 20.436 32.145 1.00 11.07 108 ALA B C 1
ATOM 2873 O O . ALA B 1 116 ? 5.554 20.071 32.659 1.00 13.59 108 ALA B O 1
ATOM 2875 N N . GLY B 1 117 ? 3.447 20.844 32.859 1.00 11.10 109 GLY B N 1
ATOM 2876 C CA . GLY B 1 117 ? 3.487 20.885 34.311 1.00 10.82 109 GLY B CA 1
ATOM 2877 C C . GLY B 1 117 ? 3.869 22.255 34.837 1.00 10.88 109 GLY B C 1
ATOM 2878 O O . GLY B 1 117 ? 3.799 23.269 34.138 1.00 12.28 109 GLY B O 1
ATOM 2879 N N . VAL B 1 118 ? 4.262 22.281 36.106 1.00 10.77 110 VAL B N 1
ATOM 2880 C CA . VAL B 1 118 ? 4.822 23.490 36.695 1.00 10.85 110 VAL B CA 1
ATOM 2881 C C . VAL B 1 118 ? 6.292 23.546 36.311 1.00 11.03 110 VAL B C 1
ATOM 2882 O O . VAL B 1 118 ? 7.012 22.549 36.445 1.00 11.88 110 VAL B O 1
ATOM 2886 N N . ILE B 1 119 ? 6.735 24.689 35.786 1.00 10.08 111 ILE B N 1
ATOM 2887 C CA . ILE B 1 119 ? 8.090 24.799 35.252 1.00 10.19 111 ILE B CA 1
ATOM 2888 C C . ILE B 1 119 ? 8.762 26.048 35.803 1.00 10.38 111 ILE B C 1
ATOM 2889 O O . ILE B 1 119 ? 8.106 27.053 36.091 1.00 12.25 111 ILE B O 1
ATOM 2894 N N . ILE B 1 120 ? 10.088 25.963 35.976 1.00 10.66 112 ILE B N 1
ATOM 2895 C CA . ILE B 1 120 ? 10.923 27.086 36.388 1.00 11.28 112 ILE B CA 1
ATOM 2896 C C . ILE B 1 120 ? 11.566 27.663 35.141 1.00 12.00 112 ILE B C 1
ATOM 2897 O O . ILE B 1 120 ? 12.077 26.913 34.301 1.00 11.93 112 ILE B O 1
ATOM 2902 N N . LYS B 1 121 ? 11.570 28.991 35.029 1.00 12.28 113 LYS B N 1
ATOM 2903 C CA A LYS B 1 121 ? 12.144 29.667 33.875 0.55 13.32 113 LYS B CA 1
ATOM 2904 C CA B LYS B 1 121 ? 12.113 29.707 33.881 0.45 12.94 113 LYS B CA 1
ATOM 2905 C C . LYS B 1 121 ? 13.377 30.461 34.286 1.00 13.21 113 LYS B C 1
ATOM 2906 O O . LYS B 1 121 ? 13.421 31.068 35.359 1.00 14.10 113 LYS B O 1
ATOM 2917 N N . SER B 1 122 ? 14.400 30.424 33.431 1.00 13.07 114 SER B N 1
ATOM 2918 C CA . SER B 1 122 ? 15.652 31.125 33.670 1.00 14.55 114 SER B CA 1
ATOM 2919 C C . SER B 1 122 ? 15.503 32.601 33.298 1.00 16.67 114 SER B C 1
ATOM 2920 O O . SER B 1 122 ? 14.463 33.043 32.804 1.00 17.69 114 SER B O 1
ATOM 2923 N N . GLU B 1 123 ? 16.561 33.377 33.542 1.00 18.44 115 GLU B N 1
ATOM 2924 C CA . GLU B 1 123 ? 16.666 34.705 32.965 1.00 21.56 115 GLU B CA 1
ATOM 2925 C C . GLU B 1 123 ? 16.845 34.592 31.453 1.00 22.85 115 GLU B C 1
ATOM 2926 O O . GLU B 1 123 ? 17.273 33.551 30.950 1.00 22.19 115 GLU B O 1
ATOM 2932 N N . PRO B 1 124 ? 16.525 35.651 30.705 1.00 26.05 116 PRO B N 1
ATOM 2933 C CA . PRO B 1 124 ? 16.808 35.637 29.264 1.00 28.56 116 PRO B CA 1
ATOM 2934 C C . PRO B 1 124 ? 18.293 35.405 29.018 1.00 32.15 116 PRO B C 1
ATOM 2935 O O . PRO B 1 124 ? 19.145 35.903 29.757 1.00 32.11 116 PRO B O 1
ATOM 2939 N N . TYR B 1 125 ? 18.601 34.629 27.980 1.00 35.88 117 TYR B N 1
ATOM 2940 C CA . TYR B 1 125 ? 19.977 34.262 27.676 1.00 39.97 117 TYR B CA 1
ATOM 2941 C C . TYR B 1 125 ? 20.286 34.556 26.213 1.00 41.54 117 TYR B C 1
ATOM 2942 O O . TYR B 1 125 ? 19.389 34.785 25.396 1.00 40.78 117 TYR B O 1
ATOM 2951 N N . THR B 1 126 ? 21.579 34.543 25.886 1.00 43.60 118 THR B N 1
ATOM 2952 C CA . THR B 1 126 ? 22.052 34.724 24.521 1.00 46.01 118 THR B CA 1
ATOM 2953 C C . THR B 1 126 ? 23.100 33.666 24.196 1.00 46.93 118 THR B C 1
ATOM 2954 O O . THR B 1 126 ? 23.685 33.044 25.087 1.00 46.82 118 THR B O 1
ATOM 2958 N N . LYS B 1 127 ? 23.329 33.472 22.900 1.00 47.55 119 LYS B N 1
ATOM 2959 C CA . LYS B 1 127 ? 24.284 32.500 22.377 1.00 48.08 119 LYS B CA 1
ATOM 2960 C C . LYS B 1 127 ? 25.339 33.223 21.541 1.00 49.02 119 LYS B C 1
ATOM 2961 O O . LYS B 1 127 ? 25.348 34.453 21.443 1.00 49.07 119 LYS B O 1
ATOM 2967 N N . GLU B 1 128 ? 26.237 32.443 20.928 1.00 49.69 120 GLU B N 1
ATOM 2968 C CA . GLU B 1 128 ? 27.237 33.031 20.040 1.00 50.35 120 GLU B CA 1
ATOM 2969 C C . GLU B 1 128 ? 26.603 33.726 18.841 1.00 52.18 120 GLU B C 1
ATOM 2970 O O . GLU B 1 128 ? 27.220 34.627 18.261 1.00 52.06 120 GLU B O 1
ATOM 2976 N N . TYR B 1 129 ? 25.390 33.335 18.463 1.00 53.62 121 TYR B N 1
ATOM 2977 C CA . TYR B 1 129 ? 24.693 33.958 17.344 1.00 54.92 121 TYR B CA 1
ATOM 2978 C C . TYR B 1 129 ? 23.306 34.448 17.749 1.00 55.25 121 TYR B C 1
ATOM 2979 O O . TYR B 1 129 ? 22.968 34.479 18.933 1.00 55.31 121 TYR B O 1
ATOM 2988 N N . GLU B 1 134 ? 13.080 37.820 26.105 1.00 45.20 126 GLU B N 1
ATOM 2989 C CA . GLU B 1 134 ? 13.725 37.328 24.892 1.00 44.19 126 GLU B CA 1
ATOM 2990 C C . GLU B 1 134 ? 13.547 35.816 24.745 1.00 42.24 126 GLU B C 1
ATOM 2991 O O . GLU B 1 134 ? 12.510 35.346 24.273 1.00 43.13 126 GLU B O 1
ATOM 2993 N N . GLU B 1 135 ? 14.567 35.060 25.145 1.00 38.97 127 GLU B N 1
ATOM 2994 C CA . GLU B 1 135 ? 14.522 33.604 25.124 1.00 34.99 127 GLU B CA 1
ATOM 2995 C C . GLU B 1 135 ? 15.091 33.092 26.436 1.00 29.18 127 GLU B C 1
ATOM 2996 O O . GLU B 1 135 ? 16.176 33.515 26.846 1.00 28.52 127 GLU B O 1
ATOM 2998 N N . CYS B 1 136 ? 14.360 32.184 27.087 1.00 24.12 128 CYS B N 1
ATOM 2999 C CA . CYS B 1 136 ? 14.742 31.638 28.381 1.00 20.64 128 CYS B CA 1
ATOM 3000 C C . CYS B 1 136 ? 14.646 30.123 28.336 1.00 17.33 128 CYS B C 1
ATOM 3001 O O . CYS B 1 136 ? 13.867 29.564 27.560 1.00 18.56 128 CYS B O 1
ATOM 3004 N N . MET B 1 137 ? 15.445 29.461 29.172 1.00 14.05 129 MET B N 1
ATOM 3005 C CA . MET B 1 137 ? 15.356 28.016 29.336 1.00 13.96 129 MET B CA 1
ATOM 3006 C C . MET B 1 137 ? 14.452 27.680 30.521 1.00 12.17 129 MET B C 1
ATOM 3007 O O . MET B 1 137 ? 14.253 28.489 31.429 1.00 12.74 129 MET B O 1
ATOM 3012 N N . THR B 1 138 ? 13.898 26.466 30.502 1.00 11.69 130 THR B N 1
ATOM 3013 C CA . THR B 1 138 ? 12.965 26.030 31.534 1.00 11.05 130 THR B CA 1
ATOM 3014 C C . THR B 1 138 ? 13.273 24.596 31.947 1.00 10.35 130 THR B C 1
ATOM 3015 O O . THR B 1 138 ? 13.892 23.827 31.207 1.00 10.95 130 THR B O 1
ATOM 3019 N N . VAL B 1 139 ? 12.823 24.238 33.150 1.00 10.37 131 VAL B N 1
ATOM 3020 C CA . VAL B 1 139 ? 12.929 22.871 33.641 1.00 10.94 131 VAL B CA 1
ATOM 3021 C C . VAL B 1 139 ? 11.673 22.564 34.442 1.00 10.64 131 VAL B C 1
ATOM 3022 O O . VAL B 1 139 ? 11.068 23.455 35.050 1.00 11.56 131 VAL B O 1
ATOM 3026 N N . ARG B 1 140 ? 11.256 21.300 34.426 1.00 11.19 132 ARG B N 1
ATOM 3027 C CA . ARG B 1 140 ? 10.074 20.932 35.188 1.00 12.24 132 ARG B CA 1
ATOM 3028 C C . ARG B 1 140 ? 10.355 21.005 36.688 1.00 12.43 132 ARG B C 1
ATOM 3029 O O . ARG B 1 140 ? 11.357 20.477 37.179 1.00 14.32 132 ARG B O 1
ATOM 3037 N N . PHE B 1 141 ? 9.474 21.682 37.418 1.00 12.78 133 PHE B N 1
ATOM 3038 C CA . PHE B 1 141 ? 9.578 21.685 38.865 1.00 13.64 133 PHE B CA 1
ATOM 3039 C C . PHE B 1 141 ? 9.348 20.272 39.381 1.00 14.33 133 PHE B C 1
ATOM 3040 O O . PHE B 1 141 ? 8.423 19.581 38.941 1.00 15.90 133 PHE B O 1
ATOM 3048 N N . GLY B 1 142 ? 10.213 19.833 40.291 1.00 15.22 134 GLY B N 1
ATOM 3049 C CA . GLY B 1 142 ? 10.132 18.503 40.850 1.00 16.72 134 GLY B CA 1
ATOM 3050 C C . GLY B 1 142 ? 10.976 17.459 40.153 1.00 17.43 134 GLY B C 1
ATOM 3051 O O . GLY B 1 142 ? 11.009 16.309 40.612 1.00 20.68 134 GLY B O 1
ATOM 3052 N N . SER B 1 143 ? 11.664 17.816 39.063 1.00 14.89 135 SER B N 1
ATOM 3053 C CA A SER B 1 143 ? 12.515 16.834 38.407 0.71 14.07 135 SER B CA 1
ATOM 3054 C CA B SER B 1 143 ? 12.555 16.891 38.361 0.29 14.39 135 SER B CA 1
ATOM 3055 C C . SER B 1 143 ? 13.801 16.568 39.177 1.00 13.62 135 SER B C 1
ATOM 3056 O O . SER B 1 143 ? 14.383 15.490 39.018 1.00 14.03 135 SER B O 1
ATOM 3061 N N . PHE B 1 144 ? 14.244 17.508 40.009 1.00 13.36 136 PHE B N 1
ATOM 3062 C CA . PHE B 1 144 ? 15.413 17.333 40.866 1.00 12.72 136 PHE B CA 1
ATOM 3063 C C . PHE B 1 144 ? 15.259 18.312 42.023 1.00 14.00 136 PHE B C 1
ATOM 3064 O O . PHE B 1 144 ? 14.391 19.187 41.993 1.00 15.52 136 PHE B O 1
ATOM 3072 N N . ASP B 1 145 ? 16.069 18.139 43.068 1.00 15.12 137 ASP B N 1
ATOM 3073 C CA . ASP B 1 145 ? 15.861 18.936 44.281 1.00 16.30 137 ASP B CA 1
ATOM 3074 C C . ASP B 1 145 ? 17.200 19.238 44.950 1.00 15.83 137 ASP B C 1
ATOM 3075 O O . ASP B 1 145 ? 18.271 18.975 44.396 1.00 14.58 137 ASP B O 1
ATOM 3080 N N . LYS B 1 146 ? 17.131 19.779 46.171 1.00 17.45 138 LYS B N 1
ATOM 3081 C CA . LYS B 1 146 ? 18.332 20.230 46.867 1.00 19.11 138 LYS B CA 1
ATOM 3082 C C . LYS B 1 146 ? 19.276 19.087 47.218 1.00 19.11 138 LYS B C 1
ATOM 3083 O O . LYS B 1 146 ? 20.458 19.336 47.498 1.00 19.91 138 LYS B O 1
ATOM 3089 N N . ASN B 1 147 ? 18.793 17.848 47.201 1.00 18.98 139 ASN B N 1
ATOM 3090 C CA . ASN B 1 147 ? 19.619 16.685 47.484 1.00 19.10 139 ASN B CA 1
ATOM 3091 C C . ASN B 1 147 ? 20.218 16.074 46.229 1.00 17.96 139 ASN B C 1
ATOM 3092 O O . ASN B 1 147 ? 20.949 15.085 46.327 1.00 19.54 139 ASN B O 1
ATOM 3097 N N . SER B 1 148 ? 19.933 16.642 45.062 1.00 15.36 140 SER B N 1
ATOM 3098 C CA . SER B 1 148 ? 20.426 16.093 43.810 1.00 14.12 140 SER B CA 1
ATOM 3099 C C . SER B 1 148 ? 21.868 16.525 43.552 1.00 13.80 140 SER B C 1
ATOM 3100 O O . SER B 1 148 ? 22.330 17.569 44.027 1.00 14.64 140 SER B O 1
ATOM 3103 N N . ARG B 1 149 ? 22.575 15.698 42.781 1.00 13.46 141 ARG B N 1
ATOM 3104 C CA . ARG B 1 149 ? 23.948 15.953 42.351 1.00 13.52 141 ARG B CA 1
ATOM 3105 C C . ARG B 1 149 ? 23.904 15.821 40.836 1.00 12.48 141 ARG B C 1
ATOM 3106 O O . ARG B 1 149 ? 23.748 14.713 40.312 1.00 13.36 141 ARG B O 1
ATOM 3114 N N . VAL B 1 150 ? 23.999 16.945 40.131 1.00 12.00 142 VAL B N 1
ATOM 3115 C CA . VAL B 1 150 ? 23.599 16.973 38.729 1.00 11.06 142 VAL B CA 1
ATOM 3116 C C . VAL B 1 150 ? 24.768 17.347 37.827 1.00 11.55 142 VAL B C 1
ATOM 3117 O O . VAL B 1 150 ? 25.673 18.100 38.207 1.00 12.15 142 VAL B O 1
ATOM 3121 N N . VAL B 1 151 ? 24.731 16.814 36.608 1.00 11.46 143 VAL B N 1
ATOM 3122 C CA . VAL B 1 151 ? 25.629 17.222 35.533 1.00 11.23 143 VAL B CA 1
ATOM 3123 C C . VAL B 1 151 ? 24.800 17.900 34.449 1.00 10.56 143 VAL B C 1
ATOM 3124 O O . VAL B 1 151 ? 23.754 17.380 34.048 1.00 11.78 143 VAL B O 1
ATOM 3128 N N . LEU B 1 152 ? 25.266 19.055 33.975 1.00 11.00 144 LEU B N 1
ATOM 3129 C CA . LEU B 1 152 ? 24.676 19.736 32.823 1.00 10.80 144 LEU B CA 1
ATOM 3130 C C . LEU B 1 152 ? 25.436 19.326 31.571 1.00 10.71 144 LEU B C 1
ATOM 3131 O O . LEU B 1 152 ? 26.669 19.346 31.572 1.00 12.11 144 LEU B O 1
ATOM 3136 N N . ILE B 1 153 ? 24.716 18.998 30.492 1.00 10.21 145 ILE B N 1
ATOM 3137 C CA . ILE B 1 153 ? 25.358 18.540 29.260 1.00 11.27 145 ILE B CA 1
ATOM 3138 C C . ILE B 1 153 ? 24.773 19.231 28.030 1.00 11.06 145 ILE B C 1
ATOM 3139 O O . ILE B 1 153 ? 23.552 19.396 27.905 1.00 11.39 145 ILE B O 1
ATOM 3144 N N . ASP B 1 154 ? 25.656 19.602 27.102 1.00 11.82 146 ASP B N 1
ATOM 3145 C CA . ASP B 1 154 ? 25.285 20.166 25.809 1.00 12.34 146 ASP B CA 1
ATOM 3146 C C . ASP B 1 154 ? 26.324 19.692 24.798 1.00 12.71 146 ASP B C 1
ATOM 3147 O O . ASP B 1 154 ? 27.299 19.029 25.158 1.00 12.88 146 ASP B O 1
ATOM 3152 N N . ASP B 1 155 ? 26.114 20.009 23.516 1.00 12.17 147 ASP B N 1
ATOM 3153 C CA . ASP B 1 155 ? 27.155 19.666 22.546 1.00 13.72 147 ASP B CA 1
ATOM 3154 C C . ASP B 1 155 ? 28.289 20.688 22.556 1.00 14.25 147 ASP B C 1
ATOM 3155 O O . ASP B 1 155 ? 29.447 20.336 22.799 1.00 15.23 147 ASP B O 1
ATOM 3160 N N . VAL B 1 156 ? 27.968 21.963 22.338 1.00 14.54 148 VAL B N 1
ATOM 3161 C CA . VAL B 1 156 ? 28.956 23.028 22.197 1.00 15.41 148 VAL B CA 1
ATOM 3162 C C . VAL B 1 156 ? 28.805 24.001 23.354 1.00 14.74 148 VAL B C 1
ATOM 3163 O O . VAL B 1 156 ? 27.687 24.384 23.718 1.00 15.41 148 VAL B O 1
ATOM 3167 N N . ILE B 1 157 ? 29.933 24.410 23.920 1.00 14.96 149 ILE B N 1
ATOM 3168 C CA . ILE B 1 157 ? 29.988 25.527 24.852 1.00 15.62 149 ILE B CA 1
ATOM 3169 C C . ILE B 1 157 ? 30.755 26.636 24.148 1.00 16.19 149 ILE B C 1
ATOM 3170 O O . ILE B 1 157 ? 31.940 26.477 23.831 1.00 15.61 149 ILE B O 1
ATOM 3175 N N . ALA B 1 158 ? 30.064 27.749 23.871 1.00 16.45 150 ALA B N 1
ATOM 3176 C CA . ALA B 1 158 ? 30.639 28.866 23.137 1.00 17.42 150 ALA B CA 1
ATOM 3177 C C . ALA B 1 158 ? 30.740 30.031 24.100 1.00 18.35 150 ALA B C 1
ATOM 3178 O O . ALA B 1 158 ? 31.681 30.076 24.917 1.00 18.04 150 ALA B O 1
ATOM 3180 N N . THR B 1 159 ? 29.804 30.983 24.087 1.00 17.73 151 THR B N 1
ATOM 3181 C CA . THR B 1 159 ? 29.855 32.085 25.041 1.00 18.60 151 THR B CA 1
ATOM 3182 C C . THR B 1 159 ? 29.545 31.643 26.464 1.00 18.25 151 THR B C 1
ATOM 3183 O O . THR B 1 159 ? 29.836 32.389 27.404 1.00 19.03 151 THR B O 1
ATOM 3187 N N . GLY B 1 160 ? 28.944 30.470 26.651 1.00 17.27 152 GLY B N 1
ATOM 3188 C CA . GLY B 1 160 ? 28.527 30.049 27.972 1.00 16.30 152 GLY B CA 1
ATOM 3189 C C . GLY B 1 160 ? 27.190 30.589 28.425 1.00 16.53 152 GLY B C 1
ATOM 3190 O O . GLY B 1 160 ? 26.792 30.315 29.564 1.00 16.35 152 GLY B O 1
ATOM 3191 N N . GLY B 1 161 ? 26.481 31.338 27.574 1.00 16.86 153 GLY B N 1
ATOM 3192 C CA . GLY B 1 161 ? 25.177 31.851 27.962 1.00 17.09 153 GLY B CA 1
ATOM 3193 C C . GLY B 1 161 ? 24.157 30.751 28.196 1.00 17.06 153 GLY B C 1
ATOM 3194 O O . GLY B 1 161 ? 23.349 30.832 29.125 1.00 16.91 153 GLY B O 1
ATOM 3195 N N . THR B 1 162 ? 24.176 29.711 27.361 1.00 16.31 154 THR B N 1
ATOM 3196 C CA . THR B 1 162 ? 23.258 28.594 27.557 1.00 15.74 154 THR B CA 1
ATOM 3197 C C . THR B 1 162 ? 23.540 27.891 28.878 1.00 15.19 154 THR B C 1
ATOM 3198 O O . THR B 1 162 ? 22.622 27.629 29.668 1.00 15.63 154 THR B O 1
ATOM 3202 N N . MET B 1 163 ? 24.814 27.596 29.148 1.00 15.15 155 MET B N 1
ATOM 3203 C CA . MET B 1 163 ? 25.162 26.948 30.407 1.00 15.36 155 MET B CA 1
ATOM 3204 C C . MET B 1 163 ? 24.734 27.785 31.602 1.00 15.08 155 MET B C 1
ATOM 3205 O O . MET B 1 163 ? 24.277 27.237 32.608 1.00 15.52 155 MET B O 1
ATOM 3210 N N . LEU B 1 164 ? 24.879 29.116 31.515 1.00 15.11 156 LEU B N 1
ATOM 3211 C CA . LEU B 1 164 ? 24.436 29.976 32.612 1.00 14.71 156 LEU B CA 1
ATOM 3212 C C . LEU B 1 164 ? 22.942 29.817 32.875 1.00 14.81 156 LEU B C 1
ATOM 3213 O O . LEU B 1 164 ? 22.509 29.794 34.033 1.00 15.23 156 LEU B O 1
ATOM 3218 N N . ALA B 1 165 ? 22.135 29.695 31.817 1.00 13.43 157 ALA B N 1
ATOM 3219 C CA . ALA B 1 165 ? 20.708 29.462 32.028 1.00 13.65 157 ALA B CA 1
ATOM 3220 C C . ALA B 1 165 ? 20.476 28.164 32.793 1.00 13.26 157 ALA B C 1
ATOM 3221 O O . ALA B 1 165 ? 19.630 28.110 33.695 1.00 14.22 157 ALA B O 1
ATOM 3223 N N . GLY B 1 166 ? 21.228 27.109 32.457 1.00 13.50 158 GLY B N 1
ATOM 3224 C CA . GLY B 1 166 ? 21.131 25.865 33.207 1.00 13.52 158 GLY B CA 1
ATOM 3225 C C . GLY B 1 166 ? 21.557 26.019 34.655 1.00 13.19 158 GLY B C 1
ATOM 3226 O O . GLY B 1 166 ? 20.917 25.476 35.560 1.00 13.46 158 GLY B O 1
ATOM 3227 N N . VAL B 1 167 ? 22.645 26.758 34.893 1.00 13.66 159 VAL B N 1
ATOM 3228 C CA . VAL B 1 167 ? 23.116 26.982 36.258 1.00 14.35 159 VAL B CA 1
ATOM 3229 C C . VAL B 1 167 ? 22.055 27.702 37.079 1.00 13.95 159 VAL B C 1
ATOM 3230 O O . VAL B 1 167 ? 21.827 27.372 38.249 1.00 14.49 159 VAL B O 1
ATOM 3234 N N . GLN B 1 168 ? 21.382 28.689 36.478 1.00 13.50 160 GLN B N 1
ATOM 3235 C CA . GLN B 1 168 ? 20.307 29.384 37.181 1.00 14.31 160 GLN B CA 1
ATOM 3236 C C . GLN B 1 168 ? 19.211 28.415 37.611 1.00 13.87 160 GLN B C 1
ATOM 3237 O O . GLN B 1 168 ? 18.682 28.516 38.725 1.00 14.89 160 GLN B O 1
ATOM 3243 N N . LEU B 1 169 ? 18.873 27.457 36.747 1.00 13.06 161 LEU B N 1
ATOM 3244 C CA . LEU B 1 169 ? 17.816 26.503 37.072 1.00 13.02 161 LEU B CA 1
ATOM 3245 C C . LEU B 1 169 ? 18.261 25.512 38.143 1.00 13.44 161 LEU B C 1
ATOM 3246 O O . LEU B 1 169 ? 17.470 25.134 39.015 1.00 13.58 161 LEU B O 1
ATOM 3251 N N . VAL B 1 170 ? 19.513 25.062 38.082 1.00 13.41 162 VAL B N 1
ATOM 3252 C CA . VAL B 1 170 ? 20.048 24.197 39.133 1.00 13.51 162 VAL B CA 1
ATOM 3253 C C . VAL B 1 170 ? 20.048 24.930 40.465 1.00 14.00 162 VAL B C 1
ATOM 3254 O O . VAL B 1 170 ? 19.614 24.397 41.498 1.00 14.02 162 VAL B O 1
ATOM 3258 N N . ASP B 1 171 ? 20.526 26.175 40.450 1.00 14.32 163 ASP B N 1
ATOM 3259 C CA . ASP B 1 171 ? 20.558 27.001 41.649 1.00 16.05 163 ASP B CA 1
ATOM 3260 C C . ASP B 1 171 ? 19.158 27.225 42.214 1.00 16.21 163 ASP B C 1
ATOM 3261 O O . ASP B 1 171 ? 18.981 27.270 43.440 1.00 17.01 163 ASP B O 1
ATOM 3266 N N . ALA B 1 172 ? 18.150 27.354 41.342 1.00 15.16 164 ALA B N 1
ATOM 3267 C CA . ALA B 1 172 ? 16.780 27.595 41.788 1.00 15.82 164 ALA B CA 1
ATOM 3268 C C . ALA B 1 172 ? 16.217 26.436 42.594 1.00 15.13 164 ALA B C 1
ATOM 3269 O O . ALA B 1 172 ? 15.227 26.621 43.307 1.00 16.39 164 ALA B O 1
ATOM 3271 N N . CYS B 1 173 ? 16.811 25.248 42.488 1.00 15.70 165 CYS B N 1
ATOM 3272 C CA . CYS B 1 173 ? 16.395 24.099 43.278 1.00 16.67 165 CYS B CA 1
ATOM 3273 C C . CYS B 1 173 ? 17.387 23.751 44.378 1.00 17.16 165 CYS B C 1
ATOM 3274 O O . CYS B 1 173 ? 17.174 22.767 45.096 1.00 18.21 165 CYS B O 1
ATOM 3277 N N . GLY B 1 174 ? 18.468 24.518 44.523 1.00 16.44 166 GLY B N 1
ATOM 3278 C CA . GLY B 1 174 ? 19.431 24.259 45.576 1.00 17.33 166 GLY B CA 1
ATOM 3279 C C . GLY B 1 174 ? 20.268 23.014 45.388 1.00 17.08 166 GLY B C 1
ATOM 3280 O O . GLY B 1 174 ? 20.891 22.547 46.347 1.00 18.89 166 GLY B O 1
ATOM 3281 N N . ALA B 1 175 ? 20.310 22.468 44.177 1.00 15.49 167 ALA B N 1
ATOM 3282 C CA . ALA B 1 175 ? 21.025 21.230 43.922 1.00 15.04 167 ALA B CA 1
ATOM 3283 C C . ALA B 1 175 ? 22.529 21.475 43.835 1.00 14.16 167 ALA B C 1
ATOM 3284 O O . ALA B 1 175 ? 23.000 22.604 43.664 1.00 15.58 167 ALA B O 1
ATOM 3286 N N . THR B 1 176 ? 23.288 20.395 43.973 1.00 14.13 168 THR B N 1
ATOM 3287 C CA . THR B 1 176 ? 24.735 20.448 43.808 1.00 13.75 168 THR B CA 1
ATOM 3288 C C . THR B 1 176 ? 25.054 20.250 42.332 1.00 12.93 168 THR B C 1
ATOM 3289 O O . THR B 1 176 ? 24.676 19.231 41.741 1.00 13.39 168 THR B O 1
ATOM 3293 N N . LEU B 1 177 ? 25.724 21.232 41.737 1.00 13.07 169 LEU B N 1
ATOM 3294 C CA . LEU B 1 177 ? 26.194 21.136 40.361 1.00 12.16 169 LEU B CA 1
ATOM 3295 C C . LEU B 1 177 ? 27.555 20.446 40.378 1.00 12.15 169 LEU B C 1
ATOM 3296 O O . LEU B 1 177 ? 28.536 20.992 40.899 1.00 13.18 169 LEU B O 1
ATOM 3301 N N . VAL B 1 178 ? 27.606 19.238 39.828 1.00 12.41 170 VAL B N 1
ATOM 3302 C CA . VAL B 1 178 ? 28.815 18.419 39.869 1.00 12.64 170 VAL B CA 1
ATOM 3303 C C . VAL B 1 178 ? 29.784 18.773 38.748 1.00 12.42 170 VAL B C 1
ATOM 3304 O O . VAL B 1 178 ? 30.997 18.839 38.969 1.00 13.43 170 VAL B O 1
ATOM 3308 N N . GLU B 1 179 ? 29.271 18.980 37.536 1.00 12.51 171 GLU B N 1
ATOM 3309 C CA . GLU B 1 179 ? 30.137 19.229 36.397 1.00 11.77 171 GLU B CA 1
ATOM 3310 C C . GLU B 1 179 ? 29.300 19.763 35.248 1.00 12.16 171 GLU B C 1
ATOM 3311 O O . GLU B 1 179 ? 28.086 19.532 35.179 1.00 12.30 171 GLU B O 1
ATOM 3317 N N . VAL B 1 180 ? 29.973 20.514 34.382 1.00 12.93 172 VAL B N 1
ATOM 3318 C CA . VAL B 1 180 ? 29.452 20.984 33.106 1.00 13.14 172 VAL B CA 1
ATOM 3319 C C . VAL B 1 180 ? 30.181 20.206 32.020 1.00 12.91 172 VAL B C 1
ATOM 3320 O O . VAL B 1 180 ? 31.422 20.155 32.018 1.00 13.47 172 VAL B O 1
ATOM 3324 N N . ALA B 1 181 ? 29.417 19.590 31.114 1.00 12.48 173 ALA B N 1
ATOM 3325 C CA . ALA B 1 181 ? 29.956 18.659 30.132 1.00 13.25 173 ALA B CA 1
ATOM 3326 C C . ALA B 1 181 ? 29.532 19.047 28.725 1.00 12.82 173 ALA B C 1
ATOM 3327 O O . ALA B 1 181 ? 28.386 19.445 28.495 1.00 13.36 173 ALA B O 1
ATOM 3329 N N . GLY B 1 182 ? 30.454 18.898 27.780 1.00 13.68 174 GLY B N 1
ATOM 3330 C CA . GLY B 1 182 ? 30.155 19.088 26.377 1.00 14.12 174 GLY B CA 1
ATOM 3331 C C . GLY B 1 182 ? 31.116 18.296 25.517 1.00 14.78 174 GLY B C 1
ATOM 3332 O O . GLY B 1 182 ? 32.058 17.669 26.010 1.00 15.39 174 GLY B O 1
ATOM 3333 N N . ILE B 1 183 ? 30.887 18.341 24.207 1.00 14.46 175 ILE B N 1
ATOM 3334 C CA . ILE B 1 183 ? 31.835 17.726 23.286 1.00 14.82 175 ILE B CA 1
ATOM 3335 C C . ILE B 1 183 ? 32.768 18.724 22.609 1.00 15.92 175 ILE B C 1
ATOM 3336 O O . ILE B 1 183 ? 33.858 18.328 22.174 1.00 17.19 175 ILE B O 1
ATOM 3341 N N . LEU B 1 184 ? 32.391 19.998 22.521 1.00 15.30 176 LEU B N 1
ATOM 3342 C CA . LEU B 1 184 ? 33.215 20.990 21.839 1.00 15.56 176 LEU B CA 1
ATOM 3343 C C . LEU B 1 184 ? 33.188 22.279 22.640 1.00 16.79 176 LEU B C 1
ATOM 3344 O O . LEU B 1 184 ? 32.124 22.869 22.839 1.00 17.19 176 LEU B O 1
ATOM 3349 N N . GLY B 1 185 ? 34.352 22.709 23.104 1.00 16.80 177 GLY B N 1
ATOM 3350 C CA . GLY B 1 185 ? 34.468 23.973 23.801 1.00 17.63 177 GLY B CA 1
ATOM 3351 C C . GLY B 1 185 ? 35.239 24.973 22.968 1.00 18.72 177 GLY B C 1
ATOM 3352 O O . GLY B 1 185 ? 36.359 24.688 22.535 1.00 19.38 177 GLY B O 1
ATOM 3353 N N . LEU B 1 186 ? 34.653 26.141 22.721 1.00 18.98 178 LEU B N 1
ATOM 3354 C CA . LEU B 1 186 ? 35.332 27.187 21.955 1.00 19.43 178 LEU B CA 1
ATOM 3355 C C . LEU B 1 186 ? 36.025 28.082 22.973 1.00 19.90 178 LEU B C 1
ATOM 3356 O O . LEU B 1 186 ? 35.477 29.088 23.431 1.00 20.16 178 LEU B O 1
ATOM 3361 N N . THR B 1 187 ? 37.251 27.701 23.344 1.00 20.91 179 THR B N 1
ATOM 3362 C CA . THR B 1 187 ? 37.860 28.299 24.528 1.00 21.92 179 THR B CA 1
ATOM 3363 C C . THR B 1 187 ? 38.162 29.783 24.345 1.00 22.42 179 THR B C 1
ATOM 3364 O O . THR B 1 187 ? 38.197 30.524 25.335 1.00 24.04 179 THR B O 1
ATOM 3368 N N . PHE B 1 188 ? 38.362 30.245 23.103 1.00 22.48 180 PHE B N 1
ATOM 3369 C CA . PHE B 1 188 ? 38.634 31.666 22.889 1.00 23.71 180 PHE B CA 1
ATOM 3370 C C . PHE B 1 188 ? 37.470 32.549 23.324 1.00 24.12 180 PHE B C 1
ATOM 3371 O O . PHE B 1 188 ? 37.664 33.749 23.557 1.00 25.67 180 PHE B O 1
ATOM 3379 N N . LEU B 1 189 ? 36.274 31.980 23.459 1.00 23.32 181 LEU B N 1
ATOM 3380 C CA . LEU B 1 189 ? 35.113 32.703 23.9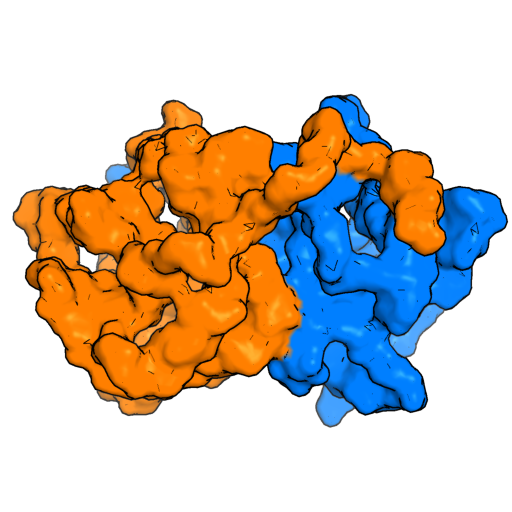58 1.00 23.49 181 LEU B CA 1
ATOM 3381 C C . LEU B 1 189 ? 34.997 32.675 25.476 1.00 24.13 181 LEU B C 1
ATOM 3382 O O . LEU B 1 189 ? 34.115 33.348 26.022 1.00 25.07 181 LEU B O 1
ATOM 3387 N N . LYS B 1 190 ? 35.844 31.906 26.159 1.00 24.33 182 LYS B N 1
ATOM 3388 C CA . LYS B 1 190 ? 35.897 31.888 27.621 1.00 24.90 182 LYS B CA 1
ATOM 3389 C C . LYS B 1 190 ? 34.513 31.648 28.227 1.00 23.45 182 LYS B C 1
ATOM 3390 O O . LYS B 1 190 ? 34.034 32.399 29.080 1.00 23.57 182 LYS B O 1
ATOM 3396 N N . GLY B 1 191 ? 33.864 30.580 27.763 1.00 21.31 183 GLY B N 1
ATOM 3397 C CA . GLY B 1 191 ? 32.490 30.274 28.131 1.00 19.95 183 GLY B CA 1
ATOM 3398 C C . GLY B 1 191 ? 32.286 29.888 29.581 1.00 18.71 183 GLY B C 1
ATOM 3399 O O . GLY B 1 191 ? 31.135 29.728 29.998 1.00 18.35 183 GLY B O 1
ATOM 3400 N N . THR B 1 192 ? 33.363 29.716 30.347 1.00 18.27 184 THR B N 1
ATOM 3401 C CA . THR B 1 192 ? 33.229 29.504 31.784 1.00 18.94 184 THR B CA 1
ATOM 3402 C C . THR B 1 192 ? 32.737 30.757 32.499 1.00 18.99 184 THR B C 1
ATOM 3403 O O . THR B 1 192 ? 32.116 30.656 33.562 1.00 19.58 184 THR B O 1
ATOM 3407 N N . GLN B 1 193 ? 33.011 31.939 31.945 1.00 19.21 185 GLN B N 1
ATOM 3408 C CA . GLN B 1 193 ? 32.833 33.178 32.704 1.00 20.68 185 GLN B CA 1
ATOM 3409 C C . GLN B 1 193 ? 31.403 33.429 33.166 1.00 20.85 185 GLN B C 1
ATOM 3410 O O . GLN B 1 193 ? 31.216 33.805 34.338 1.00 21.84 185 GLN B O 1
ATOM 3412 N N . PRO B 1 194 ? 30.365 33.270 32.334 1.00 19.17 186 PRO B N 1
ATOM 3413 C CA . PRO B 1 194 ? 29.004 33.516 32.846 1.00 19.60 186 PRO B CA 1
ATOM 3414 C C . PRO B 1 194 ? 28.642 32.639 34.034 1.00 19.03 186 PRO B C 1
ATOM 3415 O O . PRO B 1 194 ? 28.212 33.157 35.074 1.00 19.04 186 PRO B O 1
ATOM 3419 N N . ALA B 1 195 ? 28.855 31.325 33.923 1.00 18.20 187 ALA B N 1
ATOM 3420 C CA . ALA B 1 195 ? 28.525 30.422 35.023 1.00 18.09 187 ALA B CA 1
ATOM 3421 C C . ALA B 1 195 ? 29.402 30.681 36.239 1.00 18.86 187 ALA B C 1
ATOM 3422 O O . ALA B 1 195 ? 28.926 30.598 37.377 1.00 18.72 187 ALA B O 1
ATOM 3424 N N . HIS B 1 196 ? 30.685 30.979 36.019 1.00 18.57 188 HIS B N 1
ATOM 3425 C CA . HIS B 1 196 ? 31.632 31.122 37.117 1.00 19.11 188 HIS B CA 1
ATOM 3426 C C . HIS B 1 196 ? 31.550 32.472 37.808 1.00 20.05 188 HIS B C 1
ATOM 3427 O O . HIS B 1 196 ? 32.162 32.643 38.869 1.00 21.72 188 HIS B O 1
ATOM 3434 N N . THR B 1 197 ? 30.811 33.430 37.251 1.00 20.17 189 THR B N 1
ATOM 3435 C CA . THR B 1 197 ? 30.594 34.697 37.935 1.00 21.61 189 THR B CA 1
ATOM 3436 C C . THR B 1 197 ? 29.180 34.852 38.480 1.00 21.56 189 THR B C 1
ATOM 3437 O O . THR B 1 197 ? 28.939 35.768 39.273 1.00 22.08 189 THR B O 1
ATOM 3441 N N . PHE B 1 198 ? 28.257 33.969 38.103 1.00 20.29 190 PHE B N 1
ATOM 3442 C CA . PHE B 1 198 ? 26.894 34.014 38.619 1.00 21.09 190 PHE B CA 1
ATOM 3443 C C . PHE B 1 198 ? 26.886 33.944 40.142 1.00 21.41 190 PHE B C 1
ATOM 3444 O O . PHE B 1 198 ? 27.679 33.222 40.753 1.00 21.56 190 PHE B O 1
ATOM 3452 N N . ALA B 1 199 ? 25.990 34.717 40.756 1.00 21.94 191 ALA B N 1
ATOM 3453 C CA . ALA B 1 199 ? 25.780 34.686 42.203 1.00 23.51 191 ALA B CA 1
ATOM 3454 C C . ALA B 1 199 ? 27.094 34.852 42.964 1.00 23.87 191 ALA B C 1
ATOM 3455 O O . ALA B 1 199 ? 27.434 34.063 43.848 1.00 25.42 191 ALA B O 1
ATOM 3457 N N . GLY B 1 200 ? 27.848 35.884 42.587 1.00 23.35 192 GLY B N 1
ATOM 3458 C CA . GLY B 1 200 ? 29.093 36.203 43.258 1.00 23.68 192 GLY B CA 1
ATOM 3459 C C . GLY B 1 200 ? 30.188 35.166 43.145 1.00 24.17 192 GLY B C 1
ATOM 3460 O O . GLY B 1 200 ? 31.097 35.152 43.980 1.00 25.48 192 GLY B O 1
ATOM 3461 N N . GLY B 1 201 ? 30.137 34.298 42.137 1.00 22.47 193 GLY B N 1
ATOM 3462 C CA . GLY B 1 201 ? 31.131 33.252 41.990 1.00 21.81 193 GLY B CA 1
ATOM 3463 C C . GLY B 1 201 ? 30.812 31.965 42.711 1.00 21.52 193 GLY B C 1
ATOM 3464 O O . GLY B 1 201 ? 31.719 31.153 42.928 1.00 21.90 193 GLY B O 1
ATOM 3465 N N . ARG B 1 202 ? 29.539 31.742 43.051 1.00 22.32 194 ARG B N 1
ATOM 3466 C CA A ARG B 1 202 ? 29.159 30.556 43.812 0.56 21.98 194 ARG B CA 1
ATOM 3467 C CA B ARG B 1 202 ? 29.133 30.557 43.800 0.44 22.41 194 ARG B CA 1
ATOM 3468 C C . ARG B 1 202 ? 29.572 29.267 43.111 1.00 21.95 194 ARG B C 1
ATOM 3469 O O . ARG B 1 202 ? 29.929 28.288 43.775 1.00 22.58 194 ARG B O 1
ATOM 3484 N N . TYR B 1 203 ? 29.555 29.246 41.777 1.00 20.00 195 TYR B N 1
ATOM 3485 C CA . TYR B 1 203 ? 29.858 28.032 41.028 1.00 20.18 195 TYR B CA 1
ATOM 3486 C C . TYR B 1 203 ? 31.220 28.074 40.345 1.00 19.64 195 TYR B C 1
ATOM 3487 O O . TYR B 1 203 ? 31.471 27.288 39.426 1.00 18.72 195 TYR B O 1
ATOM 3496 N N . SER B 1 204 ? 32.117 28.955 40.800 1.00 20.29 196 SER B N 1
ATOM 3497 C CA . SER B 1 204 ? 33.407 29.115 40.139 1.00 20.08 196 SER B CA 1
ATOM 3498 C C . SER B 1 204 ? 34.286 27.874 40.247 1.00 21.38 196 SER B C 1
ATOM 3499 O O . SER B 1 204 ? 35.258 27.755 39.492 1.00 22.68 196 SER B O 1
ATOM 3502 N N . ASN B 1 205 ? 33.966 26.942 41.144 1.00 20.67 197 ASN B N 1
ATOM 3503 C CA A ASN B 1 205 ? 34.738 25.722 41.341 0.35 21.16 197 ASN B CA 1
ATOM 3504 C CA B ASN B 1 205 ? 34.770 25.737 41.297 0.65 21.29 197 ASN B CA 1
ATOM 3505 C C . ASN B 1 205 ? 34.211 24.539 40.533 1.00 20.76 197 ASN B C 1
ATOM 3506 O O . ASN B 1 205 ? 34.711 23.422 40.695 1.00 22.82 197 ASN B O 1
ATOM 3515 N N . VAL B 1 206 ? 33.215 24.746 39.681 1.00 18.44 198 VAL B N 1
ATOM 3516 C CA . VAL B 1 206 ? 32.621 23.668 38.895 1.00 17.77 198 VAL B CA 1
ATOM 3517 C C . VAL B 1 206 ? 33.397 23.540 37.586 1.00 17.37 198 VAL B C 1
ATOM 3518 O O . VAL B 1 206 ? 33.362 24.473 36.768 1.00 17.65 198 VAL B O 1
ATOM 3522 N N . PRO B 1 207 ? 34.059 22.412 37.331 1.00 16.11 199 PRO B N 1
ATOM 3523 C CA . PRO B 1 207 ? 34.781 22.251 36.065 1.00 16.25 199 PRO B CA 1
ATOM 3524 C C . PRO B 1 207 ? 33.849 22.212 34.866 1.00 14.98 199 PRO B C 1
ATOM 3525 O O . PRO B 1 207 ? 32.754 21.644 34.915 1.00 14.96 199 PRO B O 1
ATOM 3529 N N . PHE B 1 208 ? 34.310 22.821 33.777 1.00 15.55 200 PHE B N 1
ATOM 3530 C CA . PHE B 1 208 ? 33.776 22.592 32.442 1.00 15.87 200 PHE B CA 1
ATOM 3531 C C . PHE B 1 208 ? 34.669 21.551 31.780 1.00 15.45 200 PHE B C 1
ATOM 3532 O O . PHE B 1 208 ? 35.895 21.709 31.760 1.00 16.92 200 PHE B O 1
ATOM 3540 N N . VAL B 1 209 ? 34.065 20.496 31.240 1.00 15.01 201 VAL B N 1
ATOM 3541 C CA . VAL B 1 209 ? 34.802 19.440 30.553 1.00 14.80 201 VAL B CA 1
ATOM 3542 C C . VAL B 1 209 ? 34.215 19.316 29.154 1.00 15.10 201 VAL B C 1
ATOM 3543 O O . VAL B 1 209 ? 33.079 18.856 28.991 1.00 15.28 201 VAL B O 1
ATOM 3547 N N . THR B 1 210 ? 34.973 19.726 28.140 1.00 14.99 202 THR B N 1
ATOM 3548 C CA . THR B 1 210 ? 34.548 19.578 26.750 1.00 16.06 202 THR B CA 1
ATOM 3549 C C . THR B 1 210 ? 35.565 18.702 26.039 1.00 16.31 202 THR B C 1
ATOM 3550 O O . THR B 1 210 ? 36.759 19.020 26.032 1.00 17.92 202 THR B O 1
ATOM 3554 N N . LEU B 1 211 ? 35.096 17.602 25.439 1.00 16.15 203 LEU B N 1
ATOM 3555 C CA . LEU B 1 211 ? 36.025 16.587 24.939 1.00 15.95 203 LEU B CA 1
ATOM 3556 C C . LEU B 1 211 ? 37.048 17.169 23.973 1.00 16.27 203 LEU B C 1
ATOM 3557 O O . LEU B 1 211 ? 38.250 16.921 24.107 1.00 18.02 203 LEU B O 1
ATOM 3562 N N . VAL B 1 212 ? 36.595 17.948 22.992 1.00 16.59 204 VAL B N 1
ATOM 3563 C CA . VAL B 1 212 ? 37.536 18.634 22.113 1.00 18.62 204 VAL B CA 1
ATOM 3564 C C . VAL B 1 212 ? 37.318 20.139 22.166 1.00 18.02 204 VAL B C 1
ATOM 3565 O O . VAL B 1 212 ? 36.413 20.626 22.857 1.00 17.71 204 VAL B O 1
ATOM 3569 N N . ASP B 1 213 ? 38.150 20.883 21.441 1.00 19.73 205 ASP B N 1
ATOM 3570 C CA . ASP B 1 213 ? 38.114 22.339 21.462 1.00 20.56 205 ASP B CA 1
ATOM 3571 C C . ASP B 1 213 ? 38.242 22.844 20.030 1.00 20.06 205 ASP B C 1
ATOM 3572 O O . ASP B 1 213 ? 38.254 22.057 19.081 1.00 19.20 205 ASP B O 1
ATOM 3577 N N . GLU B 1 214 ? 38.382 24.167 19.885 1.00 21.13 206 GLU B N 1
ATOM 3578 C CA . GLU B 1 214 ? 38.409 24.791 18.565 1.00 22.72 206 GLU B CA 1
ATOM 3579 C C . GLU B 1 214 ? 39.557 24.302 17.686 1.00 22.90 206 GLU B C 1
ATOM 3580 O O . GLU B 1 214 ? 39.476 24.442 16.459 1.00 24.17 206 GLU B O 1
ATOM 3586 N N . THR B 1 215 ? 40.626 23.746 18.267 1.00 22.79 207 THR B N 1
ATOM 3587 C CA . THR B 1 215 ? 41.715 23.247 17.428 1.00 24.95 207 THR B CA 1
ATOM 3588 C C . THR B 1 215 ? 41.307 22.040 16.594 1.00 24.74 207 THR B C 1
ATOM 3589 O O . THR B 1 215 ? 42.038 21.678 15.663 1.00 26.32 207 THR B O 1
ATOM 3593 N N . VAL B 1 216 ? 40.167 21.414 16.905 1.00 24.93 208 VAL B N 1
ATOM 3594 C CA . VAL B 1 216 ? 39.675 20.314 16.089 1.00 26.05 208 VAL B CA 1
ATOM 3595 C C . VAL B 1 216 ? 39.156 20.815 14.749 1.00 26.06 208 VAL B C 1
ATOM 3596 O O . VAL B 1 216 ? 39.010 20.029 13.806 1.00 27.13 208 VAL B O 1
ATOM 3600 N N . LEU B 1 217 ? 38.877 22.111 14.639 1.00 25.66 209 LEU B N 1
ATOM 3601 C CA . LEU B 1 217 ? 38.383 22.717 13.408 1.00 25.83 209 LEU B CA 1
ATOM 3602 C C . LEU B 1 217 ? 39.595 23.264 12.664 1.00 28.17 209 LEU B C 1
ATOM 3603 O O . LEU B 1 217 ? 40.164 24.289 13.044 1.00 31.96 209 LEU B O 1
ATOM 3608 N N . SER B 1 218 ? 40.012 22.559 11.627 1.00 27.80 210 SER B N 1
ATOM 3609 C CA . SER B 1 218 ? 41.182 22.938 10.847 1.00 27.23 210 SER B CA 1
ATOM 3610 C C . SER B 1 218 ? 40.757 23.238 9.414 1.00 26.93 210 SER B C 1
ATOM 3611 O O . SER B 1 218 ? 39.597 23.057 9.038 1.00 27.13 210 SER B O 1
ATOM 3614 N N . ASP B 1 219 ? 41.720 23.692 8.606 1.00 27.51 211 ASP B N 1
ATOM 3615 C CA . ASP B 1 219 ? 41.444 23.960 7.196 1.00 28.43 211 ASP B CA 1
ATOM 3616 C C . ASP B 1 219 ? 40.899 22.728 6.485 1.00 28.87 211 ASP B C 1
ATOM 3617 O O . ASP B 1 219 ? 40.114 22.855 5.539 1.00 32.27 211 ASP B O 1
ATOM 3622 N N . GLU B 1 220 ? 41.300 21.534 6.919 1.0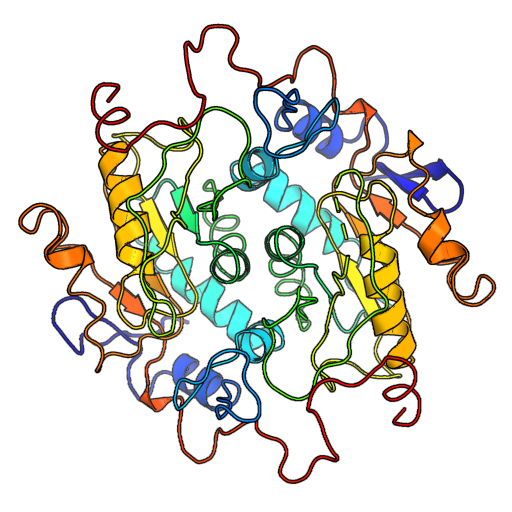0 26.53 212 GLU B N 1
ATOM 3623 C CA . GLU B 1 220 ? 41.037 20.309 6.177 1.00 26.99 212 GLU B CA 1
ATOM 3624 C C . GLU B 1 220 ? 39.763 19.584 6.595 1.00 27.05 212 GLU B C 1
ATOM 3625 O O . GLU B 1 220 ? 39.409 18.579 5.968 1.00 28.48 212 GLU B O 1
ATOM 3631 N N . ASN B 1 221 ? 39.062 20.037 7.627 1.00 26.69 213 ASN B N 1
ATOM 3632 C CA . ASN B 1 221 ? 37.755 19.461 7.920 1.00 27.18 213 ASN B CA 1
ATOM 3633 C C . ASN B 1 221 ? 36.633 20.478 7.750 1.00 25.93 213 ASN B C 1
ATOM 3634 O O . ASN B 1 221 ? 35.628 20.440 8.456 1.00 26.29 213 ASN B O 1
ATOM 3639 N N . CYS B 1 222 ? 36.795 21.388 6.799 1.00 26.80 214 CYS B N 1
ATOM 3640 C CA . CYS B 1 222 ? 35.694 22.238 6.378 1.00 26.73 214 CYS B CA 1
ATOM 3641 C C . CYS B 1 222 ? 34.724 21.425 5.535 1.00 27.56 214 CYS B C 1
ATOM 3642 O O . CYS B 1 222 ? 35.131 20.728 4.598 1.00 28.72 214 CYS B O 1
ATOM 3645 N N . GLY B 1 223 ? 33.437 21.522 5.857 1.00 26.88 215 GLY B N 1
ATOM 3646 C CA . GLY B 1 223 ? 32.411 20.815 5.126 1.00 26.81 215 GLY B CA 1
ATOM 3647 C C . GLY B 1 223 ? 31.748 21.575 3.998 1.00 27.34 215 GLY B C 1
ATOM 3648 O O . GLY B 1 223 ? 30.863 21.015 3.341 1.00 28.21 215 GLY B O 1
ATOM 3649 N N . ASP B 1 224 ? 32.132 22.832 3.760 1.00 26.25 216 ASP B N 1
ATOM 3650 C CA . ASP B 1 224 ? 31.499 23.627 2.716 1.00 26.49 216 ASP B CA 1
ATOM 3651 C C . ASP B 1 224 ? 31.557 22.881 1.386 1.00 26.20 216 ASP B C 1
ATOM 3652 O O . ASP B 1 224 ? 32.639 22.440 0.978 1.00 26.58 216 ASP B O 1
ATOM 3657 N N . PRO B 1 225 ? 30.435 22.711 0.694 1.00 25.93 217 PRO B N 1
ATOM 3658 C CA . PRO B 1 225 ? 30.459 22.110 -0.647 1.00 25.62 217 PRO B CA 1
ATOM 3659 C C . PRO B 1 225 ? 30.936 23.121 -1.680 1.00 24.71 217 PRO B C 1
ATOM 3660 O O . PRO B 1 225 ? 30.195 24.018 -2.092 1.00 27.07 217 PRO B O 1
ATOM 3664 N N . LEU B 1 226 ? 32.179 22.957 -2.124 1.00 20.06 218 LEU B N 1
ATOM 3665 C CA . LEU B 1 226 ? 32.862 23.970 -2.918 1.00 18.63 218 LEU B CA 1
ATOM 3666 C C . LEU B 1 226 ? 32.320 24.099 -4.337 1.00 17.68 218 LEU B C 1
ATOM 3667 O O . LEU B 1 226 ? 32.643 25.081 -5.013 1.00 20.10 218 LEU B O 1
ATOM 3672 N N . HIS B 1 227 ? 31.521 23.143 -4.810 1.00 15.90 219 HIS B N 1
ATOM 3673 C CA . HIS B 1 227 ? 31.000 23.172 -6.170 1.00 15.99 219 HIS B CA 1
ATOM 3674 C C . HIS B 1 227 ? 29.496 23.382 -6.237 1.00 15.91 219 HIS B C 1
ATOM 3675 O O . HIS B 1 227 ? 28.964 23.557 -7.339 1.00 16.73 219 HIS B O 1
ATOM 3682 N N . HIS B 1 228 ? 28.797 23.366 -5.106 1.00 16.49 220 HIS B N 1
ATOM 3683 C CA . HIS B 1 228 ? 27.343 23.409 -5.127 1.00 17.33 220 HIS B CA 1
ATOM 3684 C C . HIS B 1 228 ? 26.848 24.751 -5.652 1.00 18.49 220 HIS B C 1
ATOM 3685 O O . HIS B 1 228 ? 27.283 25.808 -5.195 1.00 20.02 220 HIS B O 1
ATOM 3692 N N . LYS B 1 229 ? 25.933 24.708 -6.613 1.00 19.42 221 LYS B N 1
ATOM 3693 C CA . LYS B 1 229 ? 25.407 25.909 -7.243 1.00 20.93 221 LYS B CA 1
ATOM 3694 C C . LYS B 1 229 ? 24.010 26.208 -6.713 1.00 22.84 221 LYS B C 1
ATOM 3695 O O . LYS B 1 229 ? 23.189 25.302 -6.551 1.00 23.66 221 LYS B O 1
ATOM 3701 N N . GLY B 1 230 ? 23.746 27.486 -6.447 1.00 23.58 222 GLY B N 1
ATOM 3702 C CA . GLY B 1 230 ? 22.426 27.909 -6.024 1.00 23.35 222 GLY B CA 1
ATOM 3703 C C . GLY B 1 230 ? 22.195 27.709 -4.535 1.00 23.27 222 GLY B C 1
ATOM 3704 O O . GLY B 1 230 ? 23.124 27.533 -3.740 1.00 23.37 222 GLY B O 1
ATOM 3705 N N . SER B 1 231 ? 20.917 27.737 -4.161 1.00 21.83 223 SER B N 1
ATOM 3706 C CA . SER B 1 231 ? 20.537 27.597 -2.760 1.00 20.97 223 SER B CA 1
ATOM 3707 C C . SER B 1 231 ? 21.001 26.258 -2.201 1.00 20.25 223 SER B C 1
ATOM 3708 O O . SER B 1 231 ? 20.924 25.224 -2.871 1.00 19.44 223 SER B O 1
ATOM 3711 N N . ARG B 1 232 ? 21.477 26.281 -0.953 1.00 19.13 224 ARG B N 1
ATOM 3712 C CA . ARG B 1 232 ? 21.837 25.048 -0.265 1.00 18.79 224 ARG B CA 1
ATOM 3713 C C . ARG B 1 232 ? 20.624 24.240 0.179 1.00 18.57 224 ARG B C 1
ATOM 3714 O O . ARG B 1 232 ? 20.791 23.085 0.582 1.00 17.83 224 ARG B O 1
ATOM 3722 N N . ILE B 1 233 ? 19.422 24.808 0.113 1.00 19.23 225 ILE B N 1
ATOM 3723 C CA . ILE B 1 233 ? 18.193 24.104 0.464 1.00 19.53 225 ILE B CA 1
ATOM 3724 C C . ILE B 1 233 ? 17.534 23.652 -0.832 1.00 20.19 225 ILE B C 1
ATOM 3725 O O . ILE B 1 233 ? 17.211 24.479 -1.694 1.00 22.24 225 ILE B O 1
ATOM 3730 N N . ILE B 1 234 ? 17.336 22.344 -0.982 1.00 18.38 226 ILE B N 1
ATOM 3731 C CA . ILE B 1 234 ? 16.741 21.793 -2.194 1.00 17.70 226 ILE B CA 1
ATOM 3732 C C . ILE B 1 234 ? 15.437 21.082 -1.852 1.00 17.28 226 ILE B C 1
ATOM 3733 O O . ILE B 1 234 ? 15.258 20.559 -0.747 1.00 17.74 226 ILE B O 1
ATOM 3738 N N . SER B 1 235 ? 14.512 21.078 -2.809 1.00 17.98 227 SER B N 1
ATOM 3739 C CA . SER B 1 235 ? 13.225 20.429 -2.606 1.00 18.06 227 SER B CA 1
ATOM 3740 C C . SER B 1 235 ? 13.356 18.916 -2.779 1.00 17.58 227 SER B C 1
ATOM 3741 O O . SER B 1 235 ? 14.367 18.404 -3.260 1.00 17.87 227 SER B O 1
ATOM 3744 N N . CYS B 1 236 ? 12.303 18.189 -2.392 1.00 17.12 228 CYS B N 1
ATOM 3745 C CA . CYS B 1 236 ? 12.296 16.749 -2.631 1.00 17.53 228 CYS B CA 1
ATOM 3746 C C . CYS B 1 236 ? 12.361 16.434 -4.120 1.00 17.67 228 CYS B C 1
ATOM 3747 O O . CYS B 1 236 ? 13.075 15.514 -4.534 1.00 18.68 228 CYS B O 1
ATOM 3750 N N . ALA B 1 237 ? 11.616 17.181 -4.941 1.00 18.33 229 ALA B N 1
ATOM 3751 C CA . ALA B 1 237 ? 11.657 16.956 -6.383 1.00 19.70 229 ALA B CA 1
ATOM 3752 C C . ALA B 1 237 ? 13.053 17.197 -6.940 1.00 21.14 229 ALA B C 1
ATOM 3753 O O . ALA B 1 237 ? 13.524 16.440 -7.796 1.00 22.57 229 ALA B O 1
ATOM 3755 N N . GLU B 1 238 ? 13.728 18.250 -6.467 1.00 21.27 230 GLU B N 1
ATOM 3756 C CA . GLU B 1 238 ? 15.091 18.520 -6.917 1.00 22.66 230 GLU B CA 1
ATOM 3757 C C . GLU B 1 238 ? 16.045 17.424 -6.461 1.00 21.45 230 GLU B C 1
ATOM 3758 O O . GLU B 1 238 ? 16.907 16.986 -7.231 1.00 22.45 230 GLU B O 1
ATOM 3764 N N . ALA B 1 239 ? 15.891 16.951 -5.220 1.00 20.50 231 ALA B N 1
ATOM 3765 C CA . ALA B 1 239 ? 16.769 15.900 -4.714 1.00 20.62 231 ALA B CA 1
ATOM 3766 C C . ALA B 1 239 ? 16.593 14.604 -5.497 1.00 21.12 231 ALA B C 1
ATOM 3767 O O . ALA B 1 239 ? 17.569 13.891 -5.755 1.00 22.25 231 ALA B O 1
ATOM 3769 N N . LYS B 1 240 ? 15.360 14.293 -5.908 1.00 21.54 232 LYS B N 1
ATOM 3770 C CA A LYS B 1 240 ? 15.114 13.038 -6.613 0.52 23.30 232 LYS B CA 1
ATOM 3771 C CA B LYS B 1 240 ? 15.123 13.036 -6.609 0.48 22.79 232 LYS B CA 1
ATOM 3772 C C . LYS B 1 240 ? 15.758 13.019 -7.994 1.00 25.04 232 LYS B C 1
ATOM 3773 O O . LYS B 1 240 ? 16.071 11.942 -8.513 1.00 26.90 232 LYS B O 1
ATOM 3784 N N . LYS B 1 241 ? 15.967 14.188 -8.602 1.00 26.34 233 LYS B N 1
ATOM 3785 C CA . LYS B 1 241 ? 16.667 14.224 -9.879 1.00 29.07 233 LYS B CA 1
ATOM 3786 C C . LYS B 1 241 ? 18.151 13.911 -9.723 1.00 30.90 233 LYS B C 1
ATOM 3787 O O . LYS B 1 241 ? 18.817 13.602 -10.718 1.00 32.92 233 LYS B O 1
ATOM 3793 N N . LEU B 1 242 ? 18.674 13.970 -8.496 1.00 33.21 234 LEU B N 1
ATOM 3794 C CA . LEU B 1 242 ? 20.057 13.617 -8.201 1.00 35.70 234 LEU B CA 1
ATOM 3795 C C . LEU B 1 242 ? 20.229 12.164 -7.771 1.00 38.83 234 LEU B C 1
ATOM 3796 O O . LEU B 1 242 ? 21.367 11.729 -7.563 1.00 39.37 234 LEU B O 1
ATOM 3801 N N . ILE B 1 243 ? 19.140 11.415 -7.619 1.00 42.08 235 ILE B N 1
ATOM 3802 C CA . ILE B 1 243 ? 19.212 10.024 -7.175 1.00 43.53 235 ILE B CA 1
ATOM 3803 C C . ILE B 1 243 ? 19.934 9.166 -8.204 1.00 45.21 235 ILE B C 1
ATOM 3804 O O . ILE B 1 243 ? 19.675 9.281 -9.402 1.00 45.55 235 ILE B O 1
#

CATH classification: 3.40.50.2020

=== Feature glossary ===
The record interleaves many kinds of information about one protein. Here is each kind framed as the question it answers.

Q: What known structures does this most resemble?
A: Structural nearest neighbors (via Foldseek easy-search vs the PDB). Reported per hit: target PDB id, E-value, and alignment TM-score. A TM-score above ~0.5 is the conventional threshold for 'same fold'.

Q: Where is each backbone atom in 3D?
A: The mmCIF table is the protein's shape written out atom by atom. For each backbone N, Cα, C, and carbonyl O, it records an (x, y, z) coordinate triple in Å plus the residue type, chain letter, and residue number.

Q: What are the backbone torsion angles?
A: The φ/ψ torsion pair specifies the backbone conformation at each residue. φ rotates about the N–Cα bond, ψ about the Cα–C bond. Steric clashes forbid most of the (φ, ψ) plane — the allowed regions (α-helix basin, β-sheet basin, left-handed helix) are the Ramachandran-allowed regions.

Q: Which residues are buried vs exposed?
A: Solvent-accessible surface area (SASA) is the area in Å² traced out by the centre of a 1.4 Å probe sphere (a water molecule) rolled over the protein's van der Waals surface (Shrake–Rupley / Lee–Richards construction). Buried residues have near-zero SASA; fully exposed residues can exceed 200 Å². The total SASA scales roughly with the number of surface residues.

Q: How confident is the AlphaFold model at each residue?
A: pLDDT is the predicted lDDT-Cα score: AlphaFold's confidence that the local environment of each residue (all inter-atomic distances within 15 Å) is correctly placed. It is a per-residue number between 0 and 100, with higher meaning more reliable.

Q: What does the local fold look like, residue by residue?
A: 3Di is Foldseek's structural alphabet. Each residue is assigned one of twenty discrete states based on how its Cα sits relative to its spatial (not sequential) neighbors. Aligning 3Di strings finds structural homologs roughly as well as full 3D superposition, but orders of magnitude faster.

Q: How big and how compact is the whole molecule?
A: Radius of gyration (Rg) is the root-mean-square distance of Cα atoms from their centroid — a single number for overall size and compactness. A globular domain of N residues has Rg ≈ 2.2·N^0.38 Å; an extended or disordered chain has a much larger Rg. The Cα contact count is the number of residue pairs whose Cα atoms are within 8 Å and are more than four positions apart in sequence — a standard proxy for tertiary packing density. The bounding box is the smallest axis-aligned box enclosing all Cα atoms.

Q: Which residues are in helices, strands, or loops?
A: DSSP 8-state secondary structure assigns each residue one of H (α-helix), G (3₁₀-helix), I (π-helix), E (extended β-strand), B (isolated β-bridge), T (hydrogen-bonded turn), S (bend), or '-' (coil). The assignment is computed from backbone hydrogen-bond geometry via the Kabsch–Sander algorithm.

Q: How mobile is each atom in the crystal?
A: Crystallographic B-factors measure how much each atom's electron density is smeared out, in Å². They rise in mobile loops and surface residues and fall in the buried interior. In AlphaFold models this column is repurposed to hold pLDDT instead.

Q: What if only a Cα trace is available?
A: P-SEA three-state annotation labels each residue as helix, strand, or coil based purely on the geometry of the Cα trace. It serves as a fallback when the full backbone (and thus DSSP) is unavailable.

Q: What family and function is it annotated with?
A: Database cross-references. InterPro integrates a dozen domain/family signature databases into unified entries with residue-range hits. GO terms attach function/process/location labels with evidence codes. CATH codes position the fold in a four-level structural taxonomy. Organism is the NCBI-taxonomy species name.

Q: Are the domains correctly placed relative to each other?
A: Predicted Aligned Error (PAE) is an AlphaFold confidence matrix: entry (i, j) is the expected error in the position of residue j, in ångströms, when the prediction is superimposed on the true structure at residue i. Low PAE within a block of residues means that block is internally rigid and well-predicted; high PAE between two blocks means their relative placement is uncertain even if each block individually is confident.

Q: What do the diagnostic plots show?
A: Three diagnostic plots accompany the record. The Cα contact map visualizes the tertiary structure as a 2D adjacency matrix (8 Å cutoff, sequence-local contacts suppressed). The Ramachandran plot shows the distribution of backbone (φ, ψ) torsions, with points in the α and β basins reflecting secondary structure content. The PAE plot shows AlphaFold's inter-residue confidence as a color matrix.

Q: What is the amino-acid chain?
A: Primary structure: the covalent order of the twenty standard amino acids along the backbone. Two proteins with the same sequence will (almost always) fold to the same structure; two with 30% identity often share a fold but not the details.

Q: What do the rendered images show?
A: The six renders are orthographic views along the three Cartesian axes in both directions. Representation (cartoon, sticks, or surface) and color scheme (sequence-rainbow or by-chain) vary across proteins so the training set covers all the common visualization conventions.